Protein AF-A0A968MI06-F1 (afdb_monomer_lite)

Radius of gyration: 33.06 Å; chains: 1; bounding box: 86×58×85 Å

pLDDT: mean 77.92, std 19.38, range [24.59, 98.69]

Structure (mmCIF, N/CA/C/O backbone):
data_AF-A0A968MI06-F1
#
_entry.id   AF-A0A968MI06-F1
#
loop_
_atom_site.group_PDB
_atom_site.id
_atom_site.type_symbol
_atom_site.label_atom_id
_atom_site.label_alt_id
_atom_site.label_comp_id
_atom_site.label_asym_id
_atom_site.label_entity_id
_atom_site.label_seq_id
_atom_site.pdbx_PDB_ins_code
_atom_site.Cartn_x
_atom_site.Cartn_y
_atom_site.Cartn_z
_atom_site.occupancy
_atom_site.B_iso_or_equiv
_atom_site.auth_seq_id
_atom_site.auth_comp_id
_atom_site.auth_asym_id
_atom_site.auth_atom_id
_atom_site.pdbx_PDB_model_num
ATOM 1 N N . MET A 1 1 ? -3.345 31.733 -13.611 1.00 28.55 1 MET A N 1
ATOM 2 C CA . MET A 1 1 ? -3.818 30.396 -14.030 1.00 28.55 1 MET A CA 1
ATOM 3 C C . MET A 1 1 ? -2.682 29.422 -13.773 1.00 28.55 1 MET A C 1
ATOM 5 O O . MET A 1 1 ? -1.768 29.340 -14.577 1.00 28.55 1 MET A O 1
ATOM 9 N N . SER A 1 2 ? -2.672 28.810 -12.591 1.00 25.33 2 SER A N 1
ATOM 10 C CA . SER A 1 2 ? -1.611 27.923 -12.104 1.00 25.33 2 SER A CA 1
ATOM 11 C C . SER A 1 2 ? -2.217 26.551 -11.826 1.00 25.33 2 SER A C 1
ATOM 13 O O . SER A 1 2 ? -3.081 26.420 -10.961 1.00 25.33 2 SER A O 1
ATOM 15 N N . THR A 1 3 ? -1.797 25.543 -12.577 1.00 24.59 3 THR A N 1
ATOM 16 C CA . THR A 1 3 ? -2.087 24.129 -12.311 1.00 24.59 3 THR A CA 1
ATOM 17 C C . THR A 1 3 ? -1.297 23.661 -11.083 1.00 24.59 3 THR A C 1
ATOM 19 O O . THR A 1 3 ? -0.120 24.015 -10.979 1.00 24.59 3 THR A O 1
ATOM 22 N N . PRO A 1 4 ? -1.871 22.879 -10.149 1.00 30.48 4 PRO A N 1
ATOM 23 C CA . PRO A 1 4 ? -1.130 22.430 -8.980 1.00 30.48 4 PRO A CA 1
ATOM 24 C C . PRO A 1 4 ? -0.254 21.219 -9.329 1.00 30.48 4 PRO A C 1
ATOM 26 O O . PRO A 1 4 ? -0.748 20.143 -9.662 1.00 30.48 4 PRO A O 1
ATOM 29 N N . ASN A 1 5 ? 1.061 21.404 -9.210 1.00 30.33 5 ASN A N 1
ATOM 30 C CA . ASN A 1 5 ? 2.052 20.338 -9.064 1.00 30.33 5 ASN A CA 1
ATOM 31 C C . ASN A 1 5 ? 1.707 19.497 -7.824 1.00 30.33 5 ASN A C 1
ATOM 33 O O . ASN A 1 5 ? 1.888 19.975 -6.706 1.00 30.33 5 ASN A O 1
ATOM 37 N N . ARG A 1 6 ? 1.204 18.268 -7.993 1.00 32.31 6 ARG A N 1
ATOM 38 C CA . ARG A 1 6 ? 0.903 17.358 -6.869 1.00 32.31 6 ARG A CA 1
ATOM 39 C C . ARG A 1 6 ? 1.299 15.862 -6.984 1.00 32.31 6 ARG A C 1
ATOM 41 O O . ARG A 1 6 ? 0.878 15.129 -6.100 1.00 32.31 6 ARG A O 1
ATOM 48 N N . PRO A 1 7 ? 2.139 15.356 -7.920 1.00 30.61 7 PRO A N 1
ATOM 49 C CA . PRO A 1 7 ? 2.569 13.947 -7.855 1.00 30.61 7 PRO A CA 1
ATOM 50 C C . PRO A 1 7 ? 3.973 13.709 -7.254 1.00 30.61 7 PRO A C 1
ATOM 52 O O . PRO A 1 7 ? 4.317 12.568 -6.975 1.00 30.61 7 PRO A O 1
ATOM 55 N N . LEU A 1 8 ? 4.785 14.750 -7.027 1.00 33.59 8 LEU A N 1
ATOM 56 C CA . LEU A 1 8 ? 6.212 14.618 -6.658 1.00 33.59 8 LEU A CA 1
ATOM 57 C C . LEU A 1 8 ? 6.485 14.129 -5.219 1.00 33.59 8 LEU A C 1
ATOM 59 O O . LEU A 1 8 ? 7.581 13.661 -4.930 1.00 33.59 8 LEU A O 1
ATOM 63 N N . ILE A 1 9 ? 5.507 14.210 -4.313 1.00 34.31 9 ILE A N 1
ATOM 64 C CA . ILE A 1 9 ? 5.723 13.928 -2.880 1.00 34.31 9 ILE A CA 1
ATOM 65 C C . ILE A 1 9 ? 5.750 12.414 -2.586 1.00 34.31 9 ILE A C 1
ATOM 67 O O . ILE A 1 9 ? 6.469 11.983 -1.692 1.00 34.31 9 ILE A O 1
ATOM 71 N N . GLY A 1 10 ? 5.040 11.587 -3.365 1.00 32.28 10 GLY A N 1
ATOM 72 C CA . GLY A 1 10 ? 4.922 10.144 -3.105 1.00 32.28 10 GLY A CA 1
ATOM 73 C C . GLY A 1 10 ? 6.203 9.332 -3.347 1.00 32.28 10 GLY A C 1
ATOM 74 O O . GLY A 1 10 ? 6.514 8.446 -2.559 1.00 32.28 10 GLY A O 1
ATOM 75 N N . LEU A 1 11 ? 6.982 9.647 -4.392 1.00 37.38 11 LEU A N 1
ATOM 76 C CA . LEU A 1 11 ? 8.235 8.926 -4.687 1.00 37.38 11 LEU A CA 1
ATOM 77 C C . LEU A 1 11 ? 9.416 9.371 -3.817 1.00 37.38 11 LEU A C 1
ATOM 79 O O . LEU A 1 11 ? 10.270 8.549 -3.490 1.00 37.38 11 LEU A O 1
ATOM 83 N N . LEU A 1 12 ? 9.462 10.644 -3.411 1.00 33.47 12 LEU A N 1
ATOM 84 C CA . LEU A 1 12 ? 10.528 11.142 -2.536 1.00 33.47 12 LEU A CA 1
ATOM 85 C C . LEU A 1 12 ? 10.468 10.498 -1.142 1.00 33.47 12 LEU A C 1
ATOM 87 O O . LEU A 1 12 ? 11.509 10.228 -0.552 1.00 33.47 12 LEU A O 1
ATOM 91 N N . ILE A 1 13 ? 9.263 10.200 -0.644 1.00 37.00 13 ILE A N 1
ATOM 92 C CA . ILE A 1 13 ? 9.043 9.531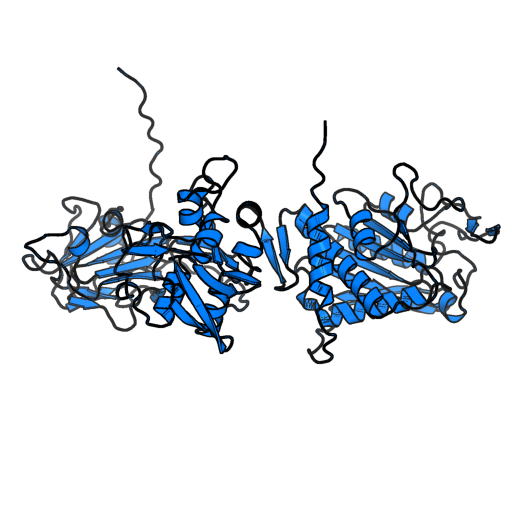 0.647 1.00 37.00 13 ILE A CA 1
ATOM 93 C C . ILE A 1 13 ? 9.590 8.091 0.619 1.00 37.00 13 ILE A C 1
ATOM 95 O O . ILE A 1 13 ? 10.293 7.693 1.544 1.00 37.00 13 ILE A O 1
ATOM 99 N N . VAL A 1 14 ? 9.385 7.356 -0.480 1.00 39.47 14 VAL A N 1
ATOM 100 C CA . VAL A 1 14 ? 9.927 5.997 -0.688 1.00 39.47 14 VAL A CA 1
ATOM 101 C C . VAL A 1 14 ? 11.465 5.985 -0.742 1.00 39.47 14 VAL A C 1
ATOM 103 O O . VAL A 1 14 ? 12.104 5.112 -0.155 1.00 39.47 14 VAL A O 1
ATOM 106 N N . ALA A 1 15 ? 12.079 6.978 -1.393 1.00 36.81 15 ALA A N 1
ATOM 107 C CA . ALA A 1 15 ? 13.537 7.111 -1.459 1.00 36.81 15 ALA A CA 1
ATOM 108 C C . ALA A 1 15 ? 14.174 7.509 -0.110 1.00 36.81 15 ALA A C 1
ATOM 110 O O . ALA A 1 15 ? 15.278 7.065 0.205 1.00 36.81 15 ALA A O 1
ATOM 111 N N . LEU A 1 16 ? 13.474 8.311 0.703 1.00 35.31 16 LEU A N 1
ATOM 112 C CA . LEU A 1 16 ? 13.902 8.714 2.050 1.00 35.31 16 LEU A CA 1
ATOM 113 C C . LEU A 1 16 ? 13.797 7.575 3.081 1.00 35.31 16 LEU A C 1
ATOM 115 O O . LEU A 1 16 ? 14.610 7.527 4.001 1.00 35.31 16 LEU A O 1
ATOM 119 N N . LEU A 1 17 ? 12.849 6.646 2.916 1.00 37.47 17 LEU A N 1
ATOM 120 C CA . LEU A 1 17 ? 12.630 5.515 3.832 1.00 37.47 17 LEU A CA 1
ATOM 121 C C . LEU A 1 17 ? 13.554 4.318 3.561 1.00 37.47 17 LEU A C 1
ATOM 123 O O . LEU A 1 17 ? 13.954 3.627 4.494 1.00 37.47 17 LEU A O 1
ATOM 127 N N . LEU A 1 18 ? 13.981 4.111 2.312 1.00 41.66 18 LEU A N 1
ATOM 128 C CA . LEU A 1 18 ? 14.928 3.045 1.964 1.00 41.66 18 LEU A CA 1
ATOM 129 C C . LEU A 1 18 ? 16.388 3.384 2.287 1.00 41.66 18 LEU A C 1
ATOM 131 O O . LEU A 1 18 ? 17.202 2.468 2.365 1.00 41.66 18 LEU A O 1
ATOM 135 N N . GLY A 1 19 ? 16.729 4.658 2.515 1.00 34.53 19 GLY A N 1
ATOM 136 C CA . GLY A 1 19 ? 18.087 5.106 2.857 1.00 34.53 19 GLY A CA 1
ATOM 137 C C . GLY A 1 19 ? 18.606 4.646 4.229 1.00 34.53 19 GLY A C 1
ATOM 138 O O . GLY A 1 19 ? 19.736 4.971 4.584 1.00 34.53 19 GLY A O 1
ATOM 139 N N . THR A 1 20 ? 17.806 3.907 5.007 1.00 39.59 20 THR A N 1
ATOM 140 C CA . THR A 1 20 ? 18.142 3.470 6.374 1.00 39.59 20 THR A CA 1
ATOM 141 C C . THR A 1 20 ? 18.058 1.959 6.598 1.00 39.59 20 THR A C 1
ATOM 143 O O . THR A 1 20 ? 18.387 1.510 7.695 1.00 39.59 20 THR A O 1
ATOM 146 N N . LEU A 1 21 ? 17.674 1.151 5.599 1.00 37.97 21 LEU A N 1
ATOM 147 C CA . LEU A 1 21 ? 17.642 -0.307 5.755 1.00 37.97 21 LEU A CA 1
ATOM 148 C C . LEU A 1 21 ? 19.058 -0.891 5.605 1.00 37.97 21 LEU A C 1
ATOM 150 O O . LEU A 1 21 ? 19.636 -0.818 4.516 1.00 37.97 21 LEU A O 1
ATOM 154 N N . PRO A 1 22 ? 19.651 -1.474 6.665 1.00 36.00 22 PRO A N 1
ATOM 155 C CA . PRO A 1 22 ? 20.947 -2.118 6.550 1.00 36.00 22 PRO A CA 1
ATOM 156 C C . PRO A 1 22 ? 20.842 -3.386 5.699 1.00 36.00 22 PRO A C 1
ATOM 158 O O . PRO A 1 22 ? 19.899 -4.170 5.828 1.00 36.00 22 PRO A O 1
ATOM 161 N N . TYR A 1 23 ? 21.872 -3.620 4.884 1.00 36.25 23 TYR A N 1
ATOM 162 C CA . TYR A 1 23 ? 22.129 -4.899 4.227 1.00 36.25 23 TYR A CA 1
ATOM 163 C C . TYR A 1 23 ? 22.320 -5.977 5.306 1.00 36.25 23 TYR A C 1
ATOM 165 O O . TYR A 1 23 ? 23.416 -6.172 5.829 1.00 36.25 23 TYR A O 1
ATOM 173 N N . THR A 1 24 ? 21.240 -6.643 5.715 1.00 36.09 24 THR A N 1
ATOM 174 C CA . THR A 1 24 ? 21.304 -7.736 6.688 1.00 36.09 24 THR A CA 1
ATOM 175 C C . THR A 1 24 ? 21.461 -9.049 5.939 1.00 36.09 24 THR A C 1
ATOM 177 O O . THR A 1 24 ? 20.506 -9.704 5.529 1.00 36.09 24 THR A O 1
ATOM 180 N N . SER A 1 25 ? 22.712 -9.460 5.758 1.00 36.03 25 SER A N 1
ATOM 181 C CA . SER A 1 25 ? 23.057 -10.825 5.375 1.00 36.03 25 SER A CA 1
ATOM 182 C C . SER A 1 25 ? 22.628 -11.780 6.498 1.00 36.03 25 SER A C 1
ATOM 184 O O . SER A 1 25 ? 23.387 -12.001 7.440 1.00 36.03 25 SER A O 1
ATOM 186 N N . GLY A 1 26 ? 21.393 -12.293 6.452 1.00 31.64 26 GLY A N 1
ATOM 187 C CA . GLY A 1 26 ? 20.902 -13.210 7.488 1.00 31.64 26 GLY A CA 1
ATOM 188 C C . GLY A 1 26 ? 19.456 -13.705 7.387 1.00 31.64 26 GLY A C 1
ATOM 189 O O . GLY A 1 26 ? 19.141 -14.711 8.018 1.00 31.64 26 GLY A O 1
ATOM 190 N N . VAL A 1 27 ? 18.576 -13.080 6.599 1.00 35.44 27 VAL A N 1
ATOM 191 C CA . VAL A 1 27 ? 17.233 -13.636 6.346 1.00 35.44 27 VAL A CA 1
ATOM 192 C C . VAL A 1 27 ? 17.348 -14.710 5.264 1.00 35.44 27 VAL A C 1
ATOM 194 O O . VAL A 1 27 ? 17.959 -14.471 4.225 1.00 35.44 27 VAL A O 1
ATOM 197 N N . ALA A 1 28 ? 16.801 -15.906 5.502 1.00 35.50 28 ALA A N 1
ATOM 198 C CA . ALA A 1 28 ? 16.793 -16.981 4.511 1.00 35.50 28 ALA A CA 1
ATOM 199 C C . ALA A 1 28 ? 16.149 -16.478 3.207 1.00 35.50 28 ALA A C 1
ATOM 201 O O . ALA A 1 28 ? 14.949 -16.200 3.176 1.00 35.50 28 ALA A O 1
ATOM 202 N N . ALA A 1 29 ? 16.960 -16.327 2.154 1.00 40.38 29 ALA A N 1
ATOM 203 C CA . ALA A 1 29 ? 16.505 -15.859 0.853 1.00 40.38 29 ALA A CA 1
ATOM 204 C C . ALA A 1 29 ? 15.372 -16.768 0.361 1.00 40.38 29 ALA A C 1
ATOM 206 O O . ALA A 1 29 ? 15.542 -17.986 0.243 1.00 40.38 29 ALA A O 1
ATOM 207 N N . ARG A 1 30 ? 14.199 -16.189 0.088 1.00 51.88 30 ARG A N 1
ATOM 208 C CA . ARG A 1 30 ? 13.181 -16.903 -0.686 1.00 51.88 30 ARG A CA 1
ATOM 209 C C . ARG A 1 30 ? 13.767 -17.151 -2.079 1.00 51.88 30 ARG A C 1
ATOM 211 O O . ARG A 1 30 ? 14.376 -16.261 -2.663 1.00 51.88 30 ARG A O 1
ATOM 218 N N . GLN A 1 31 ? 13.635 -18.382 -2.564 1.00 65.12 31 GLN A N 1
ATOM 219 C CA . GLN A 1 31 ? 14.219 -18.807 -3.836 1.00 65.12 31 GLN A CA 1
ATOM 220 C C . GLN A 1 31 ? 13.506 -18.146 -5.021 1.00 65.12 31 GLN A C 1
ATOM 222 O O . GLN A 1 31 ? 12.327 -17.798 -4.917 1.00 65.12 31 GLN A O 1
ATOM 227 N N . ALA A 1 32 ? 14.227 -17.994 -6.137 1.00 77.31 32 ALA A N 1
ATOM 228 C CA . ALA A 1 32 ? 13.656 -17.566 -7.408 1.00 77.31 32 ALA A CA 1
ATOM 229 C C . ALA A 1 32 ? 12.415 -18.402 -7.756 1.00 77.31 32 ALA A C 1
ATOM 231 O O . ALA A 1 32 ? 12.395 -19.618 -7.548 1.00 77.31 32 ALA A O 1
ATOM 232 N N . THR A 1 33 ? 11.386 -17.749 -8.296 1.00 83.62 33 THR A N 1
ATOM 233 C CA . THR A 1 33 ? 10.155 -18.419 -8.730 1.00 83.62 33 THR A CA 1
ATOM 234 C C . THR A 1 33 ? 10.444 -19.354 -9.906 1.00 83.62 33 THR A C 1
ATOM 236 O O . THR A 1 33 ? 9.950 -20.478 -9.939 1.00 83.62 33 THR A O 1
ATOM 239 N N . ALA A 1 34 ? 11.224 -18.878 -10.880 1.00 90.81 34 ALA A N 1
ATOM 240 C CA . ALA A 1 34 ? 11.585 -19.609 -12.089 1.00 90.81 34 ALA A CA 1
ATOM 241 C C . ALA A 1 34 ? 12.793 -18.962 -12.786 1.00 90.81 34 ALA A C 1
ATOM 243 O O . ALA A 1 34 ? 13.094 -17.790 -12.563 1.00 90.81 34 ALA A O 1
ATOM 244 N N . VAL A 1 35 ? 13.448 -19.721 -13.666 1.00 94.50 35 VAL A N 1
ATOM 245 C CA . VAL A 1 35 ? 14.454 -19.223 -14.614 1.00 94.50 35 VAL A CA 1
ATOM 246 C C . VAL A 1 35 ? 13.918 -19.457 -16.021 1.00 94.50 35 VAL A C 1
ATOM 248 O O . VAL A 1 35 ? 13.468 -20.558 -16.342 1.00 94.50 35 VAL A O 1
ATOM 251 N N . HIS A 1 36 ? 13.934 -18.413 -16.843 1.00 96.00 36 HIS A N 1
ATOM 252 C CA . HIS A 1 36 ? 13.390 -18.422 -18.198 1.00 96.00 36 HIS A CA 1
ATOM 253 C C . HIS A 1 36 ? 14.528 -18.398 -19.204 1.00 96.00 36 HIS A C 1
ATOM 255 O O . HIS A 1 36 ? 15.333 -17.471 -19.192 1.00 96.00 36 HIS A O 1
ATOM 261 N N . ALA A 1 37 ? 14.574 -19.387 -20.095 1.00 96.31 37 ALA A N 1
ATOM 262 C CA . ALA A 1 37 ? 15.475 -19.360 -21.240 1.00 96.31 37 ALA A CA 1
ATOM 263 C C . ALA A 1 37 ? 14.951 -18.343 -22.264 1.00 96.31 37 ALA A C 1
ATOM 265 O O . ALA A 1 37 ? 13.882 -18.539 -22.844 1.00 96.31 37 ALA A O 1
ATOM 266 N N . ILE A 1 38 ? 15.692 -17.254 -22.463 1.00 97.88 38 ILE A N 1
ATOM 267 C CA . ILE A 1 38 ? 15.304 -16.146 -23.345 1.00 97.88 38 ILE A CA 1
ATOM 268 C C . ILE A 1 38 ? 15.862 -16.360 -24.746 1.00 97.88 38 ILE A C 1
ATOM 270 O O . ILE A 1 38 ? 15.140 -16.257 -25.735 1.00 97.88 38 ILE A O 1
ATOM 274 N N . ALA A 1 39 ? 17.157 -16.655 -24.829 1.00 97.06 39 ALA A N 1
ATOM 275 C CA . ALA A 1 39 ? 17.858 -16.848 -26.086 1.00 97.06 39 ALA A CA 1
ATOM 276 C C . ALA A 1 39 ? 19.135 -17.673 -25.884 1.00 97.06 39 ALA A C 1
ATOM 278 O O . ALA A 1 39 ? 19.547 -17.999 -24.770 1.00 97.06 39 ALA A O 1
ATOM 279 N N . THR A 1 40 ? 19.783 -17.991 -26.995 1.00 98.12 40 THR A N 1
ATOM 280 C CA . THR A 1 40 ? 21.171 -18.445 -27.031 1.00 98.12 40 THR A CA 1
ATOM 281 C C . THR A 1 40 ? 21.927 -17.462 -27.913 1.00 98.12 40 THR A C 1
ATOM 283 O O . THR A 1 40 ? 21.470 -17.187 -29.021 1.00 98.12 40 THR A O 1
ATOM 286 N N . SER A 1 41 ? 23.034 -16.905 -27.422 1.00 98.31 41 SER A N 1
ATOM 287 C CA . SER A 1 41 ? 23.846 -15.953 -28.183 1.00 98.31 41 SER A CA 1
ATOM 288 C C . SER A 1 41 ? 24.440 -16.589 -29.439 1.00 98.31 41 SER A C 1
ATOM 290 O O . SER A 1 41 ? 24.449 -17.815 -29.599 1.00 98.31 41 SER A O 1
ATOM 292 N N . VAL A 1 42 ? 24.994 -15.763 -30.324 1.00 98.06 42 VAL A N 1
ATOM 293 C CA . VAL A 1 42 ? 25.677 -16.225 -31.543 1.00 98.06 42 VAL A CA 1
ATOM 294 C C . VAL A 1 42 ? 26.780 -17.256 -31.244 1.00 98.06 42 VAL A C 1
ATOM 296 O O . VAL A 1 42 ? 26.933 -18.221 -31.995 1.00 98.06 42 VAL A O 1
ATOM 299 N N . GLN A 1 43 ? 27.528 -17.108 -30.147 1.00 98.00 43 GLN A N 1
ATOM 300 C CA . GLN A 1 43 ? 28.569 -18.058 -29.724 1.00 98.00 43 GLN A CA 1
ATOM 301 C C . GLN A 1 43 ? 28.066 -19.171 -28.793 1.00 98.00 43 GLN A C 1
ATOM 303 O O . GLN A 1 43 ? 28.872 -19.917 -28.231 1.00 98.00 43 GLN A O 1
ATOM 308 N N . GLY A 1 44 ? 26.752 -19.331 -28.638 1.00 97.12 44 GLY A N 1
ATOM 309 C CA . GLY A 1 44 ? 26.173 -20.443 -27.889 1.00 97.12 44 GLY A CA 1
ATOM 310 C C . GLY A 1 44 ? 26.037 -20.209 -26.382 1.00 97.12 44 GLY A C 1
ATOM 311 O O . GLY A 1 44 ? 25.822 -21.177 -25.655 1.00 97.12 44 GLY A O 1
ATOM 312 N N . GLN A 1 45 ? 26.177 -18.973 -25.890 1.00 97.12 45 GLN A N 1
ATOM 313 C CA . GLN A 1 45 ? 25.988 -18.668 -24.469 1.00 97.12 45 GLN A CA 1
ATOM 314 C C . GLN A 1 45 ? 24.492 -18.567 -24.136 1.00 97.12 45 GLN A C 1
ATOM 316 O O . GLN A 1 45 ? 23.742 -17.943 -24.892 1.00 97.12 45 GLN A O 1
ATOM 321 N N . PRO A 1 46 ? 24.028 -19.156 -23.022 1.00 96.62 46 PRO A N 1
ATOM 322 C CA . PRO A 1 46 ? 22.640 -19.018 -22.603 1.00 96.62 46 PRO A CA 1
ATOM 323 C C . PRO A 1 46 ? 22.351 -17.580 -22.161 1.00 96.62 46 PRO A C 1
ATOM 325 O O . PRO A 1 46 ? 23.153 -16.957 -21.466 1.00 96.62 46 PRO A O 1
ATOM 328 N N . ILE A 1 47 ? 21.184 -17.070 -22.549 1.00 98.31 47 ILE A N 1
ATOM 329 C CA . ILE A 1 47 ? 20.638 -15.800 -22.070 1.00 98.31 47 ILE A CA 1
ATOM 330 C C . ILE A 1 47 ? 19.363 -16.135 -21.311 1.00 98.31 47 ILE A C 1
ATOM 332 O O . ILE A 1 47 ? 18.409 -16.668 -21.884 1.00 98.31 47 ILE A O 1
ATOM 336 N N . GLU A 1 48 ? 19.361 -15.839 -20.017 1.00 97.19 48 GLU A N 1
ATOM 337 C CA . GLU A 1 48 ? 18.310 -16.242 -19.088 1.00 97.19 48 GLU A CA 1
ATOM 338 C C . GLU A 1 48 ? 17.774 -15.040 -18.311 1.00 97.19 48 GLU A C 1
ATOM 340 O O . GLU A 1 48 ? 18.504 -14.085 -18.038 1.00 97.19 48 GLU A O 1
ATOM 345 N N . ALA A 1 49 ? 16.496 -15.108 -17.936 1.00 97.62 49 ALA A N 1
ATOM 346 C CA . ALA A 1 49 ? 15.886 -14.166 -17.011 1.00 97.62 49 ALA A CA 1
ATOM 347 C C . ALA A 1 49 ? 15.428 -14.882 -15.737 1.00 97.62 49 ALA A C 1
ATOM 349 O O . ALA A 1 49 ? 14.684 -15.866 -15.798 1.00 97.62 49 ALA A O 1
ATOM 350 N N . VAL A 1 50 ? 15.836 -14.371 -14.576 1.00 96.06 50 VAL A N 1
ATOM 351 C CA . VAL A 1 50 ? 15.428 -14.903 -13.270 1.00 96.06 50 VAL A CA 1
ATOM 352 C C . VAL A 1 50 ? 14.160 -14.193 -12.810 1.00 96.06 50 VAL A C 1
ATOM 354 O O . VAL A 1 50 ? 14.128 -12.966 -12.727 1.00 96.06 50 VAL A O 1
ATOM 357 N N . GLN A 1 51 ? 13.112 -14.963 -12.520 1.00 94.94 51 GLN A N 1
ATOM 358 C CA . GLN A 1 51 ? 11.811 -14.464 -12.082 1.00 94.94 51 GLN A CA 1
ATOM 359 C C . GLN A 1 51 ? 11.678 -14.487 -10.560 1.00 94.94 51 GLN A C 1
ATOM 361 O O . GLN A 1 51 ? 11.939 -15.504 -9.913 1.00 94.94 51 GLN A O 1
ATOM 366 N N . TYR A 1 52 ? 11.102 -13.416 -10.020 1.00 89.62 52 TYR A N 1
ATOM 367 C CA . TYR A 1 52 ? 10.568 -13.362 -8.665 1.00 89.62 52 TYR A CA 1
ATOM 368 C C . TYR A 1 52 ? 9.114 -12.868 -8.676 1.00 89.62 52 TYR A C 1
ATOM 370 O O . TYR A 1 52 ? 8.738 -12.020 -9.485 1.00 89.62 52 TYR A O 1
ATOM 378 N N . GLY A 1 53 ? 8.280 -13.397 -7.775 1.00 85.19 53 GLY A N 1
ATOM 379 C CA . GLY A 1 53 ? 6.834 -13.131 -7.767 1.00 85.19 53 GLY A CA 1
ATOM 380 C C . GLY A 1 53 ? 6.064 -13.944 -8.819 1.00 85.19 53 GLY A C 1
ATOM 381 O O . GLY A 1 53 ? 6.659 -14.705 -9.579 1.00 85.19 53 GLY A O 1
ATOM 382 N N . THR A 1 54 ? 4.732 -13.834 -8.810 1.00 84.12 54 THR A N 1
ATOM 383 C CA . THR A 1 54 ? 3.804 -14.556 -9.721 1.00 84.12 54 THR A CA 1
ATOM 384 C C . THR A 1 54 ? 2.623 -13.687 -10.174 1.00 84.12 54 THR A C 1
ATOM 386 O O . THR A 1 54 ? 1.626 -14.189 -10.691 1.00 84.12 54 THR A O 1
ATOM 389 N N . GLY A 1 55 ? 2.697 -12.381 -9.920 1.00 80.94 55 GLY A N 1
ATOM 390 C CA . GLY A 1 55 ? 1.613 -11.460 -10.206 1.00 80.94 55 GLY A CA 1
ATOM 391 C C . GLY A 1 55 ? 1.452 -11.127 -11.690 1.00 80.94 55 GLY A C 1
ATOM 392 O O . GLY A 1 55 ? 2.295 -11.451 -12.515 1.00 80.94 55 GLY A O 1
ATOM 393 N N . SER A 1 56 ? 0.356 -10.450 -12.034 1.00 82.81 56 SER A N 1
ATOM 394 C CA . SER A 1 56 ? 0.035 -10.109 -13.429 1.00 82.81 56 SER A CA 1
ATOM 395 C C . SER A 1 56 ? 0.725 -8.841 -13.949 1.00 82.81 56 SER A C 1
ATOM 397 O O . SER A 1 56 ? 0.656 -8.574 -15.142 1.00 82.81 56 SER A O 1
ATOM 399 N N . HIS A 1 57 ? 1.348 -8.028 -13.093 1.00 82.75 57 HIS A N 1
ATOM 400 C CA . HIS A 1 57 ? 2.130 -6.862 -13.507 1.00 82.75 57 HIS A CA 1
ATOM 401 C C . HIS A 1 57 ? 3.602 -7.251 -13.639 1.00 82.75 57 HIS A C 1
ATOM 403 O O . HIS A 1 57 ? 4.221 -7.663 -12.662 1.00 82.75 57 HIS A O 1
ATOM 409 N N . SER A 1 58 ? 4.162 -7.109 -14.836 1.00 89.50 58 SER A N 1
ATOM 410 C CA . SER A 1 58 ? 5.518 -7.549 -15.151 1.00 89.50 58 SER A CA 1
ATOM 411 C C . SER A 1 58 ? 6.488 -6.381 -15.246 1.00 89.50 58 SER A C 1
ATOM 413 O O . SER A 1 58 ? 6.271 -5.456 -16.029 1.00 89.50 58 SER A O 1
ATOM 415 N N . ILE A 1 59 ? 7.598 -6.455 -14.510 1.00 90.81 59 ILE A N 1
ATOM 416 C CA . ILE A 1 59 ? 8.756 -5.573 -14.699 1.00 90.81 59 ILE A CA 1
ATOM 417 C C . ILE A 1 59 ? 9.966 -6.399 -15.119 1.00 90.81 59 ILE A C 1
ATOM 419 O O . ILE A 1 59 ? 10.320 -7.369 -14.462 1.00 90.81 59 ILE A O 1
ATOM 423 N N . VAL A 1 60 ? 10.621 -6.009 -16.204 1.00 95.00 60 VAL A N 1
ATOM 424 C CA . VAL A 1 60 ? 11.816 -6.669 -16.732 1.00 95.00 60 VAL A CA 1
ATOM 425 C C . VAL A 1 60 ? 12.985 -5.698 -16.646 1.00 95.00 60 VAL A C 1
ATOM 427 O O . VAL A 1 60 ? 12.879 -4.562 -17.094 1.00 95.00 60 VAL A O 1
ATOM 430 N N . ILE A 1 61 ? 14.102 -6.125 -16.072 1.00 96.19 61 ILE A N 1
ATOM 431 C CA . ILE A 1 61 ? 15.308 -5.313 -15.901 1.00 96.19 61 ILE A CA 1
ATOM 432 C C . ILE A 1 61 ? 16.408 -5.960 -16.729 1.00 96.19 61 ILE A C 1
ATOM 434 O O . ILE A 1 61 ? 16.764 -7.115 -16.494 1.00 96.19 61 ILE A O 1
ATOM 438 N N . VAL A 1 62 ? 16.905 -5.224 -17.720 1.00 97.94 62 VAL A N 1
ATOM 439 C CA . VAL A 1 62 ? 17.842 -5.721 -18.729 1.00 97.94 62 VAL A CA 1
ATOM 440 C C . VAL A 1 62 ? 19.142 -4.932 -18.648 1.00 97.94 62 VAL A C 1
ATOM 442 O O . VAL A 1 62 ? 19.133 -3.704 -18.763 1.00 97.94 62 VAL A O 1
ATOM 445 N N . GLY A 1 63 ? 20.255 -5.643 -18.488 1.00 97.62 63 GLY A N 1
ATOM 446 C CA . GLY A 1 63 ? 21.607 -5.093 -18.552 1.00 97.62 63 GLY A CA 1
ATOM 447 C C . GLY A 1 63 ? 22.369 -5.538 -19.803 1.00 97.62 63 GLY A C 1
ATOM 448 O O . GLY A 1 63 ? 22.013 -6.514 -20.469 1.00 97.62 63 GLY A O 1
ATOM 449 N N . ALA A 1 64 ? 23.438 -4.802 -20.113 1.00 97.56 64 ALA A N 1
ATOM 450 C CA . ALA A 1 64 ? 24.439 -5.114 -21.133 1.00 97.56 64 ALA A CA 1
ATOM 451 C C . ALA A 1 64 ? 23.862 -5.567 -22.484 1.00 97.56 64 ALA A C 1
ATOM 453 O O . ALA A 1 64 ? 24.258 -6.584 -23.045 1.00 97.56 64 ALA A O 1
ATOM 454 N N . ILE A 1 65 ? 22.951 -4.776 -23.055 1.00 97.56 65 ILE A N 1
ATOM 455 C CA . ILE A 1 65 ? 22.630 -4.890 -24.487 1.00 97.56 65 ILE A CA 1
ATOM 456 C C . ILE A 1 65 ? 23.833 -4.492 -25.358 1.00 97.56 65 ILE A C 1
ATOM 458 O O . ILE A 1 65 ? 24.053 -5.077 -26.419 1.00 97.56 65 ILE A O 1
ATOM 462 N N . HIS A 1 66 ? 24.666 -3.557 -24.886 1.00 97.81 66 HIS A N 1
ATOM 463 C CA . HIS A 1 66 ? 26.005 -3.339 -25.424 1.00 97.81 66 HIS A CA 1
ATOM 464 C C . HIS A 1 66 ? 27.043 -4.019 -24.522 1.00 97.81 66 HIS A C 1
ATOM 466 O O . HIS A 1 66 ? 27.099 -3.764 -23.318 1.00 97.81 66 HIS A O 1
ATOM 472 N N . GLY A 1 67 ? 27.915 -4.845 -25.098 1.00 96.12 67 GLY A N 1
ATOM 473 C CA . GLY A 1 67 ? 28.868 -5.644 -24.319 1.00 96.12 67 GLY A CA 1
ATOM 474 C C . GLY A 1 67 ? 29.985 -4.838 -23.639 1.00 96.12 67 GLY A C 1
ATOM 475 O O . GLY A 1 67 ? 30.616 -5.307 -22.700 1.00 96.12 67 GLY A O 1
ATOM 476 N N . ASN A 1 68 ? 30.229 -3.590 -24.045 1.00 95.56 68 ASN A N 1
ATOM 477 C CA . ASN A 1 68 ? 31.190 -2.707 -23.372 1.00 95.56 68 ASN A CA 1
ATOM 478 C C . ASN A 1 68 ? 30.576 -1.884 -22.225 1.00 95.56 68 ASN A C 1
ATOM 480 O O . ASN A 1 68 ? 31.220 -0.974 -21.698 1.00 95.56 68 ASN A O 1
ATOM 484 N N . GLU A 1 69 ? 29.340 -2.196 -21.839 1.00 96.38 69 GLU A N 1
ATOM 485 C CA . GLU A 1 69 ? 28.583 -1.546 -20.766 1.00 96.38 69 GLU A CA 1
ATOM 486 C C . GLU A 1 69 ? 28.397 -2.517 -19.589 1.00 96.38 69 GLU A C 1
ATOM 488 O O . GLU A 1 69 ? 27.354 -2.546 -18.943 1.00 96.38 69 GLU A O 1
ATOM 493 N N . ASN A 1 70 ? 29.422 -3.331 -19.298 1.00 93.12 70 ASN A N 1
ATOM 494 C CA . ASN A 1 70 ? 29.389 -4.401 -18.288 1.00 93.12 70 ASN A CA 1
ATOM 495 C C . ASN A 1 70 ? 28.967 -3.936 -16.883 1.00 93.12 70 ASN A C 1
ATOM 497 O O . ASN A 1 70 ? 28.443 -4.734 -16.109 1.00 93.12 70 ASN A O 1
ATOM 501 N N . ASN A 1 71 ? 29.146 -2.658 -16.545 1.00 95.44 71 ASN A N 1
ATOM 502 C CA . ASN A 1 71 ? 28.663 -2.112 -15.278 1.00 95.44 71 ASN A CA 1
ATOM 503 C C . ASN A 1 71 ? 27.127 -2.146 -15.152 1.00 95.44 71 ASN A C 1
ATOM 505 O O . ASN A 1 71 ? 26.620 -2.265 -14.041 1.00 95.44 71 ASN A O 1
ATOM 509 N N . SER A 1 72 ? 26.384 -2.107 -16.263 1.00 97.12 72 SER A N 1
ATOM 510 C CA . SER A 1 72 ? 24.926 -2.303 -16.267 1.00 97.12 72 SER A CA 1
ATOM 511 C C . SER A 1 72 ? 24.525 -3.753 -15.963 1.00 97.12 72 SER A C 1
ATOM 513 O O . SER A 1 72 ? 23.520 -3.980 -15.289 1.00 97.12 72 SER A O 1
ATOM 515 N N . ALA A 1 73 ? 25.332 -4.732 -16.389 1.00 95.44 73 ALA A N 1
ATOM 516 C CA . ALA A 1 73 ? 25.135 -6.133 -16.023 1.00 95.44 73 ALA A CA 1
ATOM 517 C C . ALA A 1 73 ? 25.417 -6.369 -14.540 1.00 95.44 73 ALA A C 1
ATOM 519 O O . ALA A 1 73 ? 24.623 -7.013 -13.859 1.00 95.44 73 ALA A O 1
ATOM 520 N N . VAL A 1 74 ? 26.507 -5.787 -14.023 1.00 94.50 74 VAL A N 1
ATOM 521 C CA . VAL A 1 74 ? 26.820 -5.811 -12.586 1.00 94.50 74 VAL A CA 1
ATOM 522 C C . VAL A 1 74 ? 25.677 -5.193 -11.785 1.00 94.50 74 VAL A C 1
ATOM 524 O O . VAL A 1 74 ? 25.167 -5.845 -10.881 1.00 94.50 74 VAL A O 1
ATOM 527 N N . LEU A 1 75 ? 25.212 -4.000 -12.169 1.00 94.38 75 LEU A N 1
ATOM 528 C CA . LEU A 1 75 ? 24.087 -3.341 -11.509 1.00 94.38 75 LEU A CA 1
ATOM 529 C C . LEU A 1 75 ? 22.827 -4.211 -11.529 1.00 94.38 75 LEU A C 1
ATOM 531 O O . LEU A 1 75 ? 22.161 -4.332 -10.511 1.00 94.38 75 LEU A O 1
ATOM 535 N N . THR A 1 76 ? 22.494 -4.834 -12.659 1.00 95.75 76 THR A N 1
ATOM 536 C CA . THR A 1 76 ? 21.295 -5.681 -12.756 1.00 95.75 76 THR A CA 1
ATOM 537 C C . THR A 1 76 ? 21.376 -6.880 -11.807 1.00 95.75 76 THR A C 1
ATOM 539 O O . THR A 1 76 ? 20.400 -7.164 -11.117 1.00 95.75 76 THR A O 1
ATOM 542 N N . SER A 1 77 ? 22.543 -7.522 -11.688 1.00 91.44 77 SER A N 1
ATOM 543 C CA . SER A 1 77 ? 22.780 -8.591 -10.705 1.00 91.44 77 SER A CA 1
ATOM 544 C C . SER A 1 77 ? 22.745 -8.089 -9.255 1.00 91.44 77 SER A C 1
ATOM 546 O O . SER A 1 77 ? 22.257 -8.782 -8.365 1.00 91.44 77 SER A O 1
ATOM 548 N N . GLU A 1 78 ? 23.244 -6.881 -8.986 1.00 87.19 78 GLU A N 1
ATOM 549 C CA . GLU A 1 78 ? 23.176 -6.268 -7.653 1.00 87.19 78 GLU A CA 1
ATOM 550 C C . GLU A 1 78 ? 21.739 -5.884 -7.272 1.00 87.19 78 GLU A C 1
ATOM 552 O O . GLU A 1 78 ? 21.335 -6.082 -6.126 1.00 87.19 78 GLU A O 1
ATOM 557 N N . LEU A 1 79 ? 20.940 -5.398 -8.227 1.00 87.25 79 LEU A N 1
ATOM 558 C CA . LEU A 1 79 ? 19.510 -5.142 -8.049 1.00 87.25 79 LEU A CA 1
ATOM 559 C C . LEU A 1 79 ? 18.736 -6.441 -7.815 1.00 87.25 79 LEU A C 1
ATOM 561 O O . LEU A 1 79 ? 17.845 -6.462 -6.966 1.00 87.25 79 LEU A O 1
ATOM 565 N N . GLU A 1 80 ? 19.093 -7.521 -8.514 1.00 89.25 80 GLU A N 1
ATOM 566 C CA . GLU A 1 80 ? 18.536 -8.849 -8.263 1.00 89.25 80 GLU A CA 1
ATOM 567 C C . GLU A 1 80 ? 18.824 -9.289 -6.828 1.00 89.25 80 GLU A C 1
ATOM 569 O O . GLU A 1 80 ? 17.896 -9.616 -6.093 1.00 89.25 80 GLU A O 1
ATOM 574 N N . ALA A 1 81 ? 20.088 -9.242 -6.399 1.00 79.94 81 ALA A N 1
ATOM 575 C CA . ALA A 1 81 ? 20.480 -9.619 -5.044 1.00 79.94 81 ALA A CA 1
ATOM 576 C C . ALA A 1 81 ? 19.767 -8.761 -3.986 1.00 79.94 81 ALA A C 1
ATOM 578 O O . ALA A 1 81 ? 19.273 -9.284 -2.983 1.00 79.94 81 ALA A O 1
ATOM 579 N N . HIS A 1 82 ? 19.665 -7.452 -4.232 1.00 73.00 82 HIS A N 1
ATOM 580 C CA . HIS A 1 82 ? 18.955 -6.531 -3.355 1.00 73.00 82 HIS A CA 1
ATOM 581 C C . HIS A 1 82 ? 17.469 -6.888 -3.258 1.00 73.00 82 HIS A C 1
ATOM 583 O O . HIS A 1 82 ? 16.915 -6.913 -2.161 1.00 73.00 82 HIS A O 1
ATOM 589 N N . LEU A 1 83 ? 16.814 -7.213 -4.371 1.00 73.88 83 LEU A N 1
ATOM 590 C CA . LEU A 1 83 ? 15.398 -7.558 -4.363 1.00 73.88 83 LEU A CA 1
ATOM 591 C C . LEU A 1 83 ? 15.133 -8.962 -3.815 1.00 73.88 83 LEU A C 1
ATOM 593 O O . LEU A 1 83 ? 14.174 -9.138 -3.073 1.00 73.88 83 LEU A O 1
ATOM 597 N N . ALA A 1 84 ? 15.993 -9.939 -4.102 1.00 74.94 84 ALA A N 1
ATOM 598 C CA . ALA A 1 84 ? 15.923 -11.296 -3.563 1.00 74.94 84 ALA A CA 1
ATOM 599 C C . ALA A 1 84 ? 16.019 -11.307 -2.025 1.00 74.94 84 ALA A C 1
ATOM 601 O O . ALA A 1 84 ? 15.317 -12.067 -1.353 1.00 74.94 84 ALA A O 1
ATOM 602 N N . ALA A 1 85 ? 16.832 -10.412 -1.452 1.00 65.19 85 ALA A N 1
ATOM 603 C CA . ALA A 1 85 ? 16.897 -10.184 -0.007 1.00 65.19 85 ALA A CA 1
ATOM 604 C C . ALA A 1 85 ? 15.649 -9.470 0.549 1.00 65.19 85 ALA A C 1
ATOM 606 O O . ALA A 1 85 ? 15.342 -9.584 1.735 1.00 65.19 85 ALA A O 1
ATOM 607 N N . ASN A 1 86 ? 14.899 -8.774 -0.307 1.00 60.66 86 ASN A N 1
ATOM 608 C CA . ASN A 1 86 ? 13.779 -7.914 0.061 1.00 60.66 86 ASN A CA 1
ATOM 609 C C . ASN A 1 86 ? 12.471 -8.289 -0.660 1.00 60.66 86 ASN A C 1
ATOM 611 O O . ASN A 1 86 ? 11.641 -7.432 -0.942 1.00 60.66 86 ASN A O 1
ATOM 615 N N . LEU A 1 87 ? 12.239 -9.580 -0.930 1.00 64.38 87 LEU A N 1
ATOM 616 C CA . LEU A 1 87 ? 11.064 -10.043 -1.692 1.00 64.38 87 LEU A CA 1
ATOM 617 C C . LEU A 1 87 ? 9.718 -9.727 -1.030 1.00 64.38 87 LEU A C 1
ATOM 619 O O . LEU A 1 87 ? 8.685 -9.775 -1.687 1.00 64.38 87 LEU A O 1
ATOM 623 N N . HIS A 1 88 ? 9.720 -9.399 0.261 1.00 57.97 88 HIS A N 1
ATOM 624 C CA . HIS A 1 88 ? 8.543 -8.899 0.970 1.00 57.97 88 HIS A CA 1
ATOM 625 C C . HIS A 1 88 ? 8.096 -7.507 0.484 1.00 57.97 88 HIS A C 1
ATOM 627 O O . HIS A 1 88 ? 6.941 -7.149 0.692 1.00 57.97 88 HIS A O 1
ATOM 633 N N . LEU A 1 89 ? 8.980 -6.752 -0.181 1.00 57.19 89 LEU A N 1
ATOM 634 C CA . LEU A 1 89 ? 8.690 -5.451 -0.789 1.00 57.19 89 LEU A CA 1
ATOM 635 C C . LEU A 1 89 ? 8.014 -5.568 -2.162 1.00 57.19 89 LEU A C 1
ATOM 637 O O . LEU A 1 89 ? 7.523 -4.569 -2.684 1.00 57.19 89 LEU A O 1
ATOM 641 N N . LEU A 1 90 ? 7.995 -6.762 -2.770 1.00 65.12 90 LEU A N 1
ATOM 642 C CA . LEU A 1 90 ? 7.299 -6.974 -4.035 1.00 65.12 90 LEU A CA 1
ATOM 643 C C . LEU A 1 90 ? 5.780 -6.958 -3.818 1.00 65.12 90 LEU A C 1
ATOM 645 O O . LEU A 1 90 ? 5.275 -7.751 -3.015 1.00 65.12 90 LEU A O 1
ATOM 649 N N . PRO A 1 91 ? 5.026 -6.130 -4.565 1.00 64.69 91 PRO A N 1
ATOM 650 C CA . PRO A 1 91 ? 3.575 -6.195 -4.534 1.00 64.69 91 PRO A CA 1
ATOM 651 C C . PRO A 1 91 ? 3.051 -7.598 -4.893 1.00 64.69 91 PRO A C 1
ATOM 653 O O . PRO A 1 91 ? 3.582 -8.224 -5.815 1.00 64.69 91 PRO A O 1
ATOM 656 N N . PRO A 1 92 ? 1.986 -8.104 -4.236 1.00 63.31 92 PRO A N 1
ATOM 657 C CA . PRO A 1 92 ? 1.460 -9.448 -4.503 1.00 63.31 92 PRO A CA 1
ATOM 658 C C . PRO A 1 92 ? 1.001 -9.680 -5.950 1.00 63.31 92 PRO A C 1
ATOM 660 O O . PRO A 1 92 ? 1.010 -10.811 -6.428 1.00 63.31 92 PRO A O 1
ATOM 663 N N . ASP A 1 93 ? 0.584 -8.618 -6.641 1.00 69.19 93 ASP A N 1
ATOM 664 C CA . ASP A 1 93 ? 0.140 -8.618 -8.036 1.00 69.19 93 ASP A CA 1
ATOM 665 C C . ASP A 1 93 ? 1.274 -8.335 -9.029 1.00 69.19 93 ASP A C 1
ATOM 667 O O . ASP A 1 93 ? 1.013 -8.199 -10.225 1.00 69.19 93 ASP A O 1
ATOM 671 N N . THR A 1 94 ? 2.523 -8.307 -8.563 1.00 79.56 94 THR A N 1
ATOM 672 C CA . THR A 1 94 ? 3.701 -8.023 -9.378 1.00 79.56 94 THR A CA 1
ATOM 673 C C . THR A 1 94 ? 4.628 -9.230 -9.506 1.00 79.56 94 THR A C 1
ATOM 675 O O . THR A 1 94 ? 4.751 -10.078 -8.618 1.00 79.56 94 THR A O 1
ATOM 678 N N . GLN A 1 95 ? 5.286 -9.303 -10.653 1.00 89.44 95 GLN A N 1
ATOM 679 C CA . GLN A 1 95 ? 6.413 -10.173 -10.921 1.00 89.44 95 GLN A CA 1
ATOM 680 C C . GLN A 1 95 ? 7.530 -9.367 -11.581 1.00 89.44 95 GLN A C 1
ATOM 682 O O . GLN A 1 95 ? 7.293 -8.414 -12.327 1.00 89.44 95 GLN A O 1
ATOM 687 N N . VAL A 1 96 ? 8.760 -9.746 -11.279 1.00 92.56 96 VAL A N 1
ATOM 688 C CA . VAL A 1 96 ? 9.966 -9.050 -11.719 1.00 92.56 96 VAL A CA 1
ATOM 689 C C . VAL A 1 96 ? 10.936 -10.049 -12.324 1.00 92.56 96 VAL A C 1
ATOM 691 O O . VAL A 1 96 ? 11.081 -11.165 -11.821 1.00 92.56 96 VAL A O 1
ATOM 694 N N . PHE A 1 97 ? 11.589 -9.641 -13.401 1.00 96.56 97 PHE A N 1
ATOM 695 C CA . PHE A 1 97 ? 12.535 -10.452 -14.146 1.00 96.56 97 PHE A CA 1
ATOM 696 C C . PHE A 1 97 ? 13.862 -9.718 -14.262 1.00 96.56 97 PHE A C 1
ATOM 698 O O . PHE A 1 97 ? 13.894 -8.569 -14.703 1.00 96.56 97 PHE A O 1
ATOM 705 N N . PHE A 1 98 ? 14.950 -10.391 -13.910 1.00 97.50 98 PHE A N 1
ATOM 706 C CA . PHE A 1 98 ? 16.304 -9.877 -14.080 1.00 97.50 98 PHE A CA 1
ATOM 707 C C . PHE A 1 98 ? 16.992 -10.626 -15.209 1.00 97.50 98 PHE A C 1
ATOM 709 O O . PHE A 1 98 ? 17.139 -11.843 -15.136 1.00 97.50 98 PHE A O 1
ATOM 716 N N . LEU A 1 99 ? 17.415 -9.894 -16.237 1.00 98.38 99 LEU A N 1
ATOM 717 C CA . LEU A 1 99 ? 18.238 -10.374 -17.343 1.00 98.38 99 LEU A CA 1
ATOM 718 C C . LEU A 1 99 ? 19.539 -9.555 -17.321 1.00 98.38 99 LEU A C 1
ATOM 720 O O . LEU A 1 99 ? 19.612 -8.496 -17.950 1.00 98.38 99 LEU A O 1
ATOM 724 N N . PRO A 1 100 ? 20.565 -9.984 -16.560 1.00 96.94 100 PRO A N 1
ATOM 725 C CA . PRO A 1 100 ? 21.752 -9.162 -16.350 1.00 96.94 100 PRO A CA 1
ATOM 726 C C . PRO A 1 100 ? 22.549 -8.884 -17.619 1.00 96.94 100 PRO A C 1
ATOM 728 O O . PRO A 1 100 ? 23.144 -7.818 -17.737 1.00 96.94 100 PRO A O 1
ATOM 731 N N . ASN A 1 101 ? 22.583 -9.823 -18.563 1.00 97.88 101 ASN A N 1
ATOM 732 C CA . ASN A 1 101 ? 23.403 -9.681 -19.756 1.00 97.88 101 ASN A CA 1
ATOM 733 C C . ASN A 1 101 ? 22.702 -10.208 -21.009 1.00 97.88 101 ASN A C 1
ATOM 735 O O . ASN A 1 101 ? 22.597 -11.418 -21.205 1.00 97.88 101 ASN A O 1
ATOM 739 N N . LEU A 1 102 ? 22.246 -9.289 -21.860 1.00 98.50 102 LEU A N 1
ATOM 740 C CA . LEU A 1 102 ? 21.666 -9.620 -23.161 1.00 98.50 102 LEU A CA 1
ATOM 741 C C . LEU A 1 102 ? 22.730 -9.906 -24.233 1.00 98.50 102 LEU A C 1
ATOM 743 O O . LEU A 1 102 ? 22.435 -10.596 -25.203 1.00 98.50 102 LEU A O 1
ATOM 747 N N . ASN A 1 103 ? 23.957 -9.403 -24.072 1.00 98.50 103 ASN A N 1
ATOM 748 C CA . ASN A 1 103 ? 25.059 -9.556 -25.022 1.00 98.50 103 ASN A CA 1
ATOM 749 C C . ASN A 1 103 ? 26.291 -10.226 -24.375 1.00 98.50 103 ASN A C 1
ATOM 751 O O . ASN A 1 103 ? 27.357 -9.603 -24.271 1.00 98.50 103 ASN A O 1
ATOM 755 N N . PRO A 1 104 ? 26.187 -11.498 -23.945 1.00 97.94 104 PRO A N 1
ATOM 756 C CA . PRO A 1 104 ? 27.290 -12.183 -23.274 1.00 97.94 104 PRO A CA 1
ATOM 757 C C . PRO A 1 104 ? 28.546 -12.284 -24.152 1.00 97.94 104 PRO A C 1
ATOM 759 O O . PRO A 1 104 ? 29.661 -12.161 -23.640 1.00 97.94 104 PRO A O 1
ATOM 762 N N . ASP A 1 105 ? 28.383 -12.426 -25.470 1.00 98.19 105 ASP A N 1
ATOM 763 C CA . ASP A 1 105 ? 29.494 -12.522 -26.422 1.00 98.19 105 ASP A CA 1
ATOM 764 C C . ASP A 1 105 ? 30.282 -11.209 -26.509 1.00 98.19 105 ASP A C 1
ATOM 766 O O . ASP A 1 105 ? 31.513 -11.204 -26.429 1.00 98.19 105 ASP A O 1
ATOM 770 N N . GLY A 1 106 ? 29.580 -10.078 -26.631 1.00 97.81 106 GLY A N 1
ATOM 771 C CA . GLY A 1 106 ? 30.196 -8.754 -26.628 1.00 97.81 106 GLY A CA 1
ATOM 772 C C . GLY A 1 106 ? 30.840 -8.430 -25.280 1.00 97.81 106 GLY A C 1
ATOM 773 O O . GLY A 1 106 ? 31.954 -7.899 -25.235 1.00 97.81 106 GLY A O 1
ATOM 774 N N . SER A 1 107 ? 30.178 -8.794 -24.177 1.00 97.19 107 SER A N 1
ATOM 775 C CA . SER A 1 107 ? 30.675 -8.603 -22.809 1.00 97.19 107 SER A CA 1
ATOM 776 C C . SER A 1 107 ? 31.971 -9.340 -22.526 1.00 97.19 107 SER A C 1
ATOM 778 O O . SER A 1 107 ? 32.856 -8.774 -21.877 1.00 97.19 107 SER A O 1
ATOM 780 N N . ALA A 1 108 ? 32.111 -10.566 -23.036 1.00 95.75 108 ALA A N 1
ATOM 781 C CA . ALA A 1 108 ? 33.301 -11.393 -22.848 1.00 95.75 108 ALA A CA 1
ATOM 782 C C . ALA A 1 108 ? 34.579 -10.735 -23.393 1.00 95.75 108 ALA A C 1
ATOM 784 O O . ALA A 1 108 ? 35.669 -10.975 -22.874 1.00 95.75 108 ALA A O 1
ATOM 785 N N . ILE A 1 109 ? 34.449 -9.880 -24.412 1.00 95.31 109 ILE A N 1
ATOM 786 C CA . ILE A 1 109 ? 35.568 -9.160 -25.036 1.00 95.31 109 ILE A CA 1
ATOM 787 C C . ILE A 1 109 ? 35.461 -7.632 -24.898 1.00 95.31 109 ILE A C 1
ATOM 789 O O . ILE A 1 109 ? 36.257 -6.906 -25.492 1.00 95.31 109 ILE A O 1
ATOM 793 N N . ASN A 1 110 ? 34.520 -7.141 -24.083 1.00 95.38 110 ASN A N 1
ATOM 794 C CA . ASN A 1 110 ? 34.288 -5.724 -23.791 1.00 95.38 110 ASN A CA 1
ATOM 795 C C . ASN A 1 110 ? 34.096 -4.853 -25.051 1.00 95.38 110 ASN A C 1
ATOM 797 O O . ASN A 1 110 ? 34.698 -3.782 -25.188 1.00 95.38 110 ASN A O 1
ATOM 801 N N . VAL A 1 111 ? 33.251 -5.307 -25.981 1.00 95.19 111 VAL A N 1
ATOM 802 C CA . VAL A 1 111 ? 32.886 -4.569 -27.204 1.00 95.19 111 VAL A CA 1
ATOM 803 C C . VAL A 1 111 ? 31.395 -4.253 -27.240 1.00 95.19 111 VAL A C 1
ATOM 805 O O . VAL A 1 111 ? 30.579 -4.989 -26.703 1.00 95.19 111 VAL A O 1
ATOM 808 N N . ARG A 1 112 ? 31.030 -3.144 -27.893 1.00 95.69 112 ARG A N 1
ATOM 809 C CA . ARG A 1 112 ? 29.635 -2.682 -28.006 1.00 95.69 112 ARG A CA 1
ATOM 810 C C . ARG A 1 112 ? 28.716 -3.713 -28.673 1.00 95.69 112 ARG A C 1
ATOM 812 O O . ARG A 1 112 ? 27.585 -3.897 -28.240 1.00 95.69 112 ARG A O 1
ATOM 819 N N . TYR A 1 113 ? 29.207 -4.334 -29.734 1.00 97.50 113 TYR A N 1
ATOM 820 C CA . TYR A 1 113 ? 28.447 -5.172 -30.658 1.00 97.50 113 TYR A CA 1
ATOM 821 C C . TYR A 1 113 ? 28.360 -6.630 -30.177 1.00 97.50 113 TYR A C 1
ATOM 823 O O . TYR A 1 113 ? 29.115 -7.028 -29.291 1.00 97.50 113 TYR A O 1
ATOM 831 N N . ASN A 1 114 ? 27.448 -7.434 -30.728 1.00 98.19 114 ASN A N 1
ATOM 832 C CA . ASN A 1 114 ? 27.468 -8.890 -30.517 1.00 98.19 114 ASN A CA 1
ATOM 833 C C . ASN A 1 114 ? 28.566 -9.563 -31.373 1.00 98.19 114 ASN A C 1
ATOM 835 O O . ASN A 1 114 ? 29.341 -8.889 -32.059 1.00 98.19 114 ASN A O 1
ATOM 839 N N . ALA A 1 115 ? 28.637 -10.899 -31.371 1.00 97.81 115 ALA A N 1
ATOM 840 C CA . ALA A 1 115 ? 29.667 -11.629 -32.117 1.00 97.81 115 ALA A CA 1
ATOM 841 C C . ALA A 1 115 ? 29.595 -11.466 -33.650 1.00 97.81 115 ALA A C 1
ATOM 843 O O . ALA A 1 115 ? 30.602 -11.691 -34.322 1.00 97.81 115 ALA A O 1
ATOM 844 N N . ASN A 1 116 ? 28.451 -11.048 -34.203 1.00 97.75 116 ASN A N 1
ATOM 845 C CA . ASN A 1 116 ? 28.297 -10.741 -35.630 1.00 97.75 116 ASN A CA 1
ATOM 846 C C . ASN A 1 116 ? 28.659 -9.288 -35.979 1.00 97.75 116 ASN A C 1
ATOM 848 O O . ASN A 1 116 ? 28.581 -8.898 -37.143 1.00 97.75 116 ASN A O 1
ATOM 852 N N . GLY A 1 117 ? 29.049 -8.470 -34.997 1.00 96.50 117 GLY A N 1
ATOM 853 C CA . GLY A 1 117 ? 29.304 -7.045 -35.204 1.00 96.50 117 GLY A CA 1
ATOM 854 C C . GLY A 1 117 ? 28.031 -6.197 -35.305 1.00 96.50 117 GLY A C 1
ATOM 855 O O . GLY A 1 117 ? 28.108 -5.046 -35.732 1.00 96.50 117 GLY A O 1
ATOM 856 N N . VAL A 1 118 ? 26.876 -6.733 -34.901 1.00 98.38 118 VAL A N 1
ATOM 857 C CA . VAL A 1 118 ? 25.595 -6.018 -34.905 1.00 98.38 118 VAL A CA 1
ATOM 858 C C . VAL A 1 118 ? 25.390 -5.284 -33.584 1.00 98.38 118 VAL A C 1
ATOM 860 O O . VAL A 1 118 ? 25.718 -5.777 -32.502 1.00 98.38 118 VAL A O 1
ATOM 863 N N . ASP A 1 119 ? 24.869 -4.062 -33.669 1.00 97.88 119 ASP A N 1
ATOM 864 C CA . ASP A 1 119 ? 24.462 -3.277 -32.512 1.00 97.88 119 ASP A CA 1
ATOM 865 C C . ASP A 1 119 ? 23.076 -3.763 -32.089 1.00 97.88 119 ASP A C 1
ATOM 867 O O . ASP A 1 119 ? 22.076 -3.491 -32.760 1.00 97.88 119 ASP A O 1
ATOM 871 N N . LEU A 1 120 ? 23.006 -4.508 -30.984 1.00 98.12 120 LEU A N 1
ATOM 872 C CA . LEU A 1 120 ? 21.744 -5.092 -30.531 1.00 98.12 120 LEU A CA 1
ATOM 873 C C . LEU A 1 120 ? 20.686 -4.023 -30.225 1.00 98.12 120 LEU A C 1
ATOM 875 O O . LEU A 1 120 ? 19.499 -4.294 -30.380 1.00 98.12 120 LEU A O 1
ATOM 879 N N . ASN A 1 121 ? 21.070 -2.786 -29.881 1.00 96.44 121 ASN A N 1
ATOM 880 C CA . ASN A 1 121 ? 20.123 -1.677 -29.715 1.00 96.44 121 ASN A CA 1
ATOM 881 C C . ASN A 1 121 ? 19.851 -0.925 -31.037 1.00 96.44 121 ASN A C 1
ATOM 883 O O . ASN A 1 121 ? 19.441 0.238 -31.028 1.00 96.44 121 ASN A O 1
ATOM 887 N N . ARG A 1 122 ? 20.112 -1.556 -32.188 1.00 96.94 122 ARG A N 1
ATOM 888 C CA . ARG A 1 122 ? 19.724 -1.112 -33.541 1.00 96.94 122 ARG A CA 1
ATOM 889 C C . ARG A 1 122 ? 19.050 -2.215 -34.366 1.00 96.94 122 ARG A C 1
ATOM 891 O O . ARG A 1 122 ? 18.688 -1.981 -35.516 1.00 96.94 122 ARG A O 1
ATOM 898 N N . ASN A 1 123 ? 18.875 -3.406 -33.797 1.00 98.38 123 ASN A N 1
ATOM 899 C CA . ASN A 1 123 ? 18.386 -4.596 -34.491 1.00 98.38 123 ASN A CA 1
ATOM 900 C C . ASN A 1 123 ? 16.896 -4.902 -34.220 1.00 98.38 123 ASN A C 1
ATOM 902 O O . ASN A 1 123 ? 16.454 -6.031 -34.390 1.00 98.38 123 ASN A O 1
ATOM 906 N N . TRP A 1 124 ? 16.098 -3.915 -33.804 1.00 97.44 124 TRP A N 1
ATOM 907 C CA . TRP A 1 124 ? 14.674 -4.093 -33.488 1.00 97.44 124 TRP A CA 1
ATOM 908 C C . TRP A 1 124 ? 13.760 -3.663 -34.641 1.00 97.44 124 TRP A C 1
ATOM 910 O O . TRP A 1 124 ? 14.089 -2.735 -35.382 1.00 97.44 124 TRP A O 1
ATOM 920 N N . ASP A 1 125 ? 12.590 -4.300 -34.764 1.00 96.50 125 ASP A N 1
ATOM 921 C CA . ASP A 1 125 ? 11.592 -4.038 -35.820 1.00 96.50 125 ASP A CA 1
ATOM 922 C C . ASP A 1 125 ? 10.821 -2.731 -35.614 1.00 96.50 125 ASP A C 1
ATOM 924 O O . ASP A 1 125 ? 9.646 -2.692 -35.246 1.00 96.50 125 ASP A O 1
ATOM 928 N N . THR A 1 126 ? 11.515 -1.618 -35.813 1.00 93.81 126 THR A N 1
ATOM 929 C CA . THR A 1 126 ? 10.912 -0.291 -35.795 1.00 93.81 126 THR A CA 1
ATOM 930 C C . THR A 1 126 ? 10.668 0.212 -37.219 1.00 93.81 126 THR A C 1
ATOM 932 O O . THR A 1 126 ? 11.453 -0.078 -38.123 1.00 93.81 126 THR A O 1
ATOM 935 N N . PRO A 1 127 ? 9.659 1.078 -37.445 1.00 90.56 127 PRO A N 1
ATOM 936 C CA . PRO A 1 127 ? 9.416 1.663 -38.768 1.00 90.56 127 PRO A CA 1
ATOM 937 C C . PRO A 1 127 ? 10.606 2.441 -39.353 1.00 90.56 127 PRO A C 1
ATOM 939 O O . PRO A 1 127 ? 10.656 2.689 -40.554 1.00 90.56 127 PRO A O 1
ATOM 942 N N . ASN A 1 128 ? 11.547 2.865 -38.504 1.00 92.69 128 ASN A N 1
ATOM 943 C CA . ASN A 1 128 ? 12.764 3.568 -38.893 1.00 92.69 128 ASN A CA 1
ATOM 944 C C . ASN A 1 128 ? 14.024 2.683 -38.875 1.00 92.69 128 ASN A C 1
ATOM 946 O O . ASN A 1 128 ? 15.118 3.241 -38.924 1.00 92.69 128 ASN A O 1
ATOM 950 N N . TRP A 1 129 ? 13.908 1.355 -38.761 1.00 96.81 129 TRP A N 1
ATOM 951 C CA . TRP A 1 129 ? 15.054 0.444 -38.828 1.00 96.81 129 TRP A CA 1
ATOM 952 C C . TRP A 1 129 ? 15.839 0.631 -40.138 1.00 96.81 129 TRP A C 1
ATOM 954 O O . TRP A 1 129 ? 15.271 0.945 -41.187 1.00 96.81 129 TRP A O 1
ATOM 964 N N . GLN A 1 130 ? 17.161 0.479 -40.062 1.00 96.44 130 GLN A N 1
ATOM 965 C CA . GLN A 1 130 ? 18.087 0.593 -41.190 1.00 96.44 130 GLN A CA 1
ATOM 966 C C . GLN A 1 130 ? 19.220 -0.434 -41.027 1.00 96.44 130 GLN A C 1
ATOM 968 O O . GLN A 1 130 ? 19.651 -0.649 -39.893 1.00 96.44 130 GLN A O 1
ATOM 973 N N . PRO A 1 131 ? 19.744 -1.015 -42.124 1.00 95.62 131 PRO A N 1
ATOM 974 C CA . PRO A 1 131 ? 20.864 -1.959 -42.061 1.00 95.62 131 PRO A CA 1
ATOM 975 C C . PRO A 1 131 ? 22.177 -1.285 -41.636 1.00 95.62 131 PRO A C 1
ATOM 977 O O . PRO A 1 131 ? 22.976 -1.874 -40.911 1.00 95.62 131 PRO A O 1
ATOM 980 N N . ASP A 1 132 ? 22.388 -0.032 -42.045 1.00 96.19 132 ASP A N 1
ATOM 981 C CA . ASP A 1 132 ? 23.511 0.793 -41.604 1.00 96.19 132 ASP A CA 1
ATOM 982 C C . ASP A 1 132 ? 23.071 1.706 -40.455 1.00 96.19 132 ASP A C 1
ATOM 984 O O . ASP A 1 132 ? 21.980 2.285 -40.475 1.00 96.19 132 ASP A O 1
ATOM 988 N N . THR A 1 133 ? 23.930 1.859 -39.451 1.00 93.44 133 THR A N 1
ATOM 989 C CA . THR A 1 133 ? 23.614 2.602 -38.226 1.00 93.44 133 THR A CA 1
ATOM 990 C C . THR A 1 133 ? 24.654 3.679 -37.950 1.00 93.44 133 THR A C 1
ATOM 992 O O . THR A 1 133 ? 25.581 3.915 -38.731 1.00 93.44 133 THR A O 1
ATOM 995 N N . ARG A 1 134 ? 24.470 4.394 -36.839 1.00 90.62 134 ARG A N 1
ATOM 996 C CA . ARG A 1 134 ? 25.406 5.406 -36.368 1.00 90.62 134 ARG A CA 1
ATOM 997 C C . ARG A 1 134 ? 25.615 5.273 -34.866 1.00 90.62 134 ARG A C 1
ATOM 999 O O . ARG A 1 134 ? 24.657 5.068 -34.115 1.00 90.62 134 ARG A O 1
ATOM 1006 N N . ASP A 1 135 ? 26.864 5.425 -34.452 1.00 85.88 135 ASP A N 1
ATOM 1007 C CA . ASP A 1 135 ? 27.278 5.527 -33.059 1.00 85.88 135 ASP A CA 1
ATOM 1008 C C . ASP A 1 135 ? 28.078 6.825 -32.826 1.00 85.88 135 ASP A C 1
ATOM 1010 O O . ASP A 1 135 ? 28.138 7.718 -33.680 1.00 85.88 135 ASP A O 1
ATOM 1014 N N . ALA A 1 136 ? 28.684 6.957 -31.644 1.00 81.94 136 ALA A N 1
ATOM 1015 C CA . ALA A 1 136 ? 29.509 8.116 -31.304 1.00 81.94 136 ALA A CA 1
ATOM 1016 C C . ALA A 1 136 ? 30.807 8.218 -32.136 1.00 81.94 136 ALA A C 1
ATOM 1018 O O . ALA A 1 136 ? 31.411 9.289 -32.195 1.00 81.94 136 ALA A O 1
ATOM 1019 N N . SER A 1 137 ? 31.244 7.126 -32.764 1.00 84.81 137 SER A N 1
ATOM 1020 C CA . SER A 1 137 ? 32.452 7.036 -33.587 1.00 84.81 137 SER A CA 1
ATOM 1021 C C . SER A 1 137 ? 32.179 7.258 -35.078 1.00 84.81 137 SER A C 1
ATOM 1023 O O . SER A 1 137 ? 33.100 7.623 -35.808 1.00 84.81 137 SER A O 1
ATOM 1025 N N . GLY A 1 138 ? 30.935 7.115 -35.537 1.00 89.00 138 GLY A N 1
ATOM 1026 C CA . GLY A 1 138 ? 30.532 7.439 -36.902 1.00 89.00 138 GLY A CA 1
ATOM 1027 C C . GLY A 1 138 ? 29.493 6.477 -37.462 1.00 89.00 138 GLY A C 1
ATOM 1028 O O . GLY A 1 138 ? 28.689 5.910 -36.729 1.00 89.00 138 GLY A O 1
ATOM 1029 N N . ASN A 1 139 ? 29.478 6.342 -38.788 1.00 93.38 139 ASN A N 1
ATOM 1030 C CA . ASN A 1 139 ? 28.602 5.387 -39.463 1.00 93.38 139 ASN A CA 1
ATOM 1031 C C . ASN A 1 139 ? 29.155 3.969 -39.302 1.00 93.38 139 ASN A C 1
ATOM 1033 O O . ASN A 1 139 ? 30.355 3.747 -39.464 1.00 93.38 139 ASN A O 1
ATOM 1037 N N . VAL A 1 140 ? 28.262 3.019 -39.061 1.00 93.62 140 VAL A N 1
ATOM 1038 C CA . VAL A 1 140 ? 28.577 1.607 -38.858 1.00 93.62 140 VAL A CA 1
ATOM 1039 C C . VAL A 1 140 ? 27.827 0.820 -39.921 1.00 93.62 140 VAL A C 1
ATOM 1041 O O . VAL A 1 140 ? 26.602 0.689 -39.863 1.00 93.62 140 VAL A O 1
ATOM 1044 N N . SER A 1 141 ? 28.553 0.342 -40.933 1.00 95.88 141 SER A N 1
ATOM 1045 C CA . SER A 1 141 ? 27.918 -0.424 -42.005 1.00 95.88 141 SER A CA 1
ATOM 1046 C C . SER A 1 141 ? 27.507 -1.805 -41.507 1.00 95.88 141 SER A C 1
ATOM 1048 O O . SER A 1 141 ? 28.295 -2.470 -40.836 1.00 95.88 141 SER A O 1
ATOM 1050 N N . GLY A 1 142 ? 26.273 -2.212 -41.801 1.00 95.62 142 GLY A N 1
ATOM 1051 C CA . GLY A 1 142 ? 25.694 -3.466 -41.312 1.00 95.62 142 GLY A CA 1
ATOM 1052 C C . GLY A 1 142 ? 25.402 -3.491 -39.807 1.00 95.62 142 GLY A C 1
ATOM 1053 O O . GLY A 1 142 ? 24.973 -4.520 -39.290 1.00 95.62 142 GLY A O 1
ATOM 1054 N N . GLY A 1 143 ? 25.600 -2.376 -39.093 1.00 95.38 143 GLY A N 1
ATOM 1055 C CA . GLY A 1 143 ? 25.420 -2.313 -37.643 1.00 95.38 143 GLY A CA 1
ATOM 1056 C C . GLY A 1 143 ? 23.980 -2.556 -37.177 1.00 95.38 143 GLY A C 1
ATOM 1057 O O . GLY A 1 143 ? 23.775 -2.805 -35.995 1.00 95.38 143 GLY A O 1
ATOM 1058 N N . GLY A 1 144 ? 22.986 -2.489 -38.068 1.00 96.38 144 GLY A N 1
ATOM 1059 C CA . GLY A 1 144 ? 21.581 -2.794 -37.776 1.00 96.38 144 GLY A CA 1
ATOM 1060 C C . GLY A 1 144 ? 21.206 -4.260 -37.989 1.00 96.38 144 GLY A C 1
ATOM 1061 O O . GLY A 1 144 ? 20.080 -4.642 -37.668 1.00 96.38 144 GLY A O 1
ATOM 1062 N N . GLY A 1 145 ? 22.127 -5.077 -38.509 1.00 97.81 145 GLY A N 1
ATOM 1063 C CA . GLY A 1 145 ? 21.889 -6.466 -38.897 1.00 97.81 145 GLY A CA 1
ATOM 1064 C C . GLY A 1 145 ? 21.353 -6.620 -40.323 1.00 97.81 145 GLY A C 1
ATOM 1065 O O . GLY A 1 145 ? 21.175 -5.653 -41.064 1.00 97.81 145 GLY A O 1
ATOM 1066 N N . THR A 1 146 ? 21.113 -7.868 -40.732 1.00 97.81 146 THR A N 1
ATOM 1067 C CA . THR A 1 146 ? 20.642 -8.189 -42.098 1.00 97.81 146 THR A CA 1
ATOM 1068 C C . THR A 1 146 ? 19.143 -7.950 -42.290 1.00 97.81 146 THR A C 1
ATOM 1070 O O . THR A 1 146 ? 18.685 -7.748 -43.414 1.00 97.81 146 THR A O 1
ATOM 1073 N N . ALA A 1 147 ? 18.393 -7.951 -41.192 1.00 97.81 147 ALA A N 1
ATOM 1074 C CA . ALA A 1 147 ? 16.975 -7.645 -41.084 1.00 97.81 147 ALA A CA 1
ATOM 1075 C C . ALA A 1 147 ? 16.677 -7.262 -39.622 1.00 97.81 147 ALA A C 1
ATOM 1077 O O . ALA A 1 147 ? 17.495 -7.563 -38.744 1.00 97.81 147 ALA A O 1
ATOM 1078 N N . PRO A 1 148 ? 15.521 -6.650 -39.320 1.00 97.81 148 PRO A N 1
ATOM 1079 C CA . PRO A 1 148 ? 15.055 -6.570 -37.944 1.00 97.81 148 PRO A CA 1
ATOM 1080 C C . PRO A 1 148 ? 15.019 -7.955 -37.293 1.00 97.81 148 PRO A C 1
ATOM 1082 O O . PRO A 1 148 ? 14.581 -8.921 -37.920 1.00 97.81 148 PRO A O 1
ATOM 1085 N N . PHE A 1 149 ? 15.485 -8.045 -36.049 1.00 98.06 149 PHE A N 1
ATOM 1086 C CA . PHE A 1 149 ? 15.621 -9.291 -35.296 1.00 98.06 149 PHE A CA 1
ATOM 1087 C C . PHE A 1 149 ? 16.473 -10.360 -35.996 1.00 98.06 149 PHE A C 1
ATOM 1089 O O . PHE A 1 149 ? 16.242 -11.553 -35.813 1.00 98.06 149 PHE A O 1
ATOM 1096 N N . SER A 1 150 ? 17.456 -9.958 -36.813 1.00 98.44 150 SER A N 1
ATOM 1097 C CA . SER A 1 150 ? 18.413 -10.912 -37.390 1.00 98.44 150 SER A CA 1
ATOM 1098 C C . SER A 1 150 ? 19.284 -11.593 -36.338 1.00 98.44 150 SER A C 1
ATOM 1100 O O . SER A 1 150 ? 19.760 -12.702 -36.579 1.00 98.44 150 SER A O 1
ATOM 1102 N N . GLU A 1 151 ? 19.495 -10.944 -35.192 1.00 98.69 151 GLU A N 1
ATOM 1103 C CA . GLU A 1 151 ? 20.334 -11.476 -34.126 1.00 98.69 151 GLU A CA 1
ATOM 1104 C C . GLU A 1 151 ? 19.513 -12.332 -33.153 1.00 98.69 151 GLU A C 1
ATOM 1106 O O . GLU A 1 151 ? 18.399 -11.954 -32.773 1.00 98.69 151 GLU A O 1
ATOM 1111 N N . PRO A 1 152 ? 20.037 -13.492 -32.719 1.00 98.38 152 PRO A N 1
ATOM 1112 C CA . PRO A 1 152 ? 19.301 -14.380 -31.828 1.00 98.38 152 PRO A CA 1
ATOM 1113 C C . PRO A 1 152 ? 19.015 -13.735 -30.464 1.00 98.38 152 PRO A C 1
ATOM 1115 O O . PRO A 1 152 ? 17.977 -14.020 -29.865 1.00 98.38 152 PRO A O 1
ATOM 1118 N N . GLU A 1 153 ? 19.886 -12.838 -29.991 1.00 98.69 153 GLU A N 1
ATOM 1119 C CA . GLU A 1 153 ? 19.720 -12.135 -28.718 1.00 98.69 153 GLU A CA 1
ATOM 1120 C C . GLU A 1 153 ? 18.477 -11.228 -28.724 1.00 98.69 153 GLU A C 1
ATOM 1122 O O . GLU A 1 153 ? 17.645 -11.293 -27.815 1.00 98.69 153 GLU A O 1
ATOM 1127 N N . THR A 1 154 ? 18.306 -10.410 -29.767 1.00 98.44 154 THR A N 1
ATOM 1128 C CA . THR A 1 154 ? 17.158 -9.498 -29.904 1.00 98.44 154 THR A CA 1
ATOM 1129 C C . THR A 1 154 ? 15.885 -10.243 -30.277 1.00 98.44 154 THR A C 1
ATOM 1131 O O . THR A 1 154 ? 14.833 -9.948 -29.710 1.00 98.44 154 THR A O 1
ATOM 1134 N N . ALA A 1 155 ? 15.962 -11.233 -31.173 1.00 98.31 155 ALA A N 1
ATOM 1135 C CA . ALA A 1 155 ? 14.815 -12.047 -31.570 1.00 98.31 155 ALA A CA 1
ATOM 1136 C C . ALA A 1 155 ? 14.220 -12.821 -30.384 1.00 98.31 155 ALA A C 1
ATOM 1138 O O . ALA A 1 155 ? 13.002 -12.815 -30.189 1.00 98.31 155 ALA A O 1
ATOM 1139 N N . GLY A 1 156 ? 15.073 -13.458 -29.573 1.00 98.25 156 GLY A N 1
ATOM 1140 C CA . GLY A 1 156 ? 14.640 -14.217 -28.400 1.00 98.25 156 GLY A CA 1
ATOM 1141 C C . GLY A 1 156 ? 14.012 -13.326 -27.331 1.00 98.25 156 GLY A C 1
ATOM 1142 O O . GLY A 1 156 ? 12.906 -13.611 -26.864 1.00 98.25 156 GLY A O 1
ATOM 1143 N N . LEU A 1 157 ? 14.645 -12.188 -27.012 1.00 98.44 157 LEU A N 1
ATOM 1144 C CA . LEU A 1 157 ? 14.075 -11.234 -26.058 1.00 98.44 157 LEU A CA 1
ATOM 1145 C C . LEU A 1 157 ? 12.742 -10.655 -26.553 1.00 98.44 157 LEU A C 1
ATOM 1147 O O . LEU A 1 157 ? 11.790 -10.583 -25.779 1.00 98.44 157 LEU A O 1
ATOM 1151 N N . ALA A 1 158 ? 12.635 -10.280 -27.829 1.00 98.12 158 ALA A N 1
ATOM 1152 C CA . ALA A 1 158 ? 11.400 -9.741 -28.394 1.00 98.12 158 ALA A CA 1
ATOM 1153 C C . ALA A 1 158 ? 10.246 -10.754 -28.337 1.00 98.12 158 ALA A C 1
ATOM 1155 O O . ALA A 1 158 ? 9.149 -10.413 -27.889 1.00 98.12 158 ALA A O 1
ATOM 1156 N N . ALA A 1 159 ? 10.492 -12.007 -28.732 1.00 97.69 159 ALA A N 1
ATOM 1157 C CA . ALA A 1 159 ? 9.490 -13.069 -28.675 1.00 97.69 159 ALA A CA 1
ATOM 1158 C C . ALA A 1 159 ? 9.006 -13.321 -27.238 1.00 97.69 159 ALA A C 1
ATOM 1160 O O . ALA A 1 159 ? 7.800 -13.426 -26.996 1.00 97.69 159 ALA A O 1
ATOM 1161 N N . TRP A 1 160 ? 9.932 -13.359 -26.277 1.00 98.31 160 TRP A N 1
ATOM 1162 C CA . TRP A 1 160 ? 9.596 -13.546 -24.869 1.00 98.31 160 TRP A CA 1
ATOM 1163 C C . TRP A 1 160 ? 8.827 -12.353 -24.285 1.00 98.31 160 TRP A C 1
ATOM 1165 O O . TRP A 1 160 ? 7.820 -12.553 -23.609 1.00 98.31 160 TRP A O 1
ATOM 1175 N N . LEU A 1 161 ? 9.223 -11.113 -24.596 1.00 97.00 161 LEU A N 1
ATOM 1176 C CA . LEU A 1 161 ? 8.522 -9.908 -24.137 1.00 97.00 161 LEU A CA 1
ATOM 1177 C C . LEU A 1 161 ? 7.088 -9.813 -24.677 1.00 97.00 161 LEU A C 1
ATOM 1179 O O . LEU A 1 161 ? 6.197 -9.393 -23.939 1.00 97.00 161 LEU A O 1
ATOM 1183 N N . LEU A 1 162 ? 6.842 -10.221 -25.928 1.00 96.12 162 LEU A N 1
ATOM 1184 C CA . LEU A 1 162 ? 5.487 -10.287 -26.493 1.00 96.12 162 LEU A CA 1
ATOM 1185 C C . LEU A 1 162 ? 4.623 -11.319 -25.760 1.00 96.12 162 LEU A C 1
ATOM 1187 O O . LEU A 1 162 ? 3.503 -11.004 -25.362 1.00 96.12 162 LEU A O 1
ATOM 1191 N N . ALA A 1 163 ? 5.157 -12.520 -25.520 1.00 96.25 163 ALA A N 1
ATOM 1192 C CA . ALA A 1 163 ? 4.447 -13.549 -24.764 1.00 96.25 163 ALA A CA 1
ATOM 1193 C C . ALA A 1 163 ? 4.149 -13.094 -23.327 1.00 96.25 163 ALA A C 1
ATOM 1195 O O . ALA A 1 163 ? 3.042 -13.295 -22.829 1.00 96.25 163 ALA A O 1
ATOM 1196 N N . LEU A 1 164 ? 5.115 -12.438 -22.678 1.00 94.94 164 LEU A N 1
ATOM 1197 C CA . LEU A 1 164 ? 4.954 -11.891 -21.337 1.00 94.94 164 LEU A CA 1
ATOM 1198 C C . LEU A 1 164 ? 3.882 -10.800 -21.304 1.00 94.94 164 LEU A C 1
ATOM 1200 O O . LEU A 1 164 ? 3.030 -10.823 -20.420 1.00 94.94 164 LEU A O 1
ATOM 1204 N N . ARG A 1 165 ? 3.898 -9.865 -22.262 1.00 92.06 165 ARG A N 1
ATOM 1205 C CA . ARG A 1 165 ? 2.866 -8.829 -22.429 1.00 92.06 165 ARG A CA 1
ATOM 1206 C C . ARG A 1 165 ? 1.476 -9.441 -22.535 1.00 92.06 165 ARG A C 1
ATOM 1208 O O . ARG A 1 165 ? 0.590 -9.008 -21.815 1.00 92.06 165 ARG A O 1
ATOM 1215 N N . ASP A 1 166 ? 1.297 -10.457 -23.370 1.00 92.12 166 ASP A N 1
ATOM 1216 C CA . ASP A 1 166 ? -0.019 -11.069 -23.592 1.00 92.12 166 ASP A CA 1
ATOM 1217 C C . ASP A 1 166 ? -0.550 -11.811 -22.351 1.00 92.12 166 ASP A C 1
ATOM 1219 O O . ASP A 1 166 ? -1.755 -12.011 -22.207 1.00 92.12 166 ASP A O 1
ATOM 1223 N N . GLN A 1 167 ? 0.343 -12.203 -21.437 1.00 90.19 167 GLN A N 1
ATOM 1224 C CA . GLN A 1 167 ? 0.017 -12.865 -20.169 1.00 90.19 167 GLN A CA 1
ATOM 1225 C C . GLN A 1 167 ? -0.083 -11.897 -18.982 1.00 90.19 167 GLN A C 1
ATOM 1227 O O . GLN A 1 167 ? -0.497 -12.297 -17.893 1.00 90.19 167 GLN A O 1
ATOM 1232 N N . SER A 1 168 ? 0.304 -10.636 -19.173 1.00 86.94 168 SER A N 1
ATOM 1233 C CA . SER A 1 168 ? 0.397 -9.635 -18.113 1.00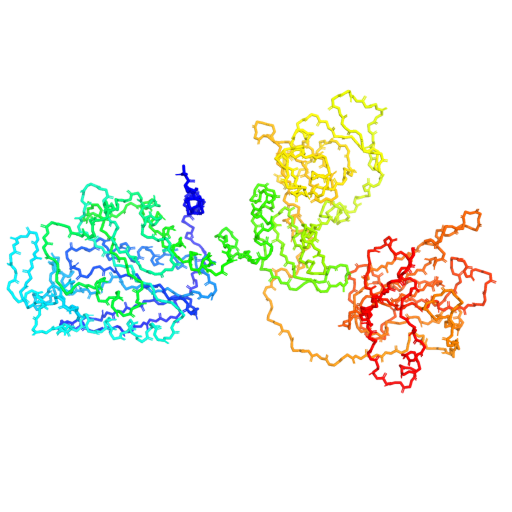 86.94 168 SER A CA 1
ATOM 1234 C C . SER A 1 168 ? -0.696 -8.582 -18.263 1.00 86.94 168 SER A C 1
ATOM 1236 O O . SER A 1 168 ? -1.069 -8.192 -19.363 1.00 86.94 168 SER A O 1
ATOM 1238 N N . SER A 1 169 ? -1.185 -8.055 -17.142 1.00 81.75 169 SER A N 1
ATOM 1239 C CA . SER A 1 169 ? -2.053 -6.871 -17.145 1.00 81.75 169 SER A CA 1
ATOM 1240 C C . SER A 1 169 ? -1.298 -5.602 -17.551 1.00 81.75 169 SER A C 1
ATOM 1242 O O . SER A 1 169 ? -1.907 -4.644 -18.020 1.00 81.75 169 SER A O 1
ATOM 1244 N N . GLN A 1 170 ? 0.022 -5.590 -17.358 1.00 81.38 170 GLN A N 1
ATOM 1245 C CA . GLN A 1 170 ? 0.934 -4.535 -17.784 1.00 81.38 170 GLN A CA 1
ATOM 1246 C C . GLN A 1 170 ? 2.360 -5.094 -17.838 1.00 81.38 170 GLN A C 1
ATOM 1248 O O . GLN A 1 170 ? 2.741 -5.873 -16.963 1.00 81.38 170 GLN A O 1
ATOM 1253 N N . THR A 1 171 ? 3.157 -4.653 -18.815 1.00 87.81 171 THR A N 1
ATOM 1254 C CA . THR A 1 171 ? 4.582 -4.998 -18.916 1.00 87.81 171 THR A CA 1
ATOM 1255 C C . THR A 1 171 ? 5.427 -3.740 -19.044 1.00 87.81 171 THR A C 1
ATOM 1257 O O . THR A 1 171 ? 5.180 -2.896 -19.909 1.00 87.81 171 THR A O 1
ATOM 1260 N N . THR A 1 172 ? 6.439 -3.639 -18.186 1.00 88.12 172 THR A N 1
ATOM 1261 C CA . THR A 1 172 ? 7.421 -2.559 -18.161 1.00 88.12 172 THR A CA 1
ATOM 1262 C C . THR A 1 172 ? 8.834 -3.126 -18.300 1.00 88.12 172 THR A C 1
ATOM 1264 O O . THR A 1 172 ? 9.161 -4.092 -17.621 1.00 88.12 172 THR A O 1
ATOM 1267 N N . VAL A 1 173 ? 9.693 -2.528 -19.126 1.00 91.75 173 VAL A N 1
ATOM 1268 C CA . VAL A 1 173 ? 11.095 -2.939 -19.300 1.00 91.75 173 VAL A CA 1
ATOM 1269 C C . VAL A 1 173 ? 12.039 -1.771 -19.013 1.00 91.75 173 VAL A C 1
ATOM 1271 O O . VAL A 1 173 ? 11.859 -0.667 -19.529 1.00 91.75 173 VAL A O 1
ATOM 1274 N N . LEU A 1 174 ? 13.055 -2.017 -18.192 1.00 92.44 174 LEU A N 1
ATOM 1275 C CA . LEU A 1 174 ? 14.125 -1.084 -17.859 1.00 92.44 174 LEU A CA 1
ATOM 1276 C C . LEU A 1 174 ? 15.408 -1.546 -18.555 1.00 92.44 174 LEU A C 1
ATOM 1278 O O . LEU A 1 174 ? 16.002 -2.539 -18.138 1.00 92.44 174 LEU A O 1
ATOM 1282 N N . PHE A 1 175 ? 15.830 -0.839 -19.602 1.00 94.31 175 PHE A N 1
ATOM 1283 C CA . PHE A 1 175 ? 17.108 -1.088 -20.268 1.00 94.31 175 PHE A CA 1
ATOM 1284 C C . PHE A 1 175 ? 18.192 -0.211 -19.647 1.00 94.31 175 PHE A C 1
ATOM 1286 O O . PHE A 1 175 ? 18.165 1.011 -19.797 1.00 94.31 175 PHE A O 1
ATOM 1293 N N . TYR A 1 176 ? 19.144 -0.823 -18.946 1.00 95.94 176 TYR A N 1
ATOM 1294 C CA . TYR A 1 176 ? 20.306 -0.130 -18.398 1.00 95.94 176 TYR A CA 1
ATOM 1295 C C . TYR A 1 176 ? 21.456 -0.083 -19.409 1.00 95.94 176 TYR A C 1
ATOM 1297 O O . TYR A 1 176 ? 21.848 -1.104 -19.973 1.00 95.94 176 TYR A O 1
ATOM 1305 N N . HIS A 1 177 ? 22.019 1.111 -19.576 1.00 94.94 177 HIS A N 1
ATOM 1306 C CA . HIS A 1 177 ? 23.074 1.462 -20.524 1.00 94.94 177 HIS A CA 1
ATOM 1307 C C . HIS A 1 177 ? 24.193 2.272 -19.859 1.00 94.94 177 HIS A C 1
ATOM 1309 O O . HIS A 1 177 ? 24.041 2.758 -18.734 1.00 94.94 177 HIS A O 1
ATOM 1315 N N . SER A 1 178 ? 25.334 2.434 -20.538 1.00 92.12 178 SER A N 1
ATOM 1316 C CA . SER A 1 178 ? 26.366 3.389 -20.117 1.00 92.12 178 SER A CA 1
ATOM 1317 C C . SER A 1 178 ? 27.247 3.947 -21.267 1.00 92.12 178 SER A C 1
ATOM 1319 O O . SER A 1 178 ? 27.763 3.237 -22.123 1.00 92.12 178 SER A O 1
ATOM 1321 N N . ALA A 1 179 ? 27.582 5.237 -21.322 1.00 90.81 179 ALA A N 1
ATOM 1322 C CA . ALA A 1 179 ? 27.410 6.250 -20.295 1.00 90.81 179 ALA A CA 1
ATOM 1323 C C . ALA A 1 179 ? 27.041 7.632 -20.837 1.00 90.81 179 ALA A C 1
ATOM 1325 O O . ALA A 1 179 ? 27.485 8.036 -21.915 1.00 90.81 179 ALA A O 1
ATOM 1326 N N . TYR A 1 180 ? 26.339 8.389 -19.994 1.00 88.12 180 TYR A N 1
ATOM 1327 C CA . TYR A 1 180 ? 25.952 9.780 -20.204 1.00 88.12 180 TYR A CA 1
ATOM 1328 C C . TYR A 1 180 ? 26.490 10.685 -19.073 1.00 88.12 180 TYR A C 1
ATOM 1330 O O . TYR A 1 180 ? 25.815 10.910 -18.068 1.00 88.12 180 TYR A O 1
ATOM 1338 N N . PRO A 1 181 ? 27.725 11.203 -19.176 1.00 83.94 181 PRO A N 1
ATOM 1339 C CA . PRO A 1 181 ? 28.309 12.051 -18.139 1.00 83.94 181 PRO A CA 1
ATOM 1340 C C . PRO A 1 181 ? 27.755 13.492 -18.156 1.00 83.94 181 PRO A C 1
ATOM 1342 O O . PRO A 1 181 ? 27.394 13.995 -19.221 1.00 83.94 181 PRO A O 1
ATOM 1345 N N . PRO A 1 182 ? 27.788 14.214 -17.016 1.00 83.06 182 PRO A N 1
ATOM 1346 C CA . PRO A 1 182 ? 28.255 13.752 -15.704 1.00 83.06 182 PRO A CA 1
ATOM 1347 C C . PRO A 1 182 ? 27.169 13.078 -14.848 1.00 83.06 182 PRO A C 1
ATOM 1349 O O . PRO A 1 182 ? 27.521 12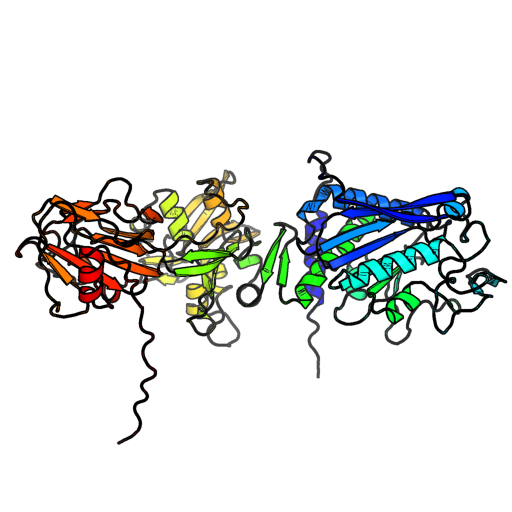.388 -13.896 1.00 83.06 182 PRO A O 1
ATOM 1352 N N . ASN A 1 183 ? 25.887 13.270 -15.170 1.00 79.19 183 ASN A N 1
ATOM 1353 C CA . ASN A 1 183 ? 24.777 12.975 -14.254 1.00 79.19 183 ASN A CA 1
ATOM 1354 C C . ASN A 1 183 ? 24.021 11.674 -14.560 1.00 79.19 183 ASN A C 1
ATOM 1356 O O . ASN A 1 183 ? 23.289 11.192 -13.705 1.00 79.19 183 ASN A O 1
ATOM 1360 N N . GLY A 1 184 ? 24.200 11.085 -15.744 1.00 89.50 184 GLY A N 1
ATOM 1361 C CA . GLY A 1 184 ? 23.318 10.034 -16.249 1.00 89.50 184 GLY A CA 1
ATOM 1362 C C . GLY A 1 184 ? 22.038 10.608 -16.860 1.00 89.50 184 GLY A C 1
ATOM 1363 O O . GLY A 1 184 ? 21.763 11.806 -16.758 1.00 89.50 184 GLY A O 1
ATOM 1364 N N . LEU A 1 185 ? 21.268 9.764 -17.542 1.00 87.44 185 LEU A N 1
ATOM 1365 C CA . LEU A 1 185 ? 20.071 10.175 -18.279 1.00 87.44 185 LEU A CA 1
ATOM 1366 C C . LEU A 1 185 ? 19.001 9.085 -18.231 1.00 87.44 185 LEU A C 1
ATOM 1368 O O . LEU A 1 185 ? 19.299 7.910 -18.422 1.00 87.44 185 LEU A O 1
ATOM 1372 N N . VAL A 1 186 ? 17.745 9.478 -18.030 1.00 86.69 186 VAL A N 1
ATOM 1373 C CA . VAL A 1 186 ? 16.589 8.584 -18.184 1.00 86.69 186 VAL A CA 1
ATOM 1374 C C . VAL A 1 186 ? 15.774 9.023 -19.397 1.00 86.69 186 VAL A C 1
ATOM 1376 O O . VAL A 1 186 ? 15.304 10.160 -19.479 1.00 86.69 186 VAL A O 1
ATOM 1379 N N . LEU A 1 187 ? 15.592 8.110 -20.349 1.00 80.25 187 LEU A N 1
ATOM 1380 C CA . LEU A 1 187 ? 14.782 8.285 -21.552 1.00 80.25 187 LEU A CA 1
ATOM 1381 C C . LEU A 1 187 ? 13.582 7.333 -21.529 1.00 80.25 187 LEU A C 1
ATOM 1383 O O . LEU A 1 187 ? 13.644 6.233 -20.987 1.00 80.25 187 LEU A O 1
ATOM 1387 N N . GLY A 1 188 ? 12.498 7.725 -22.198 1.00 69.50 188 GLY A N 1
ATOM 1388 C CA . GLY A 1 188 ? 11.333 6.857 -22.394 1.00 69.50 188 GLY A CA 1
ATOM 1389 C C . GLY A 1 188 ? 10.208 7.056 -21.375 1.00 69.50 188 GLY A C 1
ATOM 1390 O O . GLY A 1 188 ? 10.151 8.068 -20.680 1.00 69.50 188 GLY A O 1
ATOM 1391 N N . GLY A 1 189 ? 9.263 6.113 -21.370 1.00 60.88 189 GLY A N 1
ATOM 1392 C CA . GLY A 1 189 ? 7.966 6.189 -20.686 1.00 60.88 189 GLY A CA 1
ATOM 1393 C C . GLY A 1 189 ? 6.786 6.463 -21.638 1.00 60.88 189 GLY A C 1
ATOM 1394 O O . GLY A 1 189 ? 6.816 7.399 -22.440 1.00 60.88 189 GLY A O 1
ATOM 1395 N N . SER A 1 190 ? 5.720 5.655 -21.556 1.00 50.34 190 SER A N 1
ATOM 1396 C CA . SER A 1 190 ? 4.464 5.888 -22.290 1.00 50.34 190 SER A CA 1
ATOM 1397 C C . SER A 1 190 ? 3.215 5.309 -21.602 1.00 50.34 190 SER A C 1
ATOM 1399 O O . SER A 1 190 ? 3.294 4.285 -20.937 1.00 50.34 190 SER A O 1
ATOM 1401 N N . VAL A 1 191 ? 2.103 6.035 -21.824 1.00 41.69 191 VAL A N 1
ATOM 1402 C CA . VAL A 1 191 ? 0.661 5.866 -21.506 1.00 41.69 191 VAL A CA 1
ATOM 1403 C C . VAL A 1 191 ? 0.286 5.363 -20.100 1.00 41.69 191 VAL A C 1
ATOM 1405 O O . VAL A 1 191 ? 0.376 4.184 -19.799 1.00 41.69 191 VAL A O 1
ATOM 1408 N N . GLY A 1 192 ? -0.258 6.270 -19.273 1.00 43.84 192 GLY A N 1
ATOM 1409 C CA . GLY A 1 192 ? -1.013 5.919 -18.058 1.00 43.84 192 GLY A CA 1
ATOM 1410 C C . GLY A 1 192 ? -0.349 6.195 -16.699 1.00 43.84 192 GLY A C 1
ATOM 1411 O O . GLY A 1 192 ? -1.009 6.013 -15.683 1.00 43.84 192 GLY A O 1
ATOM 1412 N N . ALA A 1 193 ? 0.900 6.679 -16.636 1.00 42.22 193 ALA A N 1
ATOM 1413 C CA . ALA A 1 193 ? 1.589 7.015 -15.377 1.00 42.22 193 ALA A CA 1
ATOM 1414 C C . ALA A 1 193 ? 2.743 8.039 -15.576 1.00 42.22 193 ALA A C 1
ATOM 1416 O O . ALA A 1 193 ? 3.347 8.050 -16.650 1.00 42.22 193 ALA A O 1
ATOM 1417 N N . PRO A 1 194 ? 3.096 8.891 -14.587 1.00 50.75 194 PRO A N 1
ATOM 1418 C CA . PRO A 1 194 ? 4.353 9.633 -14.547 1.00 50.75 194 PRO A CA 1
ATOM 1419 C C . PRO A 1 194 ? 5.470 8.733 -13.999 1.00 50.75 194 PRO A C 1
ATOM 1421 O O . PRO A 1 194 ? 5.430 8.337 -12.839 1.00 50.75 194 PRO A O 1
ATOM 1424 N N . THR A 1 195 ? 6.469 8.392 -14.815 1.00 65.88 195 THR A N 1
ATOM 1425 C CA . THR A 1 195 ? 7.487 7.424 -14.372 1.00 65.88 195 THR A CA 1
ATOM 1426 C C . THR A 1 195 ? 8.926 7.797 -14.709 1.00 65.88 195 THR A C 1
ATOM 1428 O O . THR A 1 195 ? 9.761 7.693 -13.825 1.00 65.88 195 THR A O 1
ATOM 1431 N N . ALA A 1 196 ? 9.260 8.295 -15.905 1.00 66.75 196 ALA A N 1
ATOM 1432 C CA . ALA A 1 196 ? 10.660 8.637 -16.210 1.00 66.75 196 ALA A CA 1
ATOM 1433 C C . ALA A 1 196 ? 11.208 9.833 -15.402 1.00 66.75 196 ALA A C 1
ATOM 1435 O O . ALA A 1 196 ? 12.293 9.693 -14.844 1.00 66.75 196 ALA A O 1
ATOM 1436 N N . PRO A 1 197 ? 10.473 10.956 -15.234 1.00 71.19 197 PRO A N 1
ATOM 1437 C CA . PRO A 1 197 ? 10.919 12.052 -14.370 1.00 71.19 197 PRO A CA 1
ATOM 1438 C C . PRO A 1 197 ? 11.064 11.631 -12.911 1.00 71.19 197 PRO A C 1
ATOM 1440 O O . PRO A 1 197 ? 12.063 11.936 -12.284 1.00 71.19 197 PRO A O 1
ATOM 1443 N N . ALA A 1 198 ? 10.108 10.860 -12.394 1.00 65.69 198 ALA A N 1
ATOM 1444 C CA . ALA A 1 198 ? 10.144 10.429 -11.004 1.00 65.69 198 ALA A CA 1
ATOM 1445 C C . ALA A 1 198 ? 11.253 9.394 -10.741 1.00 65.69 198 ALA A C 1
ATOM 1447 O O . ALA A 1 198 ? 11.911 9.449 -9.708 1.00 65.69 198 ALA A O 1
ATOM 1448 N N . PHE A 1 199 ? 11.494 8.478 -11.685 1.00 75.62 199 PHE A N 1
ATOM 1449 C CA . PHE A 1 199 ? 12.630 7.558 -11.627 1.00 75.62 199 PHE A CA 1
ATOM 1450 C C . PHE A 1 199 ? 13.949 8.331 -11.630 1.00 75.62 199 PHE A C 1
ATOM 1452 O O . PHE A 1 199 ? 14.794 8.087 -10.773 1.00 75.62 199 PHE A O 1
ATOM 1459 N N . ALA A 1 200 ? 14.090 9.289 -12.555 1.00 76.62 200 ALA A N 1
ATOM 1460 C CA . ALA A 1 200 ? 15.261 10.149 -12.678 1.00 76.62 200 ALA A CA 1
ATOM 1461 C C . ALA A 1 200 ? 15.505 10.978 -11.411 1.00 76.62 200 ALA A C 1
ATOM 1463 O O . ALA A 1 200 ? 16.637 11.024 -10.941 1.00 76.62 200 ALA A O 1
ATOM 1464 N N . ASP A 1 201 ? 14.456 11.546 -10.810 1.00 72.38 201 ASP A N 1
ATOM 1465 C CA . ASP A 1 201 ? 14.543 12.315 -9.565 1.00 72.38 201 ASP A CA 1
ATOM 1466 C C . ASP A 1 201 ? 15.100 11.467 -8.408 1.00 72.38 201 ASP A C 1
ATOM 1468 O O . ASP A 1 201 ? 15.950 11.939 -7.654 1.00 72.38 201 ASP A O 1
ATOM 1472 N N . VAL A 1 202 ? 14.672 10.202 -8.279 1.00 68.38 202 VAL A N 1
ATOM 1473 C CA . VAL A 1 202 ? 15.141 9.299 -7.209 1.00 68.38 202 VAL A CA 1
ATOM 1474 C C . VAL A 1 202 ? 16.621 8.948 -7.362 1.00 68.38 202 VAL A C 1
ATOM 1476 O O . VAL A 1 202 ? 17.359 8.928 -6.375 1.00 68.38 202 VAL A O 1
ATOM 1479 N N . ILE A 1 203 ? 17.074 8.667 -8.585 1.00 79.44 203 ILE A N 1
ATOM 1480 C CA . ILE A 1 203 ? 18.479 8.307 -8.837 1.00 79.44 203 ILE A CA 1
ATOM 1481 C C . ILE A 1 203 ? 19.387 9.528 -9.054 1.00 79.44 203 ILE A C 1
ATOM 1483 O O . ILE A 1 203 ? 20.611 9.383 -9.023 1.00 79.44 203 ILE A O 1
ATOM 1487 N N . GLY A 1 204 ? 18.801 10.719 -9.213 1.00 79.69 204 GLY A N 1
ATOM 1488 C CA . GLY A 1 204 ? 19.486 11.990 -9.448 1.00 79.69 204 GLY A CA 1
ATOM 1489 C C . GLY A 1 204 ? 20.002 12.166 -10.878 1.00 79.69 204 GLY A C 1
ATOM 1490 O O . GLY A 1 204 ? 21.089 12.710 -11.055 1.00 79.69 204 GLY A O 1
ATOM 1491 N N . TYR A 1 205 ? 19.284 11.645 -11.877 1.00 87.00 205 TYR A N 1
ATOM 1492 C CA . TYR A 1 205 ? 19.697 11.653 -13.288 1.00 87.00 205 TYR A CA 1
ATOM 1493 C C . TYR A 1 205 ? 18.966 12.743 -14.072 1.00 87.00 205 TYR A C 1
ATOM 1495 O O . TYR A 1 205 ? 17.886 13.194 -13.688 1.00 87.00 205 TYR A O 1
ATOM 1503 N N . ASP A 1 206 ? 19.536 13.145 -15.208 1.00 85.19 206 ASP A N 1
ATOM 1504 C CA . ASP A 1 206 ? 18.899 14.123 -16.082 1.00 85.19 206 ASP A CA 1
ATOM 1505 C C . ASP A 1 206 ? 17.692 13.504 -16.822 1.00 85.19 206 ASP A C 1
ATOM 1507 O O . ASP A 1 206 ? 17.632 12.299 -17.089 1.00 85.19 206 ASP A O 1
ATOM 1511 N N . ILE A 1 207 ? 16.750 14.360 -17.229 1.00 79.06 207 ILE A N 1
ATOM 1512 C CA . ILE A 1 207 ? 15.708 14.043 -18.217 1.00 79.06 207 ILE A CA 1
ATOM 1513 C C . ILE A 1 207 ? 15.818 14.980 -19.426 1.00 79.06 207 ILE A C 1
ATOM 1515 O O . ILE A 1 207 ? 16.222 16.139 -19.273 1.00 79.06 207 ILE A O 1
ATOM 1519 N N . PRO A 1 208 ? 15.430 14.543 -20.640 1.00 70.62 208 PRO A N 1
ATOM 1520 C CA . PRO A 1 208 ? 15.404 15.423 -21.801 1.00 70.62 208 PRO A CA 1
ATOM 1521 C C . PRO A 1 208 ? 14.478 16.623 -21.589 1.00 70.62 208 PRO A C 1
ATOM 1523 O O . PRO A 1 208 ? 13.374 16.492 -21.057 1.00 70.62 208 PRO A O 1
ATOM 1526 N N . ALA A 1 209 ? 14.898 17.798 -22.066 1.00 58.00 209 ALA A N 1
ATOM 1527 C CA . ALA A 1 209 ? 14.069 18.998 -22.017 1.00 58.00 209 ALA A CA 1
ATOM 1528 C C . ALA A 1 209 ? 12.720 18.782 -22.745 1.00 58.00 209 ALA A C 1
ATOM 1530 O O . ALA A 1 209 ? 12.701 18.153 -23.812 1.00 58.00 209 ALA A O 1
ATOM 1531 N N . PRO A 1 210 ? 11.600 19.345 -22.243 1.00 49.53 210 PRO A N 1
ATOM 1532 C CA . PRO A 1 210 ? 10.287 19.201 -22.870 1.00 49.53 210 PRO A CA 1
ATOM 1533 C C . PRO A 1 210 ? 10.323 19.556 -24.364 1.00 49.53 210 PRO A C 1
ATOM 1535 O O . PRO A 1 210 ? 10.794 20.627 -24.746 1.00 49.53 210 PRO A O 1
ATOM 1538 N N . GLY A 1 211 ? 9.843 18.648 -25.219 1.00 44.06 211 GLY A N 1
ATOM 1539 C CA . GLY A 1 211 ? 9.821 18.833 -26.678 1.00 44.06 211 GLY A CA 1
ATOM 1540 C C . GLY A 1 211 ? 11.102 18.429 -27.425 1.00 44.06 211 GLY A C 1
ATOM 1541 O O . GLY A 1 211 ? 11.084 18.396 -28.654 1.00 44.06 211 GLY A O 1
ATOM 1542 N N . ARG A 1 212 ? 12.187 18.056 -26.730 1.00 51.22 212 ARG A N 1
ATOM 1543 C CA . ARG A 1 212 ? 13.352 17.368 -27.316 1.00 51.22 212 ARG A CA 1
ATOM 1544 C C . ARG A 1 212 ? 13.285 15.889 -26.944 1.00 51.22 212 ARG A C 1
ATOM 1546 O O . ARG A 1 212 ? 13.869 15.458 -25.959 1.00 51.22 212 ARG A O 1
ATOM 1553 N N . GLY A 1 213 ? 12.492 15.121 -27.683 1.00 49.09 213 GLY A N 1
ATOM 1554 C CA . GLY A 1 213 ? 12.343 13.691 -27.423 1.00 49.09 213 GLY A CA 1
ATOM 1555 C C . GLY A 1 213 ? 13.634 12.926 -27.726 1.00 49.09 213 GLY A C 1
ATOM 1556 O O . GLY A 1 213 ? 13.943 12.710 -28.892 1.00 49.09 213 GLY A O 1
ATOM 1557 N N . GLY A 1 214 ? 14.342 12.486 -26.685 1.00 60.62 214 GLY A N 1
ATOM 1558 C CA . GLY A 1 214 ? 15.347 11.424 -26.779 1.00 60.62 214 GLY A CA 1
ATOM 1559 C C . GLY A 1 214 ? 16.797 11.851 -27.024 1.00 60.62 214 GLY A C 1
ATOM 1560 O O . GLY A 1 214 ? 17.140 13.035 -27.055 1.00 60.62 214 GLY A O 1
ATOM 1561 N N . TRP A 1 215 ? 17.647 10.831 -27.175 1.00 66.44 215 TRP A N 1
ATOM 1562 C CA . TRP A 1 215 ? 19.072 10.945 -27.479 1.00 66.44 215 TRP A CA 1
ATOM 1563 C C . TRP A 1 215 ? 19.311 11.799 -28.730 1.00 66.44 215 TRP A C 1
ATOM 1565 O O . TRP A 1 215 ? 18.862 11.459 -29.823 1.00 66.44 215 TRP A O 1
ATOM 1575 N N . SER A 1 216 ? 20.034 12.913 -28.583 1.00 65.38 216 SER A N 1
ATOM 1576 C CA . SER A 1 216 ? 20.222 13.888 -29.666 1.00 65.38 216 SER A CA 1
ATOM 1577 C C . SER A 1 216 ? 21.640 13.942 -30.237 1.00 65.38 216 SER A C 1
ATOM 1579 O O . SER A 1 216 ? 21.898 14.762 -31.117 1.00 65.38 216 SER A O 1
ATOM 1581 N N . ALA A 1 217 ? 22.581 13.124 -29.747 1.00 72.19 217 ALA A N 1
ATOM 1582 C CA . ALA A 1 217 ? 23.969 13.186 -30.216 1.00 72.19 217 ALA A CA 1
ATOM 1583 C C . ALA A 1 217 ? 24.126 12.657 -31.656 1.00 72.19 217 ALA A C 1
ATOM 1585 O O . ALA A 1 217 ? 25.003 13.104 -32.398 1.00 72.19 217 ALA A O 1
ATOM 1586 N N . TYR A 1 218 ? 23.261 11.730 -32.074 1.00 78.88 218 TYR A N 1
ATOM 1587 C CA . TYR A 1 218 ? 23.217 11.181 -33.428 1.00 78.88 218 TYR A CA 1
ATOM 1588 C C . TYR A 1 218 ? 21.860 10.504 -33.706 1.00 78.88 218 TYR A C 1
ATOM 1590 O O . TYR A 1 218 ? 21.161 10.150 -32.757 1.00 78.88 218 TYR A O 1
ATOM 1598 N N . PRO A 1 219 ? 21.470 10.317 -34.986 1.00 82.44 219 PRO A N 1
ATOM 1599 C CA . PRO A 1 219 ? 20.262 9.576 -35.347 1.00 82.44 219 PRO A CA 1
ATOM 1600 C C . PRO A 1 219 ? 20.289 8.131 -34.839 1.00 82.44 219 PRO A C 1
ATOM 1602 O O . PRO A 1 219 ? 21.285 7.433 -35.020 1.00 82.44 219 PRO A O 1
ATOM 1605 N N . VAL A 1 220 ? 19.178 7.691 -34.248 1.00 86.62 220 VAL A N 1
ATOM 1606 C CA . VAL A 1 220 ? 18.979 6.329 -33.735 1.00 86.62 220 VAL A CA 1
ATOM 1607 C C . VAL A 1 220 ? 17.890 5.632 -34.555 1.00 86.62 220 VAL A C 1
ATOM 1609 O O . VAL A 1 220 ? 16.815 6.192 -34.779 1.00 86.62 220 VAL A O 1
ATOM 1612 N N . THR A 1 221 ? 18.171 4.410 -35.001 1.00 91.25 221 THR A N 1
ATOM 1613 C CA . THR A 1 221 ? 17.289 3.542 -35.800 1.00 91.25 221 THR A CA 1
ATOM 1614 C C . THR A 1 221 ? 17.198 2.171 -35.137 1.00 91.25 221 THR A C 1
ATOM 1616 O O . THR A 1 221 ? 18.155 1.753 -34.498 1.00 91.25 221 THR A O 1
ATOM 1619 N N . GLY A 1 222 ? 16.064 1.472 -35.238 1.00 93.25 222 GLY A N 1
ATOM 1620 C CA . GLY A 1 222 ? 15.969 0.081 -34.771 1.00 93.25 222 GLY A CA 1
ATOM 1621 C C . GLY A 1 222 ? 16.212 -0.146 -33.273 1.00 93.25 222 GLY A C 1
ATOM 1622 O O . GLY A 1 222 ? 16.704 -1.208 -32.909 1.00 93.25 222 GLY A O 1
ATOM 1623 N N . ALA A 1 223 ? 15.941 0.832 -32.403 1.00 91.75 223 ALA A N 1
ATOM 1624 C CA . ALA A 1 223 ? 16.231 0.721 -30.968 1.00 91.75 223 ALA A CA 1
ATOM 1625 C C . ALA A 1 223 ? 15.115 0.041 -30.163 1.00 91.75 223 ALA A C 1
ATOM 1627 O O . ALA A 1 223 ? 13.928 0.208 -30.469 1.00 91.75 223 ALA A O 1
ATOM 1628 N N . ALA A 1 224 ? 15.498 -0.650 -29.083 1.00 91.94 224 ALA A N 1
ATOM 1629 C CA . ALA A 1 224 ? 14.588 -1.433 -28.246 1.00 91.94 224 ALA A CA 1
ATOM 1630 C C . ALA A 1 224 ? 13.431 -0.602 -27.662 1.00 91.94 224 ALA A C 1
ATOM 1632 O O . ALA A 1 224 ? 12.275 -1.000 -27.838 1.00 91.94 224 ALA A O 1
ATOM 1633 N N . PRO A 1 225 ? 13.663 0.593 -27.068 1.00 84.62 225 PRO A N 1
ATOM 1634 C CA . PRO A 1 225 ? 12.567 1.399 -26.525 1.00 84.62 225 PRO A CA 1
ATOM 1635 C C . PRO A 1 225 ? 11.576 1.869 -27.600 1.00 84.62 225 PRO A C 1
ATOM 1637 O O . PRO A 1 225 ? 10.377 1.992 -27.340 1.00 84.62 225 PRO A O 1
ATOM 1640 N N . GLY A 1 226 ? 12.063 2.106 -28.825 1.00 83.69 226 GLY A N 1
ATOM 1641 C CA . GLY A 1 226 ? 11.227 2.466 -29.970 1.00 83.69 226 GLY A CA 1
ATOM 1642 C C . GLY A 1 226 ? 10.286 1.333 -30.376 1.00 83.69 226 GLY A C 1
ATOM 1643 O O . GLY A 1 226 ? 9.108 1.579 -30.634 1.00 83.69 226 GLY A O 1
ATOM 1644 N N . TRP A 1 227 ? 10.786 0.095 -30.370 1.00 91.56 227 TRP A N 1
ATOM 1645 C CA . TRP A 1 227 ? 9.977 -1.092 -30.637 1.00 91.56 227 TRP A CA 1
ATOM 1646 C C . TRP A 1 227 ? 8.970 -1.357 -29.518 1.00 91.56 227 TRP A C 1
ATOM 1648 O O . TRP A 1 227 ? 7.787 -1.506 -29.811 1.00 91.56 227 TRP A O 1
ATOM 1658 N N . CYS A 1 228 ? 9.388 -1.312 -28.246 1.00 88.50 228 CYS A N 1
ATOM 1659 C CA . CYS A 1 228 ? 8.485 -1.504 -27.107 1.00 88.50 228 CYS A CA 1
ATOM 1660 C C . CYS A 1 228 ? 7.230 -0.635 -27.198 1.00 88.50 228 CYS A C 1
ATOM 1662 O O . CYS A 1 228 ? 6.110 -1.111 -27.020 1.00 88.50 228 CYS A O 1
ATOM 1664 N N . ARG A 1 229 ? 7.424 0.652 -27.514 1.00 78.94 229 ARG A N 1
ATOM 1665 C CA . ARG A 1 229 ? 6.337 1.623 -27.612 1.00 78.94 229 ARG A CA 1
ATOM 1666 C C . ARG A 1 229 ? 5.330 1.254 -28.700 1.00 78.94 229 ARG A C 1
ATOM 1668 O O . ARG A 1 229 ? 4.140 1.484 -28.512 1.00 78.94 229 ARG A O 1
ATOM 1675 N N . ALA A 1 230 ? 5.791 0.697 -29.819 1.00 84.56 230 ALA A N 1
ATOM 1676 C CA . ALA A 1 230 ? 4.915 0.213 -30.884 1.00 84.56 230 ALA A CA 1
ATOM 1677 C C . ALA A 1 230 ? 4.121 -1.041 -30.474 1.00 84.56 230 ALA A C 1
ATOM 1679 O O . ALA A 1 230 ? 3.081 -1.312 -31.064 1.00 84.56 230 ALA A O 1
ATOM 1680 N N . GLN A 1 231 ? 4.594 -1.775 -29.462 1.00 87.38 231 GLN A N 1
ATOM 1681 C CA . GLN A 1 231 ? 3.977 -2.999 -28.943 1.00 87.38 231 GLN A CA 1
ATOM 1682 C C . GLN A 1 231 ? 3.148 -2.791 -27.670 1.00 87.38 231 GLN A C 1
ATOM 1684 O O . GLN A 1 231 ? 2.750 -3.781 -27.056 1.00 87.38 231 GLN A O 1
ATOM 1689 N N . GLU A 1 232 ? 2.914 -1.536 -27.267 1.00 83.44 232 GLU A N 1
ATOM 1690 C CA . GLU A 1 232 ? 2.232 -1.167 -26.014 1.00 83.44 232 GLU A CA 1
ATOM 1691 C C . GLU A 1 232 ? 2.945 -1.680 -24.746 1.00 83.44 232 GLU A C 1
ATOM 1693 O O . GLU A 1 232 ? 2.337 -1.866 -23.695 1.00 83.44 232 GLU A O 1
ATOM 1698 N N . ILE A 1 233 ? 4.264 -1.870 -24.826 1.00 86.75 233 ILE A N 1
ATOM 1699 C CA . ILE A 1 233 ? 5.120 -2.201 -23.685 1.00 86.75 233 ILE A CA 1
ATOM 1700 C C . ILE A 1 233 ? 5.731 -0.901 -23.150 1.00 86.75 233 ILE A C 1
ATOM 1702 O O . ILE A 1 233 ? 6.311 -0.112 -23.904 1.00 86.75 233 ILE A O 1
ATOM 1706 N N . GLY A 1 234 ? 5.622 -0.660 -21.841 1.00 82.75 234 GLY A N 1
ATOM 1707 C CA . GLY A 1 234 ? 6.286 0.477 -21.206 1.00 82.75 234 GLY A CA 1
ATOM 1708 C C . GLY A 1 234 ? 7.796 0.254 -21.191 1.00 82.75 234 GLY A C 1
ATOM 1709 O O . GLY A 1 234 ? 8.242 -0.744 -20.647 1.00 82.75 234 GLY A O 1
ATOM 1710 N N . CYS A 1 235 ? 8.601 1.151 -21.763 1.00 83.38 235 CYS A N 1
ATOM 1711 C CA . CYS A 1 235 ? 10.060 0.985 -21.766 1.00 83.38 235 CYS A CA 1
ATOM 1712 C C . CYS A 1 235 ? 10.808 2.257 -21.373 1.00 83.38 235 CYS A C 1
ATOM 1714 O O . CYS A 1 235 ? 10.416 3.372 -21.739 1.00 83.38 235 CYS A O 1
ATOM 1716 N N . PHE A 1 236 ? 11.902 2.042 -20.646 1.00 81.81 236 PHE A N 1
ATOM 1717 C CA . PHE A 1 236 ? 12.861 3.042 -20.203 1.00 81.81 236 PHE A CA 1
ATOM 1718 C C . PHE A 1 236 ? 14.236 2.684 -20.742 1.00 81.81 236 PHE A C 1
ATOM 1720 O O . PHE A 1 236 ? 14.600 1.511 -20.797 1.00 81.81 236 PHE A O 1
ATOM 1727 N N . GLU A 1 237 ? 15.003 3.711 -21.065 1.00 87.50 237 GLU A N 1
ATOM 1728 C CA . GLU A 1 237 ? 16.442 3.621 -21.262 1.00 87.50 237 GLU A CA 1
ATOM 1729 C C . GLU A 1 237 ? 17.089 4.419 -20.128 1.00 87.50 237 GLU A C 1
ATOM 1731 O O . GLU A 1 237 ? 16.758 5.590 -19.925 1.00 87.50 237 GLU A O 1
ATOM 1736 N N . ILE A 1 238 ? 17.953 3.778 -19.347 1.00 91.88 238 ILE A N 1
ATOM 1737 C CA . ILE A 1 238 ? 18.652 4.388 -18.216 1.00 91.88 238 ILE A CA 1
ATOM 1738 C C . ILE A 1 238 ? 20.146 4.366 -18.508 1.00 91.88 238 ILE A C 1
ATOM 1740 O O . ILE A 1 238 ? 20.796 3.331 -18.401 1.00 91.88 238 ILE A O 1
ATOM 1744 N N . GLU A 1 239 ? 20.692 5.523 -18.850 1.00 92.00 239 GLU A N 1
ATOM 1745 C CA . GLU A 1 239 ? 22.111 5.734 -19.115 1.00 92.00 239 GLU A CA 1
ATOM 1746 C C . GLU A 1 239 ? 22.838 6.118 -17.825 1.00 92.00 239 GLU A C 1
ATOM 1748 O O . GLU A 1 239 ? 22.613 7.193 -17.264 1.00 92.00 239 GLU A O 1
ATOM 1753 N N . LEU A 1 240 ? 23.738 5.256 -17.356 1.00 94.81 240 LEU A N 1
ATOM 1754 C CA . LEU A 1 240 ? 24.579 5.515 -16.187 1.00 94.81 240 LEU A CA 1
ATOM 1755 C C . LEU A 1 240 ? 25.577 6.660 -16.471 1.00 94.81 240 LEU A C 1
ATOM 1757 O O . LEU A 1 240 ? 26.018 6.833 -17.606 1.00 94.81 240 LEU A O 1
ATOM 1761 N N . PRO A 1 241 ? 26.020 7.436 -15.466 1.00 90.94 241 PRO A N 1
ATOM 1762 C CA . PRO A 1 241 ? 26.912 8.583 -15.677 1.00 90.94 241 PRO A CA 1
ATOM 1763 C C . PRO A 1 241 ? 28.311 8.202 -16.180 1.00 90.94 241 PRO A C 1
ATOM 1765 O O . PRO A 1 241 ? 29.025 9.023 -16.756 1.00 90.94 241 PRO A O 1
ATOM 1768 N N . SER A 1 242 ? 28.738 6.960 -15.942 1.00 93.25 242 SER A N 1
ATOM 1769 C CA . SER A 1 242 ? 30.043 6.444 -16.353 1.00 93.25 242 SER A CA 1
ATOM 1770 C C . SER A 1 242 ? 29.991 4.930 -16.576 1.00 93.25 242 SER A C 1
ATOM 1772 O O . SER A 1 242 ? 28.994 4.286 -16.259 1.00 93.25 242 SER A O 1
ATOM 1774 N N . ARG A 1 243 ? 31.082 4.359 -17.102 1.00 92.56 243 ARG A N 1
ATOM 1775 C CA . ARG A 1 243 ? 31.265 2.900 -17.221 1.00 92.56 243 ARG A CA 1
ATOM 1776 C C . ARG A 1 243 ? 31.803 2.241 -15.945 1.00 92.56 243 ARG A C 1
ATOM 1778 O O . ARG A 1 243 ? 32.088 1.048 -15.955 1.00 92.56 243 ARG A O 1
ATOM 1785 N N . ALA A 1 244 ? 32.000 3.002 -14.868 1.00 92.62 244 ALA A N 1
ATOM 1786 C CA . ALA A 1 244 ? 32.387 2.436 -13.582 1.00 92.62 244 ALA A CA 1
ATOM 1787 C C . ALA A 1 244 ? 31.190 1.741 -12.916 1.00 92.62 244 ALA A C 1
ATOM 1789 O O . ALA A 1 244 ? 30.037 2.120 -13.143 1.00 92.62 244 ALA A O 1
ATOM 1790 N N . ASN A 1 245 ? 31.473 0.741 -12.080 1.00 91.31 245 ASN A N 1
ATOM 1791 C CA . ASN A 1 245 ? 30.460 0.154 -11.206 1.00 91.31 245 ASN A CA 1
ATOM 1792 C C . ASN A 1 245 ? 29.948 1.207 -10.219 1.00 91.31 245 ASN A C 1
ATOM 1794 O O . ASN A 1 245 ? 30.686 2.112 -9.816 1.00 91.31 245 ASN A O 1
ATOM 1798 N N . LEU A 1 246 ? 28.679 1.075 -9.850 1.00 84.81 246 LEU A N 1
ATOM 1799 C CA . LEU A 1 246 ? 28.030 1.977 -8.912 1.00 84.81 246 LEU A CA 1
ATOM 1800 C C . LEU A 1 246 ? 28.525 1.699 -7.489 1.00 84.81 246 LEU A C 1
ATOM 1802 O O . LEU A 1 246 ? 28.917 0.585 -7.148 1.00 84.81 246 LEU A O 1
ATOM 1806 N N . THR A 1 247 ? 28.517 2.727 -6.644 1.00 81.69 247 THR A N 1
ATOM 1807 C CA . THR A 1 247 ? 28.703 2.536 -5.203 1.00 81.69 247 THR A CA 1
ATOM 1808 C C . THR A 1 247 ? 27.466 1.859 -4.598 1.00 81.69 247 THR A C 1
ATOM 1810 O O . THR A 1 247 ? 26.375 1.987 -5.160 1.00 81.69 247 THR A O 1
ATOM 1813 N N . PRO A 1 248 ? 27.576 1.206 -3.427 1.00 73.88 248 PRO A N 1
ATOM 1814 C CA . PRO A 1 248 ? 26.420 0.613 -2.749 1.00 73.88 248 PRO A CA 1
ATOM 1815 C C . PRO A 1 248 ? 25.240 1.582 -2.572 1.00 73.88 248 PRO A C 1
ATOM 1817 O O . PRO A 1 248 ? 24.103 1.222 -2.860 1.00 73.88 248 PRO A O 1
ATOM 1820 N N . ASP A 1 249 ? 25.507 2.841 -2.212 1.00 65.31 249 ASP A N 1
ATOM 1821 C CA . ASP A 1 249 ? 24.469 3.873 -2.078 1.00 65.31 249 ASP A CA 1
ATOM 1822 C C . ASP A 1 249 ? 23.773 4.182 -3.411 1.00 65.31 249 ASP A C 1
ATOM 1824 O O . ASP A 1 249 ? 22.571 4.441 -3.461 1.00 65.31 249 ASP A O 1
ATOM 1828 N N . GLN A 1 250 ? 24.526 4.180 -4.515 1.00 79.25 250 GLN A N 1
ATOM 1829 C CA . GLN A 1 250 ? 23.957 4.360 -5.847 1.00 79.25 250 GLN A CA 1
ATOM 1830 C C . GLN A 1 250 ? 23.091 3.152 -6.217 1.00 79.25 250 GLN A C 1
ATOM 1832 O O . GLN A 1 250 ? 21.949 3.345 -6.623 1.00 79.25 250 GLN A O 1
ATOM 1837 N N . VAL A 1 251 ? 23.576 1.924 -6.009 1.00 76.94 251 VAL A N 1
ATOM 1838 C CA . VAL A 1 251 ? 22.794 0.689 -6.215 1.00 76.94 251 VAL A CA 1
ATOM 1839 C C . VAL A 1 251 ? 21.492 0.731 -5.413 1.00 76.94 251 VAL A C 1
ATOM 1841 O O . VAL A 1 251 ? 20.427 0.446 -5.953 1.00 76.94 251 VAL A O 1
ATOM 1844 N N . GLN A 1 252 ? 21.548 1.169 -4.155 1.00 69.75 252 GLN A N 1
ATOM 1845 C CA . GLN A 1 252 ? 20.380 1.312 -3.288 1.00 69.75 252 GLN A CA 1
ATOM 1846 C C . GLN A 1 252 ? 19.379 2.348 -3.816 1.00 69.75 252 GLN A C 1
ATOM 1848 O O . GLN A 1 252 ? 18.178 2.087 -3.808 1.00 69.75 252 GLN A O 1
ATOM 1853 N N . ARG A 1 253 ? 19.840 3.490 -4.348 1.00 71.50 253 ARG A N 1
ATOM 1854 C CA . ARG A 1 253 ? 18.955 4.461 -5.021 1.00 71.50 253 ARG A CA 1
ATOM 1855 C C . ARG A 1 253 ? 18.290 3.874 -6.263 1.00 71.50 253 ARG A C 1
ATOM 1857 O O . ARG A 1 253 ? 17.105 4.107 -6.480 1.00 71.50 253 ARG A O 1
ATOM 1864 N N . HIS A 1 254 ? 19.017 3.088 -7.054 1.00 85.25 254 HIS A N 1
ATOM 1865 C CA . HIS A 1 254 ? 18.439 2.386 -8.200 1.00 85.25 254 HIS A CA 1
ATOM 1866 C C . HIS A 1 254 ? 17.418 1.326 -7.766 1.00 85.25 254 HIS A C 1
ATOM 1868 O O . HIS A 1 254 ? 16.344 1.250 -8.359 1.00 85.25 254 HIS A O 1
ATOM 1874 N N . ALA A 1 255 ? 17.686 0.568 -6.700 1.00 75.38 255 ALA A N 1
ATOM 1875 C CA . ALA A 1 255 ? 16.728 -0.378 -6.132 1.00 75.38 255 ALA A CA 1
ATOM 1876 C C . ALA A 1 255 ? 15.460 0.330 -5.635 1.00 75.38 255 ALA A C 1
ATOM 1878 O O . ALA A 1 255 ? 14.350 -0.110 -5.934 1.00 75.38 255 ALA A O 1
ATOM 1879 N N . ALA A 1 256 ? 15.613 1.472 -4.961 1.00 67.69 256 ALA A N 1
ATOM 1880 C CA . ALA A 1 256 ? 14.504 2.317 -4.534 1.00 67.69 256 ALA A CA 1
ATOM 1881 C C . ALA A 1 256 ? 13.689 2.856 -5.716 1.00 67.69 256 ALA A C 1
ATOM 1883 O O . ALA A 1 256 ? 12.462 2.841 -5.671 1.00 67.69 256 ALA A O 1
ATOM 1884 N N . ALA A 1 257 ? 14.348 3.288 -6.792 1.00 76.12 257 ALA A N 1
ATOM 1885 C CA . ALA A 1 257 ? 13.675 3.756 -7.998 1.00 76.12 257 ALA A CA 1
ATOM 1886 C C . ALA A 1 257 ? 12.898 2.625 -8.688 1.00 76.12 257 ALA A C 1
ATOM 1888 O O . ALA A 1 257 ? 11.740 2.819 -9.054 1.00 76.12 257 ALA A O 1
ATOM 1889 N N . VAL A 1 258 ? 13.487 1.428 -8.801 1.00 78.56 258 VAL A N 1
ATOM 1890 C CA . VAL A 1 258 ? 12.821 0.223 -9.326 1.00 78.56 258 VAL A CA 1
ATOM 1891 C C . VAL A 1 258 ? 11.600 -0.133 -8.476 1.00 78.56 258 VAL A C 1
ATOM 1893 O O . VAL A 1 258 ? 10.521 -0.327 -9.031 1.00 78.56 258 VAL A O 1
ATOM 1896 N N . LEU A 1 259 ? 11.719 -0.130 -7.145 1.00 68.69 259 LEU A N 1
ATOM 1897 C CA . LEU A 1 259 ? 10.584 -0.310 -6.231 1.00 68.69 259 LEU A CA 1
ATOM 1898 C C . LEU A 1 259 ? 9.531 0.788 -6.391 1.00 68.69 259 LEU A C 1
ATOM 1900 O O . LEU A 1 259 ? 8.344 0.488 -6.424 1.00 68.69 259 LEU A O 1
ATOM 1904 N N . GLY A 1 260 ? 9.934 2.040 -6.594 1.00 65.12 260 GLY A N 1
ATOM 1905 C CA . GLY A 1 260 ? 9.023 3.135 -6.922 1.00 65.12 260 GLY A CA 1
ATOM 1906 C C . GLY A 1 260 ? 8.203 2.866 -8.189 1.00 65.12 260 GLY A C 1
ATOM 1907 O O . GLY A 1 260 ? 7.001 3.120 -8.197 1.00 65.12 260 GLY A O 1
ATOM 1908 N N . VAL A 1 261 ? 8.806 2.287 -9.237 1.00 65.31 261 VAL A N 1
ATOM 1909 C CA . VAL A 1 261 ? 8.075 1.843 -10.444 1.00 65.31 261 VAL A CA 1
ATOM 1910 C C . VAL A 1 261 ? 7.138 0.677 -10.125 1.00 65.31 261 VAL A C 1
ATOM 1912 O O . VAL A 1 261 ? 5.990 0.691 -10.573 1.00 65.31 261 VAL A O 1
ATOM 1915 N N . LEU A 1 262 ? 7.592 -0.297 -9.325 1.00 61.81 262 LEU A N 1
ATOM 1916 C CA . LEU A 1 262 ? 6.788 -1.444 -8.877 1.00 61.81 262 LEU A CA 1
ATOM 1917 C C . LEU A 1 262 ? 5.524 -0.976 -8.122 1.00 61.81 262 LEU A C 1
ATOM 1919 O O . LEU A 1 262 ? 4.429 -1.465 -8.394 1.00 61.81 262 LEU A O 1
ATOM 1923 N N . LEU A 1 263 ? 5.653 0.024 -7.243 1.00 53.81 263 LEU A N 1
ATOM 1924 C CA . LEU A 1 263 ? 4.558 0.599 -6.448 1.00 53.81 263 LEU A CA 1
ATOM 1925 C C . LEU A 1 263 ? 3.683 1.586 -7.234 1.00 53.81 263 LEU A C 1
ATOM 1927 O O . LEU A 1 263 ? 2.498 1.733 -6.937 1.00 53.81 263 LEU A O 1
ATOM 1931 N N . TRP A 1 264 ? 4.215 2.263 -8.256 1.00 52.22 264 TRP A N 1
ATOM 1932 C CA . TRP A 1 264 ? 3.418 3.193 -9.062 1.00 52.22 264 TRP A CA 1
ATOM 1933 C C . TRP A 1 264 ? 2.325 2.483 -9.880 1.00 52.22 264 TRP A C 1
ATOM 1935 O O . TRP A 1 264 ? 1.245 3.035 -10.110 1.00 52.22 264 TRP A O 1
ATOM 1945 N N . GLY A 1 265 ? 2.535 1.212 -10.241 1.00 47.62 265 GLY A N 1
ATOM 1946 C CA . GLY A 1 265 ? 1.470 0.359 -10.788 1.00 47.62 265 GLY A CA 1
ATOM 1947 C C . GLY A 1 265 ? 0.216 0.291 -9.896 1.00 47.62 265 GLY A C 1
ATOM 1948 O O . GLY A 1 265 ? -0.868 -0.041 -10.375 1.00 47.62 265 GLY A O 1
ATOM 1949 N N . GLN A 1 266 ? 0.330 0.666 -8.618 1.00 47.38 266 GLN A N 1
ATOM 1950 C CA . GLN A 1 266 ? -0.746 0.642 -7.631 1.00 47.38 266 GLN A CA 1
ATOM 1951 C C . GLN A 1 266 ? -1.446 2.004 -7.466 1.00 47.38 266 GLN A C 1
ATOM 1953 O O . GLN A 1 266 ? -2.662 2.035 -7.258 1.00 47.38 266 GLN A O 1
ATOM 1958 N N . THR A 1 267 ? -0.753 3.134 -7.669 1.00 41.97 267 THR A N 1
ATOM 1959 C CA . THR A 1 267 ? -1.367 4.481 -7.648 1.00 41.97 267 THR A CA 1
ATOM 1960 C C . THR A 1 267 ? -2.237 4.753 -8.875 1.00 41.97 267 THR A C 1
ATOM 1962 O O . THR A 1 267 ? -3.276 5.402 -8.744 1.00 41.97 267 THR A O 1
ATOM 1965 N N . ALA A 1 268 ? -1.915 4.167 -10.035 1.00 41.31 268 ALA A N 1
ATOM 1966 C CA . ALA A 1 268 ? -2.807 4.148 -11.203 1.00 41.31 268 ALA A CA 1
ATOM 1967 C C . ALA A 1 268 ? -4.105 3.336 -10.966 1.00 41.31 268 ALA A C 1
ATOM 1969 O O . ALA A 1 268 ? -5.094 3.532 -11.670 1.00 41.31 268 ALA A O 1
ATOM 1970 N N . ARG A 1 269 ? -4.125 2.465 -9.943 1.00 45.69 269 ARG A N 1
ATOM 1971 C CA . ARG A 1 269 ? -5.260 1.612 -9.536 1.00 45.69 269 ARG A CA 1
ATOM 1972 C C . ARG A 1 269 ? -5.979 2.112 -8.272 1.00 45.69 269 ARG A C 1
ATOM 1974 O O . ARG A 1 269 ? -6.782 1.386 -7.694 1.00 45.69 269 ARG A O 1
ATOM 1981 N N . GLY A 1 270 ? -5.705 3.342 -7.823 1.00 53.31 270 GLY A N 1
ATOM 1982 C CA . GLY A 1 270 ? -6.350 3.923 -6.638 1.00 53.31 270 GLY A CA 1
ATOM 1983 C C . GLY A 1 270 ? -5.885 3.329 -5.300 1.00 53.31 270 GLY A C 1
ATOM 1984 O O . GLY A 1 270 ? -6.610 3.434 -4.308 1.00 53.31 270 GLY A O 1
ATOM 1985 N N . GLN A 1 271 ? -4.694 2.721 -5.258 1.00 57.28 271 GLN A N 1
ATOM 1986 C CA . GLN A 1 271 ? -4.053 2.206 -4.045 1.00 57.28 271 GLN A CA 1
ATOM 1987 C C . GLN A 1 271 ? -2.759 2.983 -3.723 1.00 57.28 271 GLN A C 1
ATOM 1989 O O . GLN A 1 271 ? -2.187 3.648 -4.582 1.00 57.28 271 GLN A O 1
ATOM 1994 N N . HIS A 1 272 ? -2.307 2.938 -2.475 1.00 57.97 272 HIS A N 1
ATOM 1995 C CA . HIS A 1 272 ? -1.020 3.447 -1.999 1.00 57.97 272 HIS A CA 1
ATOM 1996 C C . HIS A 1 272 ? -0.439 2.379 -1.081 1.00 57.97 272 HIS A C 1
ATOM 1998 O O . HIS A 1 272 ? -1.071 2.000 -0.102 1.00 57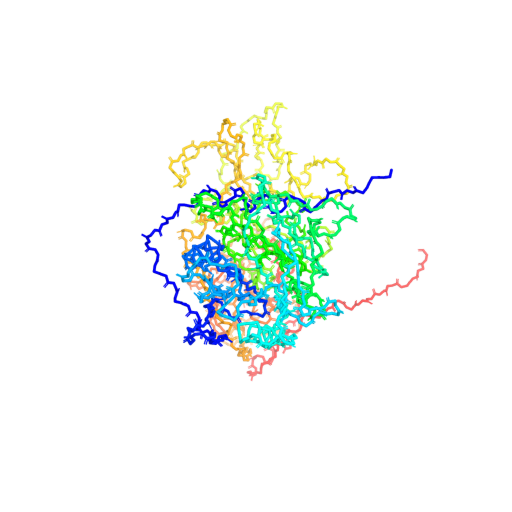.97 272 HIS A O 1
ATOM 2004 N N . CYS A 1 273 ? 0.726 1.844 -1.419 1.00 53.16 273 CYS A N 1
ATOM 2005 C CA . CYS A 1 273 ? 1.333 0.760 -0.661 1.00 53.16 273 CYS A CA 1
ATOM 2006 C C . CYS A 1 273 ? 2.633 1.201 -0.017 1.00 53.16 273 CYS A C 1
ATOM 2008 O O . CYS A 1 273 ? 3.395 1.967 -0.603 1.00 53.16 273 CYS A O 1
ATOM 2010 N N . PHE A 1 274 ? 2.835 0.727 1.206 1.00 45.81 274 PHE A N 1
ATOM 2011 C CA . PHE A 1 274 ? 3.911 1.145 2.087 1.00 45.81 274 PHE A CA 1
ATOM 2012 C C . PHE A 1 274 ? 4.957 0.044 2.131 1.00 45.81 274 PHE A C 1
ATOM 2014 O O . PHE A 1 274 ? 4.644 -1.112 2.427 1.00 45.81 274 PHE A O 1
ATOM 2021 N N . LEU A 1 275 ? 6.196 0.397 1.808 1.00 40.69 275 LEU A N 1
ATOM 2022 C CA . LEU A 1 275 ? 7.303 -0.556 1.757 1.00 40.69 275 LEU A CA 1
ATOM 2023 C C . LEU A 1 275 ? 7.670 -1.073 3.145 1.00 40.69 275 LEU A C 1
ATOM 2025 O O . LEU A 1 275 ? 8.053 -2.226 3.297 1.00 40.69 275 LEU A O 1
ATOM 2029 N N . GLU A 1 276 ? 7.490 -0.239 4.160 1.00 43.47 276 GLU A N 1
ATOM 2030 C CA . GLU A 1 276 ? 7.820 -0.498 5.558 1.00 43.47 276 GLU A CA 1
ATOM 2031 C C . GLU A 1 276 ? 7.016 -1.665 6.126 1.00 43.47 276 GLU A C 1
ATOM 2033 O O . GLU A 1 276 ? 7.462 -2.332 7.057 1.00 43.47 276 GLU A O 1
ATOM 2038 N N . THR A 1 277 ? 5.830 -1.916 5.566 1.00 45.47 277 THR A N 1
ATOM 2039 C CA . THR A 1 277 ? 4.909 -2.936 6.072 1.00 45.47 277 THR A CA 1
ATOM 2040 C C . THR A 1 277 ? 4.430 -3.924 5.014 1.00 45.47 277 THR A C 1
ATOM 2042 O O . THR A 1 277 ? 3.841 -4.947 5.359 1.00 45.47 277 THR A O 1
ATOM 2045 N N . GLY A 1 278 ? 4.670 -3.658 3.726 1.00 42.03 278 GLY A N 1
ATOM 2046 C CA . GLY A 1 278 ? 4.181 -4.476 2.612 1.00 42.03 278 GLY A CA 1
ATOM 2047 C C . GLY A 1 278 ? 2.660 -4.414 2.420 1.00 42.03 278 GLY A C 1
ATOM 2048 O O . GLY A 1 278 ? 2.100 -5.190 1.639 1.00 42.03 278 GLY A O 1
ATOM 2049 N N . PHE A 1 279 ? 1.969 -3.514 3.128 1.00 53.28 279 PHE A N 1
ATOM 2050 C CA . PHE A 1 279 ? 0.520 -3.362 3.061 1.00 53.28 279 PHE A CA 1
ATOM 2051 C C . PHE A 1 279 ? 0.101 -2.157 2.220 1.00 53.28 279 PHE A C 1
ATOM 2053 O O . PHE A 1 279 ? 0.746 -1.112 2.182 1.00 53.28 279 PHE A O 1
ATOM 2060 N N . CYS A 1 280 ? -1.034 -2.330 1.550 1.00 56.00 280 CYS A N 1
ATOM 2061 C CA . CYS A 1 280 ? -1.641 -1.363 0.651 1.00 56.00 280 CYS A CA 1
ATOM 2062 C C . CYS A 1 280 ? -2.895 -0.763 1.265 1.00 56.00 280 CYS A C 1
ATOM 2064 O O . CYS A 1 280 ? -3.750 -1.515 1.728 1.00 56.00 280 CYS A O 1
ATOM 2066 N N . ILE A 1 281 ? -3.050 0.555 1.197 1.00 68.25 281 ILE A N 1
ATOM 2067 C CA . ILE A 1 281 ? -4.324 1.243 1.427 1.00 68.25 281 ILE A CA 1
ATOM 2068 C C . ILE A 1 281 ? -4.975 1.545 0.085 1.00 68.25 281 ILE A C 1
ATOM 2070 O O . ILE A 1 281 ? -4.293 1.860 -0.889 1.00 68.25 281 ILE A O 1
ATOM 2074 N N . SER A 1 282 ? -6.298 1.465 0.001 1.00 69.44 282 SER A N 1
ATOM 2075 C CA . SER A 1 282 ? -7.006 1.739 -1.251 1.00 69.44 282 SER A CA 1
ATOM 2076 C C . SER A 1 282 ? -8.394 2.321 -1.032 1.00 69.44 282 SER A C 1
ATOM 2078 O O . SER A 1 282 ? -8.870 2.413 0.101 1.00 69.44 282 SER A O 1
ATOM 2080 N N . GLY A 1 283 ? -9.028 2.757 -2.123 1.00 78.12 283 GLY A N 1
ATOM 2081 C CA . GLY A 1 283 ? -10.423 3.188 -2.114 1.00 78.12 283 GLY A CA 1
ATOM 2082 C C . GLY A 1 283 ? -10.695 4.307 -1.108 1.00 78.12 283 GLY A C 1
ATOM 2083 O O . GLY A 1 283 ? -9.924 5.264 -0.993 1.00 78.12 283 GLY A O 1
ATOM 2084 N N . ARG A 1 284 ? -11.805 4.192 -0.376 1.00 85.12 284 ARG A N 1
ATOM 2085 C CA . ARG A 1 284 ? -12.246 5.228 0.560 1.00 85.12 284 ARG A CA 1
ATOM 2086 C C . ARG A 1 284 ? -11.342 5.358 1.793 1.00 85.12 284 ARG A C 1
ATOM 2088 O O . ARG A 1 284 ? -11.080 6.486 2.204 1.00 85.12 284 ARG A O 1
ATOM 2095 N N . ILE A 1 285 ? -10.787 4.250 2.304 1.00 82.81 285 ILE A N 1
ATOM 2096 C CA . ILE A 1 285 ? -9.809 4.258 3.410 1.00 82.81 285 ILE A CA 1
ATOM 2097 C C . ILE A 1 285 ? -8.558 5.051 3.016 1.00 82.81 285 ILE A C 1
ATOM 2099 O O . ILE A 1 285 ? -8.100 5.891 3.786 1.00 82.81 285 ILE A O 1
ATOM 2103 N N . LYS A 1 286 ? -8.045 4.867 1.790 1.00 83.25 286 LYS A N 1
ATOM 2104 C CA . LYS A 1 286 ? -6.927 5.674 1.273 1.00 83.25 286 LYS A CA 1
ATOM 2105 C C . LYS A 1 286 ? -7.262 7.162 1.232 1.00 83.25 286 LYS A C 1
ATOM 2107 O O . LYS A 1 286 ? -6.480 7.973 1.714 1.00 83.25 286 LYS A O 1
ATOM 2112 N N . GLN A 1 287 ? -8.412 7.519 0.657 1.00 76.38 287 GLN A N 1
ATOM 2113 C CA . GLN A 1 287 ? -8.833 8.920 0.554 1.00 76.38 287 GLN A CA 1
ATOM 2114 C C . GLN A 1 287 ? -8.958 9.567 1.936 1.00 76.38 287 GLN A C 1
ATOM 2116 O O . GLN A 1 287 ? -8.502 10.689 2.130 1.00 76.38 287 GLN A O 1
ATOM 2121 N N . PHE A 1 288 ? -9.538 8.846 2.899 1.00 78.81 288 PHE A N 1
ATOM 2122 C CA . PHE A 1 288 ? -9.673 9.313 4.274 1.00 78.81 288 PHE A CA 1
ATOM 2123 C C . PHE A 1 288 ? -8.311 9.506 4.944 1.00 78.81 288 PHE A C 1
ATOM 2125 O O . PHE A 1 288 ? -8.060 10.558 5.525 1.00 78.81 288 PHE A O 1
ATOM 2132 N N . TRP A 1 289 ? -7.414 8.529 4.814 1.00 81.25 289 TRP A N 1
ATOM 2133 C CA . TRP A 1 289 ? -6.057 8.604 5.351 1.00 81.25 289 TRP A CA 1
ATOM 2134 C C . TRP A 1 289 ? -5.298 9.819 4.795 1.00 81.25 289 TRP A C 1
ATOM 2136 O O . TRP A 1 289 ? -4.699 10.573 5.556 1.00 81.25 289 TRP A O 1
ATOM 2146 N N . GLU A 1 290 ? -5.372 10.065 3.481 1.00 70.69 290 GLU A N 1
ATOM 2147 C CA . GLU A 1 290 ? -4.678 11.182 2.816 1.00 70.69 290 GLU A CA 1
ATOM 2148 C C . GLU A 1 290 ? -5.231 12.560 3.205 1.00 70.69 290 GLU A C 1
ATOM 2150 O O . GLU A 1 290 ? -4.473 13.526 3.263 1.00 70.69 290 GLU A O 1
ATOM 2155 N N . GLN A 1 291 ? -6.537 12.660 3.462 1.00 71.81 291 GLN A N 1
ATOM 2156 C CA . GLN A 1 291 ? -7.205 13.920 3.803 1.00 71.81 291 GLN A CA 1
ATOM 2157 C C . GLN A 1 291 ? -7.023 14.313 5.273 1.00 71.81 291 GLN A C 1
ATOM 2159 O O . GLN A 1 291 ? -6.978 15.499 5.572 1.00 71.81 291 GLN A O 1
ATOM 2164 N N . ASN A 1 292 ? -6.873 13.338 6.175 1.00 66.69 292 ASN A N 1
ATOM 2165 C CA . ASN A 1 292 ? -6.956 13.559 7.623 1.00 66.69 292 ASN A CA 1
ATOM 2166 C C . ASN A 1 292 ? -5.607 13.389 8.350 1.00 66.69 292 ASN A C 1
ATOM 2168 O O . ASN A 1 292 ? -5.552 12.938 9.491 1.00 66.69 292 ASN A O 1
ATOM 2172 N N . GLY A 1 293 ? -4.501 13.734 7.681 1.00 60.88 293 GLY A N 1
ATOM 2173 C CA . GLY A 1 293 ? -3.169 13.834 8.299 1.00 60.88 293 GLY A CA 1
ATOM 2174 C C . GLY A 1 293 ? -2.199 12.679 8.022 1.00 60.88 293 GLY A C 1
ATOM 2175 O O . GLY A 1 293 ? -1.038 12.748 8.430 1.00 60.88 293 GLY A O 1
ATOM 2176 N N . GLY A 1 294 ? -2.624 11.654 7.280 1.00 61.56 294 GLY A N 1
ATOM 2177 C CA . GLY A 1 294 ? -1.751 10.625 6.717 1.00 61.56 294 GLY A CA 1
ATOM 2178 C C . GLY A 1 294 ? -0.825 9.954 7.732 1.00 61.56 294 GLY A C 1
ATOM 2179 O O . GLY A 1 294 ? -1.239 9.551 8.818 1.00 61.56 294 GLY A O 1
ATOM 2180 N N . LEU A 1 295 ? 0.455 9.831 7.372 1.00 53.34 295 LEU A N 1
ATOM 2181 C CA . LEU A 1 295 ? 1.440 9.064 8.138 1.00 53.34 295 LEU A CA 1
ATOM 2182 C C . LEU A 1 295 ? 1.629 9.595 9.565 1.00 53.34 295 LEU A C 1
ATOM 2184 O O . LEU A 1 295 ? 1.777 8.801 10.489 1.00 53.34 295 LEU A O 1
ATOM 2188 N N . ALA A 1 296 ? 1.586 10.916 9.750 1.00 51.75 296 ALA A N 1
ATOM 2189 C CA . ALA A 1 296 ? 1.788 11.545 11.054 1.00 51.75 296 ALA A CA 1
ATOM 2190 C C . ALA A 1 296 ? 0.668 11.206 12.054 1.00 51.75 296 ALA A C 1
ATOM 2192 O O . ALA A 1 296 ? 0.927 11.098 13.251 1.00 51.75 296 ALA A O 1
ATOM 2193 N N . VAL A 1 297 ? -0.560 11.007 11.562 1.00 60.91 297 VAL A N 1
ATOM 2194 C CA . VAL A 1 297 ? -1.746 10.739 12.391 1.00 60.91 297 VAL A CA 1
ATOM 2195 C C . VAL A 1 297 ? -2.011 9.240 12.536 1.00 60.91 297 VAL A C 1
ATOM 2197 O O . VAL A 1 297 ? -2.245 8.742 13.636 1.00 60.91 297 VAL A O 1
ATOM 2200 N N . PHE A 1 298 ? -1.955 8.491 11.435 1.00 69.81 298 PHE A N 1
ATOM 2201 C CA . PHE A 1 298 ? -2.370 7.087 11.412 1.00 69.81 298 PHE A CA 1
ATOM 2202 C C . PHE A 1 298 ? -1.190 6.108 11.485 1.00 69.81 298 PHE A C 1
ATOM 2204 O O . PHE A 1 298 ? -1.341 4.995 11.989 1.00 69.81 298 PHE A O 1
ATOM 2211 N N . GLY A 1 299 ? 0.003 6.515 11.045 1.00 55.34 299 GLY A N 1
ATOM 2212 C CA . GLY A 1 299 ? 1.147 5.618 10.876 1.00 55.34 299 GLY A CA 1
ATOM 2213 C C . GLY A 1 299 ? 1.040 4.706 9.655 1.00 55.34 299 GLY A C 1
ATOM 2214 O O . GLY A 1 299 ? 0.160 4.877 8.807 1.00 55.34 299 GLY A O 1
ATOM 2215 N N . PHE A 1 300 ? 1.961 3.746 9.557 1.00 55.09 300 PHE A N 1
ATOM 2216 C CA . PHE A 1 300 ? 1.958 2.752 8.481 1.00 55.09 300 PHE A CA 1
ATOM 2217 C C . PHE A 1 300 ? 0.818 1.732 8.652 1.00 55.09 300 PHE A C 1
ATOM 2219 O O . PHE A 1 300 ? 0.467 1.404 9.786 1.00 55.09 300 PHE A O 1
ATOM 2226 N N . PRO A 1 301 ? 0.226 1.190 7.570 1.00 63.88 301 PRO A N 1
ATOM 2227 C CA . PRO A 1 301 ? -0.738 0.099 7.683 1.00 63.88 301 PRO A CA 1
ATOM 2228 C C . PRO A 1 301 ? -0.055 -1.156 8.226 1.00 63.88 301 PRO A C 1
ATOM 2230 O O . PRO A 1 301 ? 1.001 -1.539 7.746 1.00 63.88 301 PRO A O 1
ATOM 2233 N N . MET A 1 302 ? -0.674 -1.829 9.185 1.00 76.12 302 MET A N 1
ATOM 2234 C CA . MET A 1 302 ? -0.215 -3.087 9.784 1.00 76.12 302 MET A CA 1
ATOM 2235 C C . MET A 1 302 ? -0.926 -4.321 9.213 1.00 76.12 302 MET A C 1
ATOM 2237 O O . MET A 1 302 ? -0.592 -5.446 9.572 1.00 76.12 302 MET A O 1
ATOM 2241 N N . THR A 1 303 ? -1.935 -4.124 8.361 1.00 61.94 303 THR A N 1
ATOM 2242 C CA . THR A 1 303 ? -2.733 -5.196 7.744 1.00 61.94 303 THR A CA 1
ATOM 2243 C C . THR A 1 303 ? -3.161 -4.812 6.329 1.00 61.94 303 THR A C 1
ATOM 2245 O O . THR A 1 303 ? -3.121 -3.637 5.952 1.00 61.94 303 THR A O 1
ATOM 2248 N N . ARG A 1 304 ? -3.617 -5.792 5.537 1.00 60.88 304 ARG A N 1
ATOM 2249 C CA . ARG A 1 304 ? -4.442 -5.508 4.352 1.00 60.88 304 ARG A CA 1
ATOM 2250 C C . ARG A 1 304 ? -5.818 -5.036 4.818 1.00 60.88 304 ARG A C 1
ATOM 2252 O O . ARG A 1 304 ? -6.278 -5.473 5.869 1.00 60.88 304 ARG A O 1
ATOM 2259 N N . GLN A 1 305 ? -6.487 -4.213 4.013 1.00 79.81 305 GLN A N 1
ATOM 2260 C CA . GLN A 1 305 ? -7.918 -3.989 4.197 1.00 79.81 305 GLN A CA 1
ATOM 2261 C C . GLN A 1 305 ? -8.643 -5.336 4.092 1.00 79.81 305 GLN A C 1
ATOM 2263 O O . GLN A 1 305 ? -8.482 -6.054 3.101 1.00 79.81 305 GLN A O 1
ATOM 2268 N N . GLN A 1 306 ? -9.385 -5.695 5.131 1.00 67.56 306 GLN A N 1
ATOM 2269 C CA . GLN A 1 306 ? -10.031 -6.994 5.251 1.00 67.56 306 GLN A CA 1
ATOM 2270 C C . GLN A 1 306 ? -11.372 -6.865 5.977 1.00 67.56 306 GLN A C 1
ATOM 2272 O O . GLN A 1 306 ? -11.535 -5.957 6.794 1.00 67.56 306 GLN A O 1
ATOM 2277 N N . PRO A 1 307 ? -12.340 -7.756 5.706 1.00 64.62 307 PRO A N 1
ATOM 2278 C CA . PRO A 1 307 ? -13.547 -7.827 6.512 1.00 64.62 307 PRO A CA 1
ATOM 2279 C C . PRO A 1 307 ? -13.188 -8.170 7.963 1.00 64.62 307 PRO A C 1
ATOM 2281 O O . PRO A 1 307 ? -12.447 -9.118 8.225 1.00 64.62 307 PRO A O 1
ATOM 2284 N N . GLN A 1 308 ? -13.709 -7.395 8.904 1.00 73.75 308 GLN A N 1
ATOM 2285 C CA . GLN A 1 308 ? -13.621 -7.655 10.332 1.00 73.75 308 GLN A CA 1
ATOM 2286 C C . GLN A 1 308 ? -14.943 -7.267 10.986 1.00 73.75 308 GLN A C 1
ATOM 2288 O O . GLN A 1 308 ? -15.568 -6.276 10.611 1.00 73.75 308 GLN A O 1
ATOM 2293 N N . LEU A 1 309 ? -15.363 -8.048 11.979 1.00 64.31 309 LEU A N 1
ATOM 2294 C CA . LEU A 1 309 ? -16.494 -7.682 12.818 1.00 64.31 309 LEU A CA 1
ATOM 2295 C C . LEU A 1 309 ? -16.111 -6.472 13.675 1.00 64.31 309 LEU A C 1
ATOM 2297 O O . LEU A 1 309 ? -15.234 -6.560 14.533 1.00 64.31 309 LEU A O 1
ATOM 2301 N N . VAL A 1 310 ? -16.784 -5.357 13.430 1.00 56.50 310 VAL A N 1
ATOM 2302 C CA . VAL A 1 310 ? -16.731 -4.137 14.236 1.00 56.50 310 VAL A CA 1
ATOM 2303 C C . VAL A 1 310 ? -18.146 -3.907 14.730 1.00 56.50 310 VAL A C 1
ATOM 2305 O O . VAL A 1 310 ? -19.061 -3.822 13.915 1.00 56.50 310 VAL A O 1
ATOM 2308 N N . ASP A 1 311 ? -18.348 -3.863 16.046 1.00 56.66 311 ASP A N 1
ATOM 2309 C CA . ASP A 1 311 ? -19.688 -3.780 16.653 1.00 56.66 311 ASP A CA 1
ATOM 2310 C C . ASP A 1 311 ? -20.664 -4.811 16.054 1.00 56.66 311 ASP A C 1
ATOM 2312 O O . ASP A 1 311 ? -21.795 -4.497 15.694 1.00 56.66 311 ASP A O 1
ATOM 2316 N N . GLY A 1 312 ? -20.164 -6.029 15.814 1.00 51.06 312 GLY A N 1
ATOM 2317 C CA . GLY A 1 312 ? -20.931 -7.131 15.235 1.00 51.06 312 GLY A CA 1
ATOM 2318 C C . GLY A 1 312 ? -21.317 -6.992 13.757 1.00 51.06 312 GLY A C 1
ATOM 2319 O O . GLY A 1 312 ? -21.873 -7.927 13.193 1.00 51.06 312 GLY A O 1
ATOM 2320 N N . VAL A 1 313 ? -20.989 -5.889 13.085 1.00 51.94 313 VAL A N 1
ATOM 2321 C CA . VAL A 1 313 ? -21.163 -5.748 11.634 1.00 51.94 313 VAL A CA 1
ATOM 2322 C C . VAL A 1 313 ? -19.846 -6.080 10.948 1.00 51.94 313 VAL A C 1
ATOM 2324 O O . VAL A 1 313 ? -18.795 -5.563 11.327 1.00 51.94 313 VAL A O 1
ATOM 2327 N N . GLU A 1 314 ? -19.883 -6.934 9.925 1.00 71.94 314 GLU A N 1
ATOM 2328 C CA . GLU A 1 314 ? -18.709 -7.152 9.083 1.00 71.94 314 GLU A CA 1
ATOM 2329 C C . GLU A 1 314 ? -18.433 -5.878 8.279 1.00 71.94 314 GLU A C 1
ATOM 2331 O O . GLU A 1 314 ? -19.200 -5.494 7.394 1.00 71.94 314 GLU A O 1
ATOM 2336 N N . ARG A 1 315 ? -17.333 -5.205 8.609 1.00 79.31 315 ARG A N 1
ATOM 2337 C CA . ARG A 1 315 ? -16.888 -3.984 7.943 1.00 79.31 315 ARG A CA 1
ATOM 2338 C C . ARG A 1 315 ? -15.536 -4.206 7.315 1.00 79.31 315 ARG A C 1
ATOM 2340 O O . ARG A 1 315 ? -14.738 -5.013 7.783 1.00 79.31 315 ARG A O 1
ATOM 2347 N N . GLN A 1 316 ? -15.261 -3.466 6.251 1.00 86.44 316 GLN A N 1
ATOM 2348 C CA . GLN A 1 316 ? -13.904 -3.423 5.734 1.00 86.44 316 GLN A CA 1
ATOM 2349 C C . GLN A 1 316 ? -13.054 -2.588 6.684 1.00 86.44 316 GLN A C 1
ATOM 2351 O O . GLN A 1 316 ? -13.292 -1.395 6.853 1.00 86.44 316 GLN A O 1
ATOM 2356 N N . VAL A 1 317 ? -12.071 -3.227 7.298 1.00 85.81 317 VAL A N 1
ATOM 2357 C CA . VAL A 1 317 ? -11.198 -2.635 8.303 1.00 85.81 317 VAL A CA 1
ATOM 2358 C C . VAL A 1 317 ? -9.767 -2.703 7.824 1.00 85.81 317 VAL A C 1
ATOM 2360 O O . VAL A 1 317 ? -9.343 -3.682 7.208 1.00 85.81 317 VAL A O 1
ATOM 2363 N N . GLN A 1 318 ? -9.001 -1.670 8.142 1.00 87.19 318 GLN A N 1
ATOM 2364 C CA . GLN A 1 318 ? -7.560 -1.706 8.009 1.00 87.19 318 GLN A CA 1
ATOM 2365 C C . GLN A 1 318 ? -6.894 -1.129 9.252 1.00 87.19 318 GLN A C 1
ATOM 2367 O O . GLN A 1 318 ? -7.181 -0.012 9.684 1.00 87.19 318 GLN A O 1
ATOM 2372 N N . TRP A 1 319 ? -5.987 -1.911 9.823 1.00 85.25 319 TRP A N 1
ATOM 2373 C CA . TRP A 1 319 ? -5.167 -1.505 10.955 1.00 85.25 319 TRP A CA 1
ATOM 2374 C C . TRP A 1 319 ? -3.934 -0.752 10.482 1.00 85.25 319 TRP A C 1
ATOM 2376 O O . TRP A 1 319 ? -3.299 -1.155 9.507 1.00 85.25 319 TRP A O 1
ATOM 2386 N N . PHE A 1 320 ? -3.580 0.288 11.222 1.00 83.38 320 PHE A N 1
ATOM 2387 C CA . PHE A 1 320 ? -2.379 1.099 11.100 1.00 83.38 320 PHE A CA 1
ATOM 2388 C C . PHE A 1 320 ? -1.684 1.170 12.456 1.00 83.38 320 PHE A C 1
ATOM 2390 O O . PHE A 1 320 ? -2.292 0.860 13.469 1.00 83.38 320 PHE A O 1
ATOM 2397 N N . GLU A 1 321 ? -0.427 1.602 12.507 1.00 75.19 321 GLU A N 1
ATOM 2398 C CA . GLU A 1 321 ? 0.360 1.630 13.751 1.00 75.19 321 GLU A CA 1
ATOM 2399 C C . GLU A 1 321 ? -0.324 2.364 14.907 1.00 75.19 321 GLU A C 1
ATOM 2401 O O . GLU A 1 321 ? -0.157 1.977 16.063 1.00 75.19 321 GLU A O 1
ATOM 2406 N N . ARG A 1 322 ? -1.057 3.439 14.602 1.00 78.75 322 ARG A N 1
ATOM 2407 C CA . ARG A 1 322 ? -1.648 4.340 15.601 1.00 78.75 322 ARG A CA 1
ATOM 2408 C C . ARG A 1 322 ? -3.168 4.281 15.629 1.00 78.75 322 ARG A C 1
ATOM 2410 O O . ARG A 1 322 ? -3.757 4.817 16.557 1.00 78.75 322 ARG A O 1
ATOM 2417 N N . ASN A 1 323 ? -3.792 3.686 14.611 1.00 85.25 323 ASN A N 1
ATOM 2418 C CA . ASN A 1 323 ? -5.236 3.736 14.419 1.00 85.25 323 ASN A CA 1
ATOM 2419 C C . ASN A 1 323 ? -5.798 2.533 13.657 1.00 85.25 323 ASN A C 1
ATOM 2421 O O . ASN A 1 323 ? -5.116 1.908 12.851 1.00 85.25 323 ASN A O 1
ATOM 2425 N N . ARG A 1 324 ? -7.084 2.251 13.864 1.00 90.44 324 ARG A N 1
ATOM 2426 C CA . ARG A 1 324 ? -7.867 1.300 13.068 1.00 90.44 324 ARG A CA 1
ATOM 2427 C C . ARG A 1 324 ? -8.899 2.087 12.278 1.00 90.44 324 ARG A C 1
ATOM 2429 O O . ARG A 1 324 ? -9.710 2.776 12.891 1.00 90.44 324 ARG A O 1
ATOM 2436 N N . LEU A 1 325 ? -8.846 2.004 10.950 1.00 89.50 325 LEU A N 1
ATOM 2437 C CA . LEU A 1 325 ? -9.827 2.636 10.068 1.00 89.50 325 LEU A CA 1
ATOM 2438 C C . LEU A 1 325 ? -10.884 1.618 9.656 1.00 89.50 325 LEU A C 1
ATOM 2440 O O . LEU A 1 325 ? -10.560 0.520 9.203 1.00 89.50 325 LEU A O 1
ATOM 2444 N N . GLU A 1 326 ? -12.140 2.009 9.802 1.00 88.75 326 GLU A N 1
ATOM 2445 C CA . GLU A 1 326 ? -13.318 1.171 9.617 1.00 88.75 326 GLU A CA 1
ATOM 2446 C C . GLU A 1 326 ? -14.183 1.813 8.535 1.00 88.75 326 GLU A C 1
ATOM 2448 O O . GLU A 1 326 ? -14.518 2.990 8.632 1.00 88.75 326 GLU A O 1
ATOM 2453 N N . LEU A 1 327 ? -14.516 1.080 7.475 1.00 81.56 327 LEU A N 1
ATOM 2454 C CA . LEU A 1 327 ? -15.369 1.581 6.400 1.00 81.56 327 LEU A CA 1
ATOM 2455 C C . LEU A 1 327 ? -16.842 1.308 6.727 1.00 81.56 327 LEU A C 1
ATOM 2457 O O . LEU A 1 327 ? -17.251 0.150 6.832 1.00 81.56 327 LEU A O 1
ATOM 2461 N N . HIS A 1 328 ? -17.620 2.383 6.817 1.00 81.12 328 HIS A N 1
ATOM 2462 C CA . HIS A 1 328 ? -19.058 2.421 7.078 1.00 81.12 328 HIS A CA 1
ATOM 2463 C C . HIS A 1 328 ? -19.799 2.965 5.849 1.00 81.12 328 HIS A C 1
ATOM 2465 O O . HIS A 1 328 ? -20.224 4.122 5.846 1.00 81.12 328 HIS A O 1
ATOM 2471 N N . PRO A 1 329 ? -19.944 2.173 4.770 1.00 73.88 329 PRO A N 1
ATOM 2472 C CA . PRO A 1 329 ? -20.570 2.640 3.531 1.00 73.88 329 PRO A CA 1
ATOM 2473 C C . PRO A 1 329 ? -22.049 3.030 3.700 1.00 73.88 329 PRO A C 1
ATOM 2475 O O . PRO A 1 329 ? -22.633 3.617 2.794 1.00 73.88 329 PRO A O 1
ATOM 2478 N N . GLU A 1 330 ? -22.668 2.674 4.826 1.00 74.75 330 GLU A N 1
ATOM 2479 C CA . GLU A 1 330 ? -24.008 3.100 5.221 1.00 74.75 330 GLU A CA 1
ATOM 2480 C C . GLU A 1 330 ? -24.107 4.583 5.615 1.00 74.75 330 GLU A C 1
ATOM 2482 O O . GLU A 1 330 ? -25.211 5.130 5.614 1.00 74.75 330 GLU A O 1
ATOM 2487 N N . ASN A 1 331 ? -22.987 5.228 5.948 1.00 62.72 331 ASN A N 1
ATOM 2488 C CA . ASN A 1 331 ? -22.935 6.633 6.336 1.00 62.72 331 ASN A CA 1
ATOM 2489 C C . ASN A 1 331 ? -22.526 7.516 5.151 1.00 62.72 331 ASN A C 1
ATOM 2491 O O . ASN A 1 331 ? -21.854 7.076 4.221 1.00 62.72 331 ASN A O 1
ATOM 2495 N N . GLU A 1 332 ? -22.890 8.795 5.212 1.00 67.94 332 GLU A N 1
ATOM 2496 C CA . GLU A 1 332 ? -22.378 9.799 4.278 1.00 67.94 332 GLU A CA 1
ATOM 2497 C C . GLU A 1 332 ? -20.992 10.302 4.726 1.00 67.94 332 GLU A C 1
ATOM 2499 O O . GLU A 1 332 ? -20.735 10.412 5.935 1.00 67.94 332 GLU A O 1
ATOM 2504 N N . PRO A 1 333 ? -20.096 10.665 3.788 1.00 71.75 333 PRO A N 1
ATOM 2505 C CA . PRO A 1 333 ? -18.846 11.331 4.122 1.00 71.75 333 PRO A CA 1
ATOM 2506 C C . PRO A 1 333 ? -19.065 12.601 4.960 1.00 71.75 333 PRO A C 1
ATOM 2508 O O . PRO A 1 333 ? -20.003 13.355 4.691 1.00 71.75 333 PRO A O 1
ATOM 2511 N N . PRO A 1 334 ? -18.194 12.878 5.948 1.00 58.94 334 PRO A N 1
ATOM 2512 C CA . PRO A 1 334 ? -16.938 12.179 6.259 1.00 58.94 334 PRO A CA 1
ATOM 2513 C C . PRO A 1 334 ? -17.072 10.990 7.234 1.00 58.94 334 PRO A C 1
ATOM 2515 O O . PRO A 1 334 ? -16.059 10.392 7.588 1.00 58.94 334 PRO A O 1
ATOM 2518 N N . TYR A 1 335 ? -18.287 10.632 7.665 1.00 66.44 335 TYR A N 1
ATOM 2519 C CA . TYR A 1 335 ? -18.552 9.596 8.682 1.00 66.44 335 TYR A CA 1
ATOM 2520 C C . TYR A 1 335 ? -18.615 8.168 8.125 1.00 66.44 335 TYR A C 1
ATOM 2522 O O . TYR A 1 335 ? -18.902 7.212 8.849 1.00 66.44 335 TYR A O 1
ATOM 2530 N N . ASP A 1 336 ? -18.365 8.024 6.831 1.00 71.06 336 ASP A N 1
ATOM 2531 C CA . ASP A 1 336 ? -18.256 6.752 6.133 1.00 71.06 336 ASP A CA 1
ATOM 2532 C C . ASP A 1 336 ? -16.914 6.050 6.378 1.00 71.06 336 ASP A C 1
ATOM 2534 O O . ASP A 1 336 ? -16.757 4.887 6.017 1.00 71.06 336 ASP A O 1
ATOM 2538 N N . VAL A 1 337 ? -15.957 6.715 7.034 1.00 81.19 337 VAL A N 1
ATOM 2539 C CA . VAL A 1 337 ? -14.787 6.073 7.645 1.00 81.19 337 VAL A CA 1
ATOM 2540 C C . VAL A 1 337 ? -14.689 6.499 9.103 1.00 81.19 337 VAL A C 1
ATOM 2542 O O . VAL A 1 337 ? -14.563 7.685 9.403 1.00 81.19 337 VAL A O 1
ATOM 2545 N N . LEU A 1 338 ? -14.728 5.526 10.009 1.00 78.75 338 LEU A N 1
ATOM 2546 C CA . LEU A 1 338 ? -14.624 5.752 11.446 1.00 78.75 338 LEU A CA 1
ATOM 2547 C C . LEU A 1 338 ? -13.301 5.209 11.991 1.00 78.75 338 LEU A C 1
ATOM 2549 O O . LEU A 1 338 ? -12.662 4.336 11.402 1.00 78.75 338 LEU A O 1
ATOM 2553 N N . LEU A 1 339 ? -12.880 5.781 13.118 1.00 80.38 339 LEU A N 1
ATOM 2554 C CA . LEU A 1 339 ? -11.684 5.380 13.845 1.00 80.38 339 LEU A CA 1
ATOM 2555 C C . LEU A 1 339 ? -12.069 4.565 15.082 1.00 80.38 339 LEU A C 1
ATOM 2557 O O . LEU A 1 339 ? -12.886 5.022 15.894 1.00 80.38 339 LEU A O 1
ATOM 2561 N N . GLY A 1 340 ? -11.410 3.418 15.256 1.00 78.94 340 GLY A N 1
ATOM 2562 C CA . GLY A 1 340 ? -11.536 2.583 16.450 1.00 78.94 340 GLY A CA 1
ATOM 2563 C C . GLY A 1 340 ? -11.118 3.313 17.735 1.00 78.94 340 GLY A C 1
ATOM 2564 O O . GLY A 1 340 ? -10.273 4.210 17.723 1.00 78.94 340 GLY A O 1
ATOM 2565 N N . ARG A 1 341 ? -11.693 2.917 18.878 1.00 80.44 341 ARG A N 1
ATOM 2566 C CA . ARG A 1 341 ? -11.429 3.528 20.197 1.00 80.44 341 ARG A CA 1
ATOM 2567 C C . ARG A 1 341 ? -10.199 2.913 20.862 1.00 80.44 341 ARG A C 1
ATOM 2569 O O . ARG A 1 341 ? -10.262 2.396 21.972 1.00 80.44 341 ARG A O 1
ATOM 2576 N N . LEU A 1 342 ? -9.065 2.958 20.170 1.00 86.38 342 LEU A N 1
ATOM 2577 C CA . LEU A 1 342 ? -7.869 2.223 20.585 1.00 86.38 342 LEU A CA 1
ATOM 2578 C C . LEU A 1 342 ? -7.281 2.676 21.919 1.00 86.38 342 LEU A C 1
ATOM 2580 O O . LEU A 1 342 ? -6.651 1.873 22.596 1.00 86.38 342 LEU A O 1
ATOM 2584 N N . GLY A 1 343 ? -7.488 3.933 22.319 1.00 82.81 343 GLY A N 1
ATOM 2585 C CA . GLY A 1 343 ? -7.075 4.375 23.649 1.00 82.81 343 GLY A CA 1
ATOM 2586 C C . GLY A 1 343 ? -7.862 3.668 24.751 1.00 82.81 343 GLY A C 1
ATOM 2587 O O . GLY A 1 343 ? -7.276 3.260 25.747 1.00 82.81 343 GLY A O 1
ATOM 2588 N N . VAL A 1 344 ? -9.164 3.445 24.539 1.00 78.19 344 VAL A N 1
ATOM 2589 C CA . VAL A 1 344 ? -9.992 2.621 25.433 1.00 78.19 344 VAL A CA 1
ATOM 2590 C C . VAL A 1 344 ? -9.542 1.163 25.385 1.00 78.19 344 VAL A C 1
ATOM 2592 O O . VAL A 1 344 ? -9.268 0.588 26.432 1.00 78.19 344 VAL A O 1
ATOM 2595 N N . GLU A 1 345 ? -9.414 0.592 24.183 1.00 82.31 345 GLU A N 1
ATOM 2596 C CA . GLU A 1 345 ? -9.088 -0.831 23.994 1.00 82.31 345 GLU A CA 1
ATOM 2597 C C . GLU A 1 345 ? -7.746 -1.212 24.653 1.00 82.31 345 GLU A C 1
ATOM 2599 O O . GLU A 1 345 ? -7.665 -2.244 25.315 1.00 82.31 345 GLU A O 1
ATOM 2604 N N . VAL A 1 346 ? -6.709 -0.370 24.539 1.00 84.94 346 VAL A N 1
ATOM 2605 C CA . VAL A 1 346 ? -5.403 -0.604 25.191 1.00 84.94 346 VAL A CA 1
ATOM 2606 C C . VAL A 1 346 ? -5.489 -0.474 26.712 1.00 84.94 346 VAL A C 1
ATOM 2608 O O . VAL A 1 346 ? -4.915 -1.277 27.441 1.00 84.94 346 VAL A O 1
ATOM 2611 N N . LEU A 1 347 ? -6.191 0.536 27.231 1.00 83.44 347 LEU A N 1
ATOM 2612 C CA . LEU A 1 347 ? -6.338 0.685 28.682 1.00 83.44 347 LEU A CA 1
ATOM 2613 C C . LEU A 1 347 ? -7.086 -0.512 29.282 1.00 83.44 347 LEU A C 1
ATOM 2615 O O . LEU A 1 347 ? -6.687 -1.031 30.324 1.00 83.44 347 LEU A O 1
ATOM 2619 N N . GLU A 1 348 ? -8.122 -0.992 28.598 1.00 81.44 348 GLU A N 1
ATOM 2620 C CA . GLU A 1 348 ? -8.876 -2.177 28.999 1.00 81.44 348 GLU A CA 1
ATOM 2621 C C . GLU A 1 348 ? -8.039 -3.461 28.903 1.00 81.44 348 GLU A C 1
ATOM 2623 O O . GLU A 1 348 ? -8.083 -4.258 29.844 1.00 81.44 348 GLU A O 1
ATOM 2628 N N . SER A 1 349 ? -7.219 -3.648 27.854 1.00 78.38 349 SER A N 1
ATOM 2629 C CA . SER A 1 349 ? -6.309 -4.808 27.750 1.00 78.38 349 SER A CA 1
ATOM 2630 C C . SER A 1 349 ? -5.298 -4.853 28.896 1.00 78.38 349 SER A C 1
ATOM 2632 O O . SER A 1 349 ? -4.974 -5.925 29.406 1.00 78.38 349 SER A O 1
ATOM 2634 N N . GLN A 1 350 ? -4.871 -3.681 29.366 1.00 83.31 350 GLN A N 1
ATOM 2635 C CA . GLN A 1 350 ? -3.987 -3.513 30.520 1.00 83.31 350 GLN A CA 1
ATOM 2636 C C . GLN A 1 350 ? -4.716 -3.626 31.871 1.00 83.31 350 GLN A C 1
ATOM 2638 O O . GLN A 1 350 ? -4.086 -3.491 32.923 1.00 83.31 350 GLN A O 1
ATOM 2643 N N . GLY A 1 351 ? -6.037 -3.842 31.879 1.00 83.44 351 GLY A N 1
ATOM 2644 C CA . GLY A 1 351 ? -6.856 -3.891 33.093 1.00 83.44 351 GLY A CA 1
ATOM 2645 C C . GLY A 1 351 ? -6.961 -2.546 33.821 1.00 83.44 351 GLY A C 1
ATOM 2646 O O . GLY A 1 351 ? -7.199 -2.513 35.031 1.00 83.44 351 GLY A O 1
ATOM 2647 N N . ARG A 1 352 ? -6.748 -1.429 33.116 1.00 83.50 352 ARG A N 1
ATOM 2648 C CA . ARG A 1 352 ? -6.780 -0.070 33.667 1.00 83.50 352 ARG A CA 1
ATOM 2649 C C . ARG A 1 352 ? -8.184 0.514 33.535 1.00 83.50 352 ARG A C 1
ATOM 2651 O O . ARG A 1 352 ? -8.621 0.875 32.445 1.00 83.50 352 ARG A O 1
ATOM 2658 N N . ASP A 1 353 ? -8.863 0.672 34.668 1.00 81.12 353 ASP A N 1
ATOM 2659 C CA . ASP A 1 353 ? -10.160 1.352 34.722 1.00 81.12 353 ASP A CA 1
ATOM 2660 C C . ASP A 1 353 ? -9.985 2.875 34.630 1.00 81.12 353 ASP A C 1
ATOM 2662 O O . ASP A 1 353 ? -9.789 3.579 35.626 1.00 81.12 353 ASP A O 1
ATOM 2666 N N . TRP A 1 354 ? -10.057 3.386 33.407 1.00 77.94 354 TRP A N 1
ATOM 2667 C CA . TRP A 1 354 ? -9.856 4.797 33.098 1.00 77.94 354 TRP A CA 1
ATOM 2668 C C . TRP A 1 354 ? -10.937 5.720 33.675 1.00 77.94 354 TRP A C 1
ATOM 2670 O O . TRP A 1 354 ? -10.679 6.905 33.877 1.00 77.94 354 TRP A O 1
ATOM 2680 N N . TRP A 1 355 ? -12.112 5.210 34.062 1.00 75.31 355 TRP A N 1
ATOM 2681 C CA . TRP A 1 355 ? -13.134 6.019 34.742 1.00 75.31 355 TRP A CA 1
ATOM 2682 C C . TRP A 1 355 ? -12.652 6.545 36.098 1.00 75.31 355 TRP A C 1
ATOM 2684 O O . TRP A 1 355 ? -13.090 7.610 36.559 1.00 75.31 355 TRP A O 1
ATOM 2694 N N . THR A 1 356 ? -11.733 5.803 36.720 1.00 80.38 356 THR A N 1
ATOM 2695 C CA . THR A 1 356 ? -11.153 6.104 38.032 1.00 80.38 356 THR A CA 1
ATOM 2696 C C . THR A 1 356 ? -9.944 7.032 37.967 1.00 80.38 356 THR A C 1
ATOM 2698 O O . THR A 1 356 ? -9.428 7.420 39.017 1.00 80.38 356 THR A O 1
ATOM 2701 N N . PHE A 1 357 ? -9.491 7.418 36.769 1.00 87.31 357 PHE A N 1
ATOM 2702 C CA . PHE A 1 357 ? -8.342 8.305 36.631 1.00 87.31 357 PHE A CA 1
ATOM 2703 C C . PHE A 1 357 ? -8.586 9.655 37.310 1.00 87.31 357 PHE A C 1
ATOM 2705 O O . PHE A 1 357 ? -9.696 10.205 37.328 1.00 87.31 357 PHE A O 1
ATOM 2712 N N . ALA A 1 358 ? -7.517 10.169 37.920 1.00 85.62 358 ALA A N 1
ATOM 2713 C CA . ALA A 1 358 ? -7.553 11.434 38.630 1.00 85.62 358 ALA A CA 1
ATOM 2714 C C . ALA A 1 358 ? -7.852 12.582 37.656 1.00 85.62 358 ALA A C 1
ATOM 2716 O O . ALA A 1 358 ? -7.397 12.582 36.514 1.00 85.62 358 ALA A O 1
ATOM 2717 N N . ARG A 1 359 ? -8.629 13.553 38.138 1.00 85.31 359 ARG A N 1
ATOM 2718 C CA . ARG A 1 359 ? -9.001 14.772 37.413 1.00 85.31 359 ARG A CA 1
ATOM 2719 C C . ARG A 1 359 ? -8.389 15.968 38.126 1.00 85.31 359 ARG A C 1
ATOM 2721 O O . ARG A 1 359 ? -8.365 15.999 39.360 1.00 85.31 359 ARG A O 1
ATOM 2728 N N . ALA A 1 360 ? -7.916 16.944 37.368 1.00 77.00 360 ALA A N 1
ATOM 2729 C CA . ALA A 1 360 ? -7.297 18.148 37.881 1.00 77.00 360 ALA A CA 1
ATOM 2730 C C . ALA A 1 360 ? -8.295 18.913 38.751 1.00 77.00 360 ALA A C 1
ATOM 2732 O O . ALA A 1 360 ? -9.450 19.128 38.389 1.00 77.00 360 ALA A O 1
ATOM 2733 N N . SER A 1 361 ? -7.830 19.344 39.921 1.00 63.31 361 SER A N 1
ATOM 2734 C CA . SER A 1 361 ? -8.660 20.032 40.911 1.00 63.31 361 SER A CA 1
ATOM 2735 C C . SER A 1 361 ? -8.974 21.490 40.556 1.00 63.31 361 SER A C 1
ATOM 2737 O O . SER A 1 361 ? -9.843 22.086 41.188 1.00 63.31 361 SER A O 1
ATOM 2739 N N . THR A 1 362 ? -8.277 22.075 39.577 1.00 59.38 362 THR A N 1
ATOM 2740 C CA . THR A 1 362 ? -8.438 23.478 39.165 1.00 59.38 362 THR A CA 1
ATOM 2741 C C . THR A 1 362 ? -8.144 23.653 37.673 1.00 59.38 362 THR A C 1
ATOM 2743 O O . THR A 1 362 ? -7.041 23.299 37.254 1.00 59.38 362 THR A O 1
ATOM 2746 N N . PRO A 1 363 ? -9.075 24.217 36.880 1.00 57.94 363 PRO A N 1
ATOM 2747 C CA . PRO A 1 363 ? -8.793 24.642 35.513 1.00 57.94 363 PRO A CA 1
ATOM 2748 C C . PRO A 1 363 ? -7.801 25.812 35.533 1.00 57.94 363 PRO A C 1
ATOM 2750 O O . PRO A 1 363 ? -8.044 26.803 36.219 1.00 57.94 363 PRO A O 1
ATOM 2753 N N . ASP A 1 364 ? -6.691 25.681 34.811 1.00 64.88 364 ASP A N 1
ATOM 2754 C CA . ASP A 1 364 ? -5.833 26.814 34.446 1.00 64.88 364 ASP A CA 1
ATOM 2755 C C . ASP A 1 364 ? -6.450 27.533 33.229 1.00 64.88 364 ASP A C 1
ATOM 2757 O O . ASP A 1 364 ? -7.138 26.897 32.424 1.00 64.88 364 ASP A O 1
ATOM 2761 N N . ASP A 1 365 ? -6.209 28.836 33.071 1.00 63.34 365 ASP A N 1
ATOM 2762 C CA . ASP A 1 365 ? -6.791 29.653 31.991 1.00 63.34 365 ASP A CA 1
ATOM 2763 C C . ASP A 1 365 ? -6.298 29.212 30.592 1.00 63.34 365 ASP A C 1
ATOM 2765 O O . ASP A 1 365 ? -6.963 29.467 29.587 1.00 63.34 365 ASP A O 1
ATOM 2769 N N . ASP A 1 366 ? -5.166 28.498 30.522 1.00 77.69 366 ASP A N 1
ATOM 2770 C CA . ASP A 1 366 ? -4.568 27.941 29.294 1.00 77.69 366 ASP A CA 1
ATOM 2771 C C . ASP A 1 366 ? -4.972 26.477 29.003 1.00 77.69 366 ASP A C 1
ATOM 2773 O O . ASP A 1 366 ? -4.425 25.825 28.102 1.00 77.69 366 ASP A O 1
ATOM 2777 N N . CYS A 1 367 ? -5.945 25.948 29.748 1.00 87.12 367 CYS A N 1
ATOM 2778 C CA . CYS A 1 367 ? -6.451 24.586 29.609 1.00 87.12 367 CYS A CA 1
ATOM 2779 C C . CYS A 1 367 ? -7.879 24.549 29.058 1.00 87.12 367 CYS A C 1
ATOM 2781 O O . CYS A 1 367 ? -8.731 25.377 29.380 1.00 87.12 367 CYS A O 1
ATOM 2783 N N . ARG A 1 368 ? -8.195 23.499 28.299 1.00 87.56 368 ARG A N 1
ATOM 2784 C CA . ARG A 1 368 ? -9.573 23.156 27.938 1.00 87.56 368 ARG A CA 1
ATOM 2785 C C . ARG A 1 368 ? -10.072 22.022 28.824 1.00 87.56 368 ARG A C 1
ATOM 2787 O O . ARG A 1 368 ? -9.468 20.956 28.852 1.00 87.56 368 ARG A O 1
ATOM 2794 N N . THR A 1 369 ? -11.203 22.236 29.494 1.00 88.19 369 THR A N 1
ATOM 2795 C CA . THR A 1 369 ? -11.906 21.201 30.274 1.00 88.19 369 THR A CA 1
ATOM 2796 C C . THR A 1 369 ? -13.043 20.598 29.453 1.00 88.19 369 THR A C 1
ATOM 2798 O O . THR A 1 369 ? -13.808 21.341 28.839 1.00 88.19 369 THR A O 1
ATOM 2801 N N . PHE A 1 370 ? -13.181 19.272 29.473 1.00 81.94 370 PHE A N 1
ATOM 2802 C CA . PHE A 1 370 ? -14.282 18.552 28.827 1.00 81.94 370 PHE A CA 1
ATOM 2803 C C . PHE A 1 370 ? -15.289 18.113 29.881 1.00 81.94 370 PHE A C 1
ATOM 2805 O O . PHE A 1 370 ? -14.960 17.343 30.782 1.00 81.94 370 PHE A O 1
ATOM 2812 N N . ALA A 1 371 ? -16.519 18.615 29.793 1.00 77.44 371 ALA A N 1
ATOM 2813 C CA . ALA A 1 371 ? -17.557 18.337 30.785 1.00 77.44 371 ALA A CA 1
ATOM 2814 C C . ALA A 1 371 ? -17.996 16.863 30.773 1.00 77.44 371 ALA A C 1
ATOM 2816 O O . ALA A 1 371 ? -18.439 16.341 31.793 1.00 77.44 371 ALA A O 1
ATOM 2817 N N . GLU A 1 372 ? -17.851 16.197 29.629 1.00 76.81 372 GLU A N 1
ATOM 2818 C CA . GLU A 1 372 ? -18.241 14.813 29.380 1.00 76.81 372 GLU A CA 1
ATOM 2819 C C . GLU A 1 372 ? -17.420 13.824 30.211 1.00 76.81 372 GLU A C 1
ATOM 2821 O O . GLU A 1 372 ? -17.958 12.828 30.691 1.00 76.81 372 GLU A O 1
ATOM 2826 N N . THR A 1 373 ? -16.128 14.102 30.398 1.00 78.69 373 THR A N 1
ATOM 2827 C CA . THR A 1 373 ? -15.207 13.212 31.121 1.00 78.69 373 THR A CA 1
ATOM 2828 C C . THR A 1 373 ? -14.654 13.831 32.402 1.00 78.69 373 THR A C 1
ATOM 2830 O O . THR A 1 373 ? -14.222 13.111 33.307 1.00 78.69 373 THR A O 1
ATOM 2833 N N . GLY A 1 374 ? -14.710 15.159 32.519 1.00 81.38 374 GLY A N 1
ATOM 2834 C CA . GLY A 1 374 ? -14.129 15.937 33.610 1.00 81.38 374 GLY A CA 1
ATOM 2835 C C . GLY A 1 374 ? -12.614 16.131 33.500 1.00 81.38 374 GLY A C 1
ATOM 2836 O O . GLY A 1 374 ? -12.024 16.645 34.447 1.00 81.38 374 GLY A O 1
ATOM 2837 N N . HIS A 1 375 ? -11.994 15.716 32.390 1.00 88.44 375 HIS A N 1
ATOM 2838 C CA . HIS A 1 375 ? -10.554 15.838 32.153 1.00 88.44 375 HIS A CA 1
ATOM 2839 C C . HIS A 1 375 ? -10.182 17.149 31.463 1.00 88.44 375 HIS A C 1
ATOM 2841 O O . HIS A 1 375 ? -10.997 17.764 30.759 1.00 88.44 375 HIS A O 1
ATOM 2847 N N . THR A 1 376 ? -8.934 17.573 31.658 1.00 91.00 376 THR A N 1
ATOM 2848 C CA . THR A 1 376 ? -8.394 18.811 31.087 1.00 91.00 376 THR A CA 1
ATOM 2849 C C . THR A 1 376 ? -7.229 18.539 30.140 1.00 91.00 376 THR A C 1
ATOM 2851 O O . THR A 1 376 ? -6.399 17.667 30.380 1.00 91.00 376 THR A O 1
ATOM 2854 N N . ILE A 1 377 ? -7.153 19.295 29.044 1.00 92.00 377 ILE A N 1
ATOM 2855 C CA . ILE A 1 377 ? -6.015 19.281 28.115 1.00 92.00 377 ILE A CA 1
ATOM 2856 C C . ILE A 1 377 ? -5.332 20.646 28.142 1.00 92.00 377 ILE A C 1
ATOM 2858 O O . ILE A 1 377 ? -5.995 21.682 28.069 1.00 92.00 377 ILE A O 1
ATOM 2862 N N . CYS A 1 378 ? -4.007 20.646 28.259 1.00 90.19 378 CYS A N 1
ATOM 2863 C CA . CYS A 1 378 ? -3.213 21.850 28.498 1.00 90.19 378 CYS A CA 1
ATOM 2864 C C . CYS A 1 378 ? -1.898 21.817 27.705 1.00 90.19 378 CYS A C 1
ATOM 2866 O O . CYS A 1 378 ? -1.484 20.770 27.196 1.00 90.19 378 CYS A O 1
ATOM 2868 N N . GLY A 1 379 ? -1.207 22.958 27.640 1.00 89.62 379 GLY A N 1
ATOM 2869 C CA . GLY A 1 379 ? 0.192 23.035 27.206 1.00 89.62 379 GLY A CA 1
ATOM 2870 C C . GLY A 1 379 ? 0.462 22.445 25.816 1.00 89.62 379 GLY A C 1
ATOM 2871 O O . GLY A 1 379 ? -0.309 22.652 24.881 1.00 89.62 379 GLY A O 1
ATOM 2872 N N . ALA A 1 380 ? 1.573 21.716 25.672 1.00 86.38 380 ALA A N 1
ATOM 2873 C CA . ALA A 1 380 ? 2.013 21.160 24.389 1.00 86.38 380 ALA A CA 1
ATOM 2874 C C . ALA A 1 380 ? 1.000 20.171 23.783 1.00 86.38 380 ALA A C 1
ATOM 2876 O O . ALA A 1 380 ? 0.758 20.208 22.577 1.00 86.38 380 ALA A O 1
ATOM 2877 N N . ILE A 1 381 ? 0.352 19.347 24.615 1.00 90.50 381 ILE A N 1
ATOM 2878 C CA . ILE A 1 381 ? -0.676 18.394 24.170 1.00 90.50 381 ILE A CA 1
ATOM 2879 C C . ILE A 1 381 ? -1.915 19.134 23.652 1.00 90.50 381 ILE A C 1
ATOM 2881 O O . ILE A 1 381 ? -2.445 18.766 22.610 1.00 90.50 381 ILE A O 1
ATOM 2885 N N . TRP A 1 382 ? -2.335 20.228 24.296 1.00 91.44 382 TRP A N 1
ATOM 2886 C CA . TRP A 1 382 ? -3.422 21.076 23.788 1.00 91.44 382 TRP A CA 1
ATOM 2887 C C . TRP A 1 382 ? -3.095 21.705 22.427 1.00 91.44 382 TRP A C 1
ATOM 2889 O O . TRP A 1 382 ? -3.948 21.749 21.539 1.00 91.44 382 TRP A O 1
ATOM 2899 N N . GLN A 1 383 ? -1.855 22.164 22.231 1.00 85.69 383 GLN A N 1
ATOM 2900 C CA . GLN A 1 383 ? -1.421 22.693 20.933 1.00 85.69 383 GLN A CA 1
ATOM 2901 C C . GLN A 1 383 ? -1.422 21.611 19.851 1.00 85.69 383 GLN A C 1
ATOM 2903 O O . GLN A 1 383 ? -1.910 21.856 18.751 1.00 85.69 383 GLN A O 1
ATOM 2908 N N . ALA A 1 384 ? -0.926 20.415 20.170 1.00 81.31 384 ALA A N 1
ATOM 2909 C CA . ALA A 1 384 ? -0.913 19.286 19.247 1.00 81.31 384 ALA A CA 1
ATOM 2910 C C . ALA A 1 384 ? -2.329 18.804 18.900 1.00 81.31 384 ALA A C 1
ATOM 2912 O O . ALA A 1 384 ? -2.621 18.552 17.735 1.00 81.31 384 ALA A O 1
ATOM 2913 N N . TRP A 1 385 ? -3.228 18.744 19.887 1.00 88.31 385 TRP A N 1
ATOM 2914 C CA . TRP A 1 385 ? -4.620 18.344 19.690 1.00 88.31 385 TRP A CA 1
ATOM 2915 C C . TRP A 1 385 ? -5.351 19.292 18.732 1.00 88.31 385 TRP A C 1
ATOM 2917 O O . TRP A 1 385 ? -6.009 18.828 17.811 1.00 88.31 385 TRP A O 1
ATOM 2927 N N . ARG A 1 386 ? -5.165 20.615 18.863 1.00 87.62 386 ARG A N 1
ATOM 2928 C CA . ARG A 1 386 ? -5.760 21.611 17.945 1.00 87.62 386 ARG A CA 1
ATOM 2929 C C . ARG A 1 386 ? -5.111 21.679 16.565 1.00 87.62 386 ARG A C 1
ATOM 2931 O O . ARG A 1 386 ? -5.646 22.333 15.676 1.00 87.62 386 ARG A O 1
ATOM 2938 N N . ALA A 1 387 ? -3.936 21.083 16.392 1.00 77.44 387 ALA A N 1
ATOM 2939 C CA . ALA A 1 387 ? -3.221 21.113 15.121 1.00 77.44 387 ALA A CA 1
ATOM 2940 C C . ALA A 1 387 ? -3.721 20.048 14.129 1.00 77.44 387 ALA A C 1
ATOM 2942 O O . ALA A 1 387 ? -3.345 20.096 12.958 1.00 77.44 387 ALA A O 1
ATOM 2943 N N . ALA A 1 388 ? -4.552 19.100 14.577 1.00 73.06 388 ALA A N 1
ATOM 2944 C CA . ALA A 1 388 ? -5.062 18.004 13.761 1.00 73.06 388 ALA A CA 1
ATOM 2945 C C . ALA A 1 388 ? -6.530 17.689 14.088 1.00 73.06 388 ALA A C 1
ATOM 2947 O O . ALA A 1 388 ? -6.957 17.760 15.238 1.00 73.06 388 ALA A O 1
ATOM 2948 N N . GLY A 1 389 ? -7.305 17.330 13.068 1.00 71.88 389 GLY A N 1
ATOM 2949 C CA . GLY A 1 389 ? -8.724 16.999 13.180 1.00 71.88 389 GLY A CA 1
ATOM 2950 C C . GLY A 1 389 ? -9.249 16.367 11.892 1.00 71.88 389 GLY A C 1
ATOM 2951 O O . GLY A 1 389 ? -8.549 16.375 10.878 1.00 71.88 389 GLY A O 1
ATOM 2952 N N . LEU A 1 390 ? -10.451 15.788 11.945 1.00 70.31 390 LEU A N 1
ATOM 2953 C CA . LEU A 1 390 ? -11.156 15.329 10.745 1.00 70.31 390 LEU A CA 1
ATOM 2954 C C . LEU A 1 390 ? -11.799 16.514 10.036 1.00 70.31 390 LEU A C 1
ATOM 2956 O O . LEU A 1 390 ? -12.478 17.288 10.691 1.00 70.31 390 LEU A O 1
ATOM 2960 N N . GLU A 1 391 ? -11.652 16.626 8.720 1.00 71.62 391 GLU A N 1
ATOM 2961 C CA . GLU A 1 391 ? -12.324 17.678 7.947 1.00 71.62 391 GLU A CA 1
ATOM 2962 C C . GLU A 1 391 ? -13.844 17.440 7.935 1.00 71.62 391 GLU A C 1
ATOM 2964 O O . GLU A 1 391 ? -14.317 16.478 7.317 1.00 71.62 391 GLU A O 1
ATOM 2969 N N . LEU A 1 392 ? -14.614 18.293 8.623 1.00 66.06 392 LEU A N 1
ATOM 2970 C CA . LEU A 1 392 ? -16.066 18.114 8.777 1.00 66.06 392 LEU A CA 1
ATOM 2971 C C . LEU A 1 392 ? -16.909 19.144 8.020 1.00 66.06 392 LEU A C 1
ATOM 2973 O O . LEU A 1 392 ? -18.047 18.835 7.661 1.00 66.06 392 LEU A O 1
ATOM 2977 N N . ASP A 1 393 ? -16.408 20.364 7.808 1.00 69.75 393 ASP A N 1
ATOM 2978 C CA . ASP A 1 393 ? -17.237 21.496 7.366 1.00 69.75 393 ASP A CA 1
ATOM 2979 C C . ASP A 1 393 ? -16.762 22.201 6.079 1.00 69.75 393 ASP A C 1
ATOM 2981 O O . ASP A 1 393 ? -17.419 23.133 5.597 1.00 69.75 393 ASP A O 1
ATOM 2985 N N . GLY A 1 394 ? -15.672 21.723 5.477 1.00 71.19 394 GLY A N 1
ATOM 2986 C CA . GLY A 1 394 ? -15.085 22.226 4.239 1.00 71.19 394 GLY A CA 1
ATOM 2987 C C . GLY A 1 394 ? -14.309 23.534 4.407 1.00 71.19 394 GLY A C 1
ATOM 2988 O O . GLY A 1 394 ? -14.033 24.200 3.398 1.00 71.19 394 GLY A O 1
ATOM 2989 N N . ARG A 1 395 ? -14.023 23.975 5.638 1.00 71.62 395 ARG A N 1
ATOM 2990 C CA . ARG A 1 395 ? -13.393 25.271 5.924 1.00 71.62 395 ARG A CA 1
ATOM 2991 C C . ARG A 1 395 ? -11.914 25.109 6.243 1.00 71.62 395 ARG A C 1
ATOM 2993 O O . ARG A 1 395 ? -11.449 24.111 6.756 1.00 71.62 395 ARG A O 1
ATOM 3000 N N . ALA A 1 396 ? -11.144 26.154 5.947 1.00 70.50 396 ALA A N 1
ATOM 3001 C CA . ALA A 1 396 ? -9.726 26.159 6.275 1.00 70.50 396 ALA A CA 1
ATOM 3002 C C . ALA A 1 396 ? -9.505 26.351 7.786 1.00 70.50 396 ALA A C 1
ATOM 3004 O O . ALA A 1 396 ? -9.964 27.344 8.355 1.00 70.50 396 ALA A O 1
ATOM 3005 N N . GLY A 1 397 ? -8.717 25.462 8.388 1.00 73.00 397 GLY A N 1
ATOM 3006 C CA . GLY A 1 397 ? -8.382 25.468 9.814 1.00 73.00 397 GLY A CA 1
ATOM 3007 C C . GLY A 1 397 ? -8.906 24.211 10.501 1.00 73.00 397 GLY A C 1
ATOM 3008 O O . GLY A 1 397 ? -9.636 23.455 9.886 1.00 73.00 397 GLY A O 1
ATOM 3009 N N . ILE A 1 398 ? -8.506 23.991 11.753 1.00 78.25 398 ILE A N 1
ATOM 3010 C CA . ILE A 1 398 ? -9.018 22.889 12.573 1.00 78.25 398 ILE A CA 1
ATOM 3011 C C . ILE A 1 398 ? -9.776 23.491 13.748 1.00 78.25 398 ILE A C 1
ATOM 3013 O O . ILE A 1 398 ? -9.244 24.341 14.472 1.00 78.25 398 ILE A O 1
ATOM 3017 N N . ASN A 1 399 ? -11.023 23.071 13.924 1.00 80.50 399 ASN A N 1
ATOM 3018 C CA . ASN A 1 399 ? -11.836 23.423 15.078 1.00 80.50 399 ASN A CA 1
ATOM 3019 C C . ASN A 1 399 ? -11.955 22.254 16.071 1.00 80.50 399 ASN A C 1
ATOM 3021 O O . ASN A 1 399 ? -11.584 21.116 15.792 1.00 80.50 399 ASN A O 1
ATOM 3025 N N . ASP A 1 400 ? -12.495 22.529 17.257 1.00 79.81 400 ASP A N 1
ATOM 3026 C CA . ASP A 1 400 ? -12.546 21.528 18.324 1.00 79.81 400 ASP A CA 1
ATOM 3027 C C . ASP A 1 400 ? -13.372 20.286 17.978 1.00 79.81 400 ASP A C 1
ATOM 3029 O O . ASP A 1 400 ? -13.067 19.200 18.462 1.00 79.81 400 ASP A O 1
ATOM 3033 N N . ALA A 1 401 ? -14.438 20.428 17.185 1.00 72.00 401 ALA A N 1
ATOM 3034 C CA . ALA A 1 401 ? -15.265 19.289 16.799 1.00 72.00 401 ALA A CA 1
ATOM 3035 C C . ALA A 1 401 ? -14.492 18.344 15.870 1.00 72.00 401 ALA A C 1
ATOM 3037 O O . ALA A 1 401 ? -14.651 17.130 15.955 1.00 72.00 401 ALA A O 1
ATOM 3038 N N . GLU A 1 402 ? -13.617 18.896 15.036 1.00 76.25 402 GLU A N 1
ATOM 3039 C CA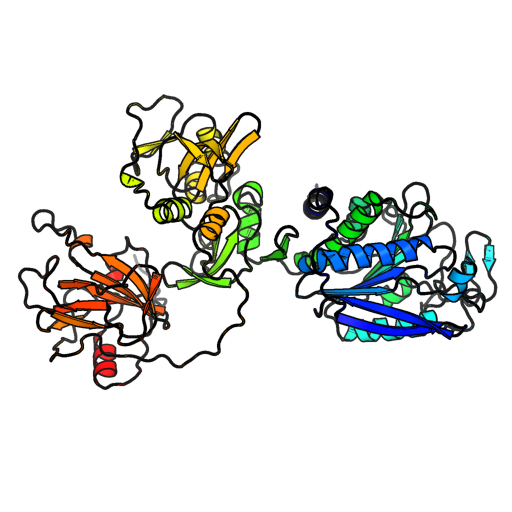 . GLU A 1 402 ? -12.761 18.155 14.112 1.00 76.25 402 GLU A CA 1
ATOM 3040 C C . GLU A 1 402 ? -11.668 17.396 14.864 1.00 76.25 402 GLU A C 1
ATOM 3042 O O . GLU A 1 402 ? -11.471 16.199 14.641 1.00 76.25 402 GLU A O 1
ATOM 3047 N N . SER A 1 403 ? -11.007 18.050 15.821 1.00 81.44 403 SER A N 1
ATOM 3048 C CA . SER A 1 403 ? -10.046 17.397 16.717 1.00 81.44 403 SER A CA 1
ATOM 3049 C C . SER A 1 403 ? -10.711 16.339 17.602 1.00 81.44 403 SER A C 1
ATOM 3051 O O . SER A 1 403 ? -10.165 15.251 17.792 1.00 81.44 403 SER A O 1
ATOM 3053 N N . LEU A 1 404 ? -11.925 16.602 18.095 1.00 76.81 404 LEU A N 1
ATOM 3054 C CA . LEU A 1 404 ? -12.705 15.638 18.872 1.00 76.81 404 LEU A CA 1
ATOM 3055 C C . LEU A 1 404 ? -13.113 14.425 18.029 1.00 76.81 404 LEU A C 1
ATOM 3057 O O . LEU A 1 404 ? -13.065 13.298 18.516 1.00 76.81 404 LEU A O 1
ATOM 3061 N N . ALA A 1 405 ? -13.487 14.632 16.769 1.00 68.69 405 ALA A N 1
ATOM 3062 C CA . ALA A 1 405 ? -13.838 13.543 15.867 1.00 68.69 405 ALA A CA 1
ATOM 3063 C C . ALA A 1 405 ? -12.630 12.640 15.564 1.00 68.69 405 ALA A C 1
ATOM 3065 O O . ALA A 1 405 ? -12.793 11.426 15.443 1.00 68.69 405 ALA A O 1
ATOM 3066 N N . LEU A 1 406 ? -11.422 13.213 15.509 1.00 76.00 406 LEU A N 1
ATOM 3067 C CA . LEU A 1 406 ? -10.191 12.463 15.268 1.00 76.00 406 LEU A CA 1
ATOM 3068 C C . LEU A 1 406 ? -9.701 11.711 16.515 1.00 76.00 406 LEU A C 1
ATOM 3070 O O . LEU A 1 406 ? -9.445 10.511 16.456 1.00 76.00 406 LEU A O 1
ATOM 3074 N N . PHE A 1 407 ? -9.580 12.395 17.652 1.00 82.25 407 PHE A N 1
ATOM 3075 C CA . PHE A 1 407 ? -8.920 11.847 18.846 1.00 82.25 407 PHE A CA 1
ATOM 3076 C C . PHE A 1 407 ? -9.893 11.285 19.889 1.00 82.25 407 PHE A C 1
ATOM 3078 O O . PHE A 1 407 ? -9.527 10.425 20.693 1.00 82.25 407 PHE A O 1
ATOM 3085 N N . GLY A 1 408 ? -11.153 11.721 19.851 1.00 81.25 408 GLY A N 1
ATOM 3086 C CA . GLY A 1 408 ? -12.147 11.453 20.886 1.00 81.25 408 GLY A CA 1
ATOM 3087 C C . GLY A 1 408 ? -11.932 12.266 22.160 1.00 81.25 408 GLY A C 1
ATOM 3088 O O . GLY A 1 408 ? -11.086 13.161 22.222 1.00 81.25 408 GLY A O 1
ATOM 3089 N N . LEU A 1 409 ? -12.749 11.982 23.173 1.00 81.00 409 LEU A N 1
ATOM 3090 C CA . LEU A 1 409 ? -12.688 12.672 24.462 1.00 81.00 409 LEU A CA 1
ATOM 3091 C C . LEU A 1 409 ? -11.421 12.289 25.250 1.00 81.00 409 LEU A C 1
ATOM 3093 O O . LEU A 1 409 ? -10.966 11.146 25.146 1.00 81.00 409 LEU A O 1
ATOM 3097 N N . PRO A 1 410 ? -10.856 13.198 26.068 1.00 92.69 410 PRO A N 1
ATOM 3098 C CA . PRO A 1 410 ? -9.766 12.850 26.974 1.00 92.69 410 PRO A CA 1
ATOM 3099 C C . PRO A 1 410 ? -10.262 11.904 28.074 1.00 92.69 410 PRO A C 1
ATOM 3101 O O . PRO A 1 410 ? -11.257 12.184 28.747 1.00 92.69 410 PRO A O 1
ATOM 3104 N N . LEU A 1 411 ? -9.546 10.798 28.256 1.00 90.56 411 LEU A N 1
ATOM 3105 C CA . LEU A 1 411 ? -9.782 9.764 29.270 1.00 90.56 411 LEU A CA 1
ATOM 3106 C C . LEU A 1 411 ? -8.902 9.937 30.509 1.00 90.56 411 LEU A C 1
ATOM 3108 O O . LEU A 1 411 ? -9.134 9.291 31.525 1.00 90.56 411 LEU A O 1
ATOM 3112 N N . SER A 1 412 ? -7.856 10.752 30.405 1.00 94.50 412 SER A N 1
ATOM 3113 C CA . SER A 1 412 ? -6.951 11.086 31.498 1.00 94.50 412 SER A CA 1
ATOM 3114 C C . SER A 1 412 ? -6.578 12.558 31.431 1.00 94.50 412 SER A C 1
ATOM 3116 O O . SER A 1 412 ? -6.730 13.197 30.389 1.00 94.50 412 SER A O 1
ATOM 3118 N N . ASP A 1 413 ? -6.002 13.070 32.514 1.00 92.94 413 ASP A N 1
ATOM 3119 C CA . ASP A 1 413 ? -5.158 14.262 32.439 1.00 92.94 413 ASP A CA 1
ATOM 3120 C C . ASP A 1 413 ? -3.738 13.868 31.998 1.00 92.94 413 ASP A C 1
ATOM 3122 O O . ASP A 1 413 ? -3.404 12.679 31.927 1.00 92.94 413 ASP A O 1
ATOM 3126 N N . ALA A 1 414 ? -2.899 14.856 31.678 1.00 93.06 414 ALA A N 1
ATOM 3127 C CA . ALA A 1 414 ? -1.502 14.611 31.338 1.00 93.06 414 ALA A CA 1
ATOM 3128 C C . ALA A 1 414 ? -0.728 14.068 32.553 1.00 93.06 414 ALA A C 1
ATOM 3130 O O . ALA A 1 414 ? -0.724 14.673 33.627 1.00 93.06 414 ALA A O 1
ATOM 3131 N N . GLN A 1 415 ? -0.051 12.934 32.382 1.00 92.94 415 GLN A N 1
ATOM 3132 C CA . GLN A 1 415 ? 0.645 12.219 33.452 1.00 92.94 415 GLN A CA 1
ATOM 3133 C C . GLN A 1 415 ? 1.938 11.575 32.950 1.00 92.94 415 GLN A C 1
ATOM 3135 O O . GLN A 1 415 ? 2.056 11.237 31.779 1.00 92.94 415 GLN A O 1
ATOM 3140 N N . LEU A 1 416 ? 2.929 11.407 33.827 1.00 93.75 416 LEU A N 1
ATOM 3141 C CA . LEU A 1 416 ? 4.178 10.732 33.472 1.00 93.75 416 LEU A CA 1
ATOM 3142 C C . LEU A 1 416 ? 3.970 9.208 33.485 1.00 93.75 416 LEU A C 1
ATOM 3144 O O . LEU A 1 416 ? 3.639 8.650 34.529 1.00 93.75 416 LEU A O 1
ATOM 3148 N N . GLU A 1 417 ? 4.213 8.536 32.361 1.00 92.56 417 GLU A N 1
ATOM 3149 C CA . GLU A 1 417 ? 4.163 7.072 32.240 1.00 92.56 417 GLU A CA 1
ATOM 3150 C C . GLU A 1 417 ? 5.465 6.534 31.633 1.00 92.56 417 GLU A C 1
ATOM 3152 O O . GLU A 1 417 ? 6.084 7.189 30.794 1.00 92.56 417 GLU A O 1
ATOM 3157 N N . THR A 1 418 ? 5.882 5.334 32.048 1.00 90.56 418 THR A N 1
ATOM 3158 C CA . THR A 1 418 ? 6.953 4.580 31.381 1.00 90.56 418 THR A CA 1
ATOM 3159 C C . THR A 1 418 ? 6.343 3.743 30.267 1.00 90.56 418 THR A C 1
ATOM 3161 O O . THR A 1 418 ? 5.509 2.878 30.529 1.00 90.56 418 THR A O 1
ATOM 3164 N N . LEU A 1 419 ? 6.754 4.012 29.033 1.00 84.44 419 LEU A N 1
ATOM 3165 C CA . LEU A 1 419 ? 6.247 3.349 27.839 1.00 84.44 419 LEU A CA 1
ATOM 3166 C C . LEU A 1 419 ? 6.960 2.010 27.573 1.00 84.44 419 LEU A C 1
ATOM 3168 O O . LEU A 1 419 ? 8.013 1.744 28.160 1.00 84.44 419 LEU A O 1
ATOM 3172 N N . PRO A 1 420 ? 6.430 1.159 26.670 1.00 74.06 420 PRO A N 1
ATOM 3173 C CA . PRO A 1 420 ? 7.045 -0.129 26.325 1.00 74.06 420 PRO A CA 1
ATOM 3174 C C . PRO A 1 420 ? 8.474 -0.039 25.764 1.00 74.06 420 PRO A C 1
ATOM 3176 O O . PRO A 1 420 ? 9.223 -1.011 25.835 1.00 74.06 420 PRO A O 1
ATOM 3179 N N . ASP A 1 421 ? 8.877 1.122 25.236 1.00 73.12 421 ASP A N 1
ATOM 3180 C CA . ASP A 1 421 ? 10.257 1.408 24.809 1.00 73.12 421 ASP A CA 1
ATOM 3181 C C . ASP A 1 421 ? 11.222 1.659 25.992 1.00 73.12 421 ASP A C 1
ATOM 3183 O O . ASP A 1 421 ? 12.421 1.867 25.794 1.00 73.12 421 ASP A O 1
ATOM 3187 N N . GLY A 1 422 ? 10.710 1.630 27.227 1.00 82.31 422 GLY A N 1
ATOM 3188 C CA . GLY A 1 422 ? 11.440 1.879 28.466 1.00 82.31 422 GLY A CA 1
ATOM 3189 C C . GLY A 1 422 ? 11.632 3.361 28.795 1.00 82.31 422 GLY A C 1
ATOM 3190 O O . GLY A 1 422 ? 12.259 3.672 29.810 1.00 82.31 422 GLY A O 1
ATOM 3191 N N . GLN A 1 423 ? 11.120 4.284 27.976 1.00 83.31 423 GLN A N 1
ATOM 3192 C CA . GLN A 1 423 ? 11.243 5.721 28.207 1.00 83.31 423 GLN A CA 1
ATOM 3193 C C . GLN A 1 423 ? 10.053 6.255 29.005 1.00 83.31 423 GLN A C 1
ATOM 3195 O O . GLN A 1 423 ? 8.901 5.911 28.748 1.00 83.31 423 GLN A O 1
ATOM 3200 N N . SER A 1 424 ? 10.327 7.131 29.974 1.00 91.75 424 SER A N 1
ATOM 3201 C CA . SER A 1 424 ? 9.277 7.848 30.702 1.00 91.75 424 SER A CA 1
ATOM 3202 C C . SER A 1 424 ? 8.922 9.143 29.985 1.00 91.75 424 SER A C 1
ATOM 3204 O O . SER A 1 424 ? 9.793 9.989 29.778 1.00 91.75 424 SER A O 1
ATOM 3206 N N . ARG A 1 425 ? 7.647 9.310 29.634 1.00 92.44 425 ARG A N 1
ATOM 3207 C CA . ARG A 1 425 ? 7.129 10.469 28.895 1.00 92.44 425 ARG A CA 1
ATOM 3208 C C . ARG A 1 425 ? 5.874 11.009 29.558 1.00 92.44 425 ARG A C 1
ATOM 3210 O O . ARG A 1 425 ? 5.154 10.268 30.226 1.00 92.44 425 ARG A O 1
ATOM 3217 N N . VAL A 1 426 ? 5.610 12.302 29.378 1.00 95.06 426 VAL A N 1
ATOM 3218 C CA . VAL A 1 426 ? 4.295 12.856 29.719 1.00 95.06 426 VAL A CA 1
ATOM 3219 C C . VAL A 1 426 ? 3.325 12.385 28.648 1.00 95.06 426 VAL A C 1
ATOM 3221 O O . VAL A 1 426 ? 3.542 12.636 27.465 1.00 95.06 426 VAL A O 1
ATOM 3224 N N . VAL A 1 427 ? 2.281 11.679 29.058 1.00 95.56 427 VAL A N 1
ATOM 3225 C CA . VAL A 1 427 ? 1.268 11.126 28.171 1.00 95.56 427 VAL A CA 1
ATOM 3226 C C . VAL A 1 427 ? -0.121 11.567 28.587 1.00 95.56 427 VAL A C 1
ATOM 3228 O O . VAL A 1 427 ? -0.379 11.838 29.760 1.00 95.56 427 VAL A O 1
ATOM 3231 N N . GLN A 1 428 ? -1.031 11.607 27.625 1.00 97.25 428 GLN A N 1
ATOM 3232 C CA . GLN A 1 428 ? -2.448 11.805 27.890 1.00 97.25 428 GLN A CA 1
ATOM 3233 C C . GLN A 1 428 ? -3.278 10.876 27.010 1.00 97.25 428 GLN A C 1
ATOM 3235 O O . GLN A 1 428 ? -3.066 10.796 25.797 1.00 97.25 428 GLN A O 1
ATOM 3240 N N . TRP A 1 429 ? -4.212 10.162 27.634 1.00 96.38 429 TRP A N 1
ATOM 3241 C CA . TRP A 1 429 ? -5.080 9.201 26.968 1.00 96.38 429 TRP A CA 1
ATOM 3242 C C . TRP A 1 429 ? -6.364 9.867 26.486 1.00 96.38 429 TRP A C 1
ATOM 3244 O O . TRP A 1 429 ? -6.985 10.648 27.205 1.00 96.38 429 TRP A O 1
ATOM 3254 N N . PHE A 1 430 ? -6.776 9.512 25.277 1.00 95.00 430 PHE A N 1
ATOM 3255 C CA . PHE A 1 430 ? -8.039 9.884 24.651 1.00 95.00 430 PHE A CA 1
ATOM 3256 C C . PHE A 1 430 ? -8.730 8.620 24.148 1.00 95.00 430 PHE A C 1
ATOM 3258 O O . PHE A 1 430 ? -8.103 7.567 24.060 1.00 95.00 430 PHE A O 1
ATOM 3265 N N . GLU A 1 431 ? -10.008 8.702 23.781 1.00 84.81 431 GLU A N 1
ATOM 3266 C CA . GLU A 1 431 ? -10.756 7.517 23.340 1.00 84.81 431 GLU A CA 1
ATOM 3267 C C . GLU A 1 431 ? -10.083 6.772 22.184 1.00 84.81 431 GLU A C 1
ATOM 3269 O O . GLU A 1 431 ? -10.123 5.545 22.148 1.00 84.81 431 GLU A O 1
ATOM 3274 N N . ARG A 1 432 ? -9.455 7.492 21.248 1.00 86.44 432 ARG A N 1
ATOM 3275 C CA . ARG A 1 432 ? -8.900 6.920 20.010 1.00 86.44 432 ARG A CA 1
ATOM 3276 C C . ARG A 1 432 ? -7.381 7.013 19.909 1.00 86.44 432 ARG A C 1
ATOM 3278 O O . ARG A 1 432 ? -6.804 6.510 18.954 1.00 86.44 432 ARG A O 1
ATOM 3285 N N . SER A 1 433 ? -6.715 7.647 20.870 1.00 91.62 433 SER A N 1
ATOM 3286 C CA . SER A 1 433 ? -5.279 7.922 20.772 1.00 91.62 433 SER A CA 1
ATOM 3287 C C . SER A 1 433 ? -4.625 8.154 22.128 1.00 91.62 433 SER A C 1
ATOM 3289 O O . SER A 1 433 ? -5.287 8.549 23.083 1.00 91.62 433 SER A O 1
ATOM 3291 N N . ARG A 1 434 ? -3.299 8.015 22.183 1.00 95.06 434 ARG A N 1
ATOM 3292 C CA . ARG A 1 434 ? -2.465 8.499 23.288 1.00 95.06 434 ARG A CA 1
ATOM 3293 C C . ARG A 1 434 ? -1.507 9.555 22.754 1.00 95.06 434 ARG A C 1
ATOM 3295 O O . ARG A 1 434 ? -0.762 9.269 21.822 1.00 95.06 434 ARG A O 1
ATOM 3302 N N . PHE A 1 435 ? -1.531 10.750 23.332 1.00 94.69 435 PHE A N 1
ATOM 3303 C CA . PHE A 1 435 ? -0.543 11.791 23.053 1.00 94.69 435 PHE A CA 1
ATOM 3304 C C . PHE A 1 435 ? 0.664 11.575 23.956 1.00 94.69 435 PHE A C 1
ATOM 3306 O O . PHE A 1 435 ? 0.499 11.258 25.132 1.00 94.69 435 PHE A O 1
ATOM 3313 N N . GLU A 1 436 ? 1.859 11.755 23.415 1.00 91.94 436 GLU A N 1
ATOM 3314 C CA . GLU A 1 436 ? 3.130 11.564 24.102 1.00 91.94 436 GLU A CA 1
ATOM 3315 C C . GLU A 1 436 ? 4.000 12.792 23.864 1.00 91.94 436 GLU A C 1
ATOM 3317 O O . GLU A 1 436 ? 4.232 13.166 22.717 1.00 91.94 436 GLU A O 1
ATOM 3322 N N . ASP A 1 437 ? 4.492 13.423 24.922 1.00 87.81 437 ASP A N 1
ATOM 3323 C CA . ASP A 1 437 ? 5.439 14.530 24.826 1.00 87.81 437 ASP A CA 1
ATOM 3324 C C . ASP A 1 437 ? 6.870 13.982 24.708 1.00 87.81 437 ASP A C 1
ATOM 3326 O O . ASP A 1 437 ? 7.392 13.340 25.627 1.00 87.81 437 ASP A O 1
ATOM 3330 N N . HIS A 1 438 ? 7.496 14.209 23.552 1.00 82.12 438 HIS A N 1
ATOM 3331 C CA . HIS A 1 438 ? 8.875 13.826 23.240 1.00 82.12 438 HIS A CA 1
ATOM 3332 C C . HIS A 1 438 ? 9.846 15.008 23.432 1.00 82.12 438 HIS A C 1
ATOM 3334 O O . HIS A 1 438 ? 11.008 14.940 23.033 1.00 82.12 438 HIS A O 1
ATOM 3340 N N . GLY A 1 439 ? 9.406 16.096 24.072 1.00 82.69 439 GLY A N 1
ATOM 3341 C CA . GLY A 1 439 ? 10.223 17.266 24.364 1.00 82.69 439 GLY A CA 1
ATOM 3342 C C . GLY A 1 439 ? 10.611 18.017 23.082 1.00 82.69 439 GLY A C 1
ATOM 3343 O O . GLY A 1 439 ? 9.728 18.565 22.422 1.00 82.69 439 GLY A O 1
ATOM 3344 N N . PRO A 1 440 ? 11.906 18.091 22.707 1.00 71.88 440 PRO A N 1
ATOM 3345 C CA . PRO A 1 440 ? 12.340 18.790 21.492 1.00 71.88 440 PRO A CA 1
ATOM 3346 C C . PRO A 1 440 ? 11.704 18.269 20.199 1.00 71.88 440 PRO A C 1
ATOM 3348 O O . PRO A 1 440 ? 11.513 19.050 19.268 1.00 71.88 440 PRO A O 1
ATOM 3351 N N . ASP A 1 441 ? 11.356 16.980 20.157 1.00 61.97 441 ASP A N 1
ATOM 3352 C CA . ASP A 1 441 ? 10.726 16.339 18.995 1.00 61.97 441 ASP A CA 1
ATOM 3353 C C . ASP A 1 441 ? 9.204 16.585 18.936 1.00 61.97 441 ASP A C 1
ATOM 3355 O O . ASP A 1 441 ? 8.521 16.128 18.019 1.00 61.97 441 ASP A O 1
ATOM 3359 N N . GLY A 1 442 ? 8.671 17.355 19.891 1.00 76.69 442 GLY A N 1
ATOM 3360 C CA . GLY A 1 442 ? 7.266 17.727 19.974 1.00 76.69 442 GLY A CA 1
ATOM 3361 C C . GLY A 1 442 ? 6.385 16.623 20.553 1.00 76.69 442 GLY A C 1
ATOM 3362 O O . GLY A 1 442 ? 6.851 15.700 21.216 1.00 76.69 442 GLY A O 1
ATOM 3363 N N . VAL A 1 443 ? 5.078 16.742 20.322 1.00 80.00 443 VAL A N 1
ATOM 3364 C CA . VAL A 1 443 ? 4.093 15.760 20.787 1.00 80.00 443 VAL A CA 1
ATOM 3365 C C . VAL A 1 443 ? 3.745 14.811 19.646 1.00 80.00 443 VAL A C 1
ATOM 3367 O O . VAL A 1 443 ? 3.347 15.254 18.568 1.00 80.00 443 VAL A O 1
ATOM 3370 N N . LEU A 1 444 ? 3.875 13.510 19.893 1.00 77.12 444 LEU A N 1
ATOM 3371 C CA . LEU A 1 444 ? 3.584 12.442 18.940 1.00 77.12 444 LEU A CA 1
ATOM 3372 C C . LEU A 1 444 ? 2.423 11.574 19.432 1.00 77.12 444 LEU A C 1
ATOM 3374 O O . LEU A 1 444 ? 2.094 11.554 20.617 1.00 77.12 444 LEU A O 1
ATOM 3378 N N . LEU A 1 445 ? 1.805 10.837 18.510 1.00 81.19 445 LEU A N 1
ATOM 3379 C CA . LEU A 1 445 ? 0.781 9.849 18.841 1.00 81.19 445 LEU A CA 1
ATOM 3380 C C . LEU A 1 445 ? 1.412 8.470 19.054 1.00 81.19 445 LEU A C 1
ATOM 3382 O O . LEU A 1 445 ? 2.186 7.995 18.210 1.00 81.19 445 LEU A O 1
ATOM 3386 N N . GLY A 1 446 ? 1.029 7.826 20.155 1.00 81.94 446 GLY A N 1
ATOM 3387 C CA . GLY A 1 446 ? 1.450 6.478 20.518 1.00 81.94 446 GLY A CA 1
ATOM 3388 C C . GLY A 1 446 ? 0.999 5.422 19.510 1.00 81.94 446 GLY A C 1
ATOM 3389 O O . GLY A 1 446 ? -0.053 5.537 18.877 1.00 81.94 446 GLY A O 1
ATOM 3390 N N . ARG A 1 447 ? 1.801 4.364 19.358 1.00 81.94 447 ARG A N 1
ATOM 3391 C CA . ARG A 1 447 ? 1.575 3.269 18.396 1.00 81.94 447 ARG A CA 1
ATOM 3392 C C . ARG A 1 447 ? 0.666 2.192 18.995 1.00 81.94 447 ARG A C 1
ATOM 3394 O O . ARG A 1 447 ? 1.043 1.029 19.111 1.00 81.94 447 ARG A O 1
ATOM 3401 N N . LEU A 1 448 ? -0.539 2.601 19.384 1.00 86.81 448 LEU A N 1
ATOM 3402 C CA . LEU A 1 448 ? -1.475 1.793 20.170 1.00 86.81 448 LEU A CA 1
ATOM 3403 C C . LEU A 1 448 ? -1.827 0.441 19.528 1.00 86.81 448 LEU A C 1
ATOM 3405 O O . LEU A 1 448 ? -1.925 -0.566 20.224 1.00 86.81 448 LEU A O 1
ATOM 3409 N N . SER A 1 449 ? -1.955 0.373 18.201 1.00 80.38 449 SER A N 1
ATOM 3410 C CA . SER A 1 449 ? -2.207 -0.903 17.517 1.00 80.38 449 SER A CA 1
ATOM 3411 C C . SER A 1 449 ? -0.994 -1.836 17.541 1.00 80.38 449 SER A C 1
ATOM 3413 O O . SER A 1 449 ? -1.157 -3.053 17.567 1.00 80.38 449 SER A O 1
ATOM 3415 N N . THR A 1 450 ? 0.226 -1.288 17.564 1.00 72.94 450 THR A N 1
ATOM 3416 C CA . THR A 1 450 ? 1.452 -2.079 17.764 1.00 72.94 450 THR A CA 1
ATOM 3417 C C . THR A 1 450 ? 1.522 -2.653 19.179 1.00 72.94 450 THR A C 1
ATOM 3419 O O . THR A 1 450 ? 1.931 -3.799 19.343 1.00 72.94 450 THR A O 1
ATOM 3422 N N . GLU A 1 451 ? 1.082 -1.894 20.183 1.00 81.00 451 GLU A N 1
ATOM 3423 C CA . GLU A 1 451 ? 1.023 -2.342 21.582 1.00 81.00 451 GLU A CA 1
ATOM 3424 C C . GLU A 1 451 ? 0.016 -3.487 21.764 1.00 81.00 451 GLU A C 1
ATOM 3426 O O . GLU A 1 451 ? 0.383 -4.544 22.278 1.00 81.00 451 GLU A O 1
ATOM 3431 N N . LEU A 1 452 ? -1.204 -3.346 21.230 1.00 76.75 452 LEU A N 1
ATOM 3432 C CA . LEU A 1 452 ? -2.219 -4.412 21.262 1.00 76.75 452 LEU A CA 1
ATOM 3433 C C . LEU A 1 452 ? -1.740 -5.708 20.594 1.00 76.75 452 LEU A C 1
ATOM 3435 O O . LEU A 1 452 ? -1.967 -6.799 21.116 1.00 76.75 452 LEU A O 1
ATOM 3439 N N . ALA A 1 453 ? -1.045 -5.604 19.457 1.00 66.31 453 ALA A N 1
ATOM 3440 C CA . ALA A 1 453 ? -0.513 -6.767 18.748 1.00 66.31 453 ALA A CA 1
ATOM 3441 C C . ALA A 1 453 ? 0.606 -7.497 19.521 1.00 66.31 453 ALA A C 1
ATOM 3443 O O . ALA A 1 453 ? 0.836 -8.684 19.288 1.00 66.31 453 ALA A O 1
ATOM 3444 N N . ALA A 1 454 ? 1.310 -6.805 20.423 1.00 57.47 454 ALA A N 1
ATOM 3445 C CA . ALA A 1 454 ? 2.371 -7.384 21.243 1.00 57.47 454 ALA A CA 1
ATOM 3446 C C . ALA A 1 454 ? 1.835 -8.093 22.504 1.00 57.47 454 ALA A C 1
ATOM 3448 O O . ALA A 1 454 ? 2.427 -9.083 22.936 1.00 57.47 454 ALA A O 1
ATOM 3449 N N . GLU A 1 455 ? 0.726 -7.615 23.080 1.00 49.16 455 GLU A N 1
ATOM 3450 C CA . GLU A 1 455 ? 0.121 -8.159 24.310 1.00 49.16 455 GLU A CA 1
ATOM 3451 C C . GLU A 1 455 ? -0.745 -9.407 24.064 1.00 49.16 455 GLU A C 1
ATOM 3453 O O . GLU A 1 455 ? -0.839 -10.280 24.929 1.00 49.16 455 GLU A O 1
ATOM 3458 N N . ALA A 1 456 ? -1.322 -9.550 22.868 1.00 43.59 456 ALA A N 1
ATOM 3459 C CA . ALA A 1 456 ? -2.033 -10.751 22.450 1.00 43.59 456 ALA A CA 1
ATOM 3460 C C . ALA A 1 456 ? -1.673 -11.086 20.992 1.00 43.59 456 ALA A C 1
ATOM 3462 O O . ALA A 1 456 ? -2.116 -10.379 20.085 1.00 43.59 456 ALA A O 1
ATOM 3463 N N . PRO A 1 457 ? -0.931 -12.178 20.706 1.00 37.84 457 PRO A N 1
ATOM 3464 C CA . PRO A 1 457 ? -0.723 -12.645 19.339 1.00 37.84 457 PRO A CA 1
ATOM 3465 C C . PRO A 1 457 ? -2.013 -13.305 18.820 1.00 37.84 457 PRO A C 1
ATOM 3467 O O . PRO A 1 457 ? -2.054 -14.493 18.504 1.00 37.84 457 PRO A O 1
ATOM 3470 N N . VAL A 1 458 ? -3.113 -12.556 18.768 1.00 35.06 458 VAL A N 1
ATOM 3471 C CA . VAL A 1 458 ? -4.331 -12.960 18.072 1.00 35.06 458 VAL A CA 1
ATOM 3472 C C . VAL A 1 458 ? -4.025 -12.827 16.591 1.00 35.06 458 VAL A C 1
ATOM 3474 O O . VAL A 1 458 ? -3.832 -11.720 16.111 1.00 35.06 458 VAL A O 1
ATOM 3477 N N . GLN A 1 459 ? -3.908 -13.971 15.912 1.00 39.78 459 GLN A N 1
ATOM 3478 C CA . GLN A 1 459 ? -3.780 -14.185 14.463 1.00 39.78 459 GLN A CA 1
ATOM 3479 C C . GLN A 1 459 ? -3.878 -12.933 13.558 1.00 39.78 459 GLN A C 1
ATOM 3481 O O . GLN A 1 459 ? -4.770 -12.819 12.723 1.00 39.78 459 GLN A O 1
ATOM 3486 N N . ILE A 1 460 ? -2.873 -12.056 13.602 1.00 40.72 460 ILE A N 1
ATOM 3487 C CA . ILE A 1 460 ? -2.505 -11.200 12.470 1.00 40.72 460 ILE A CA 1
ATOM 3488 C C . ILE A 1 460 ? -1.561 -12.037 11.602 1.00 40.72 460 ILE A C 1
ATOM 3490 O O . ILE A 1 460 ? -0.374 -11.764 11.456 1.00 40.72 460 ILE A O 1
ATOM 3494 N N . ALA A 1 461 ? -2.066 -13.167 11.111 1.00 36.72 461 ALA A N 1
ATOM 3495 C CA . ALA A 1 461 ? -1.331 -14.073 10.247 1.00 36.72 461 ALA A CA 1
ATOM 3496 C C . ALA A 1 461 ? -2.278 -14.618 9.184 1.00 36.72 461 ALA A C 1
ATOM 3498 O O . ALA A 1 461 ? -3.283 -15.253 9.488 1.00 36.72 461 ALA A O 1
ATOM 3499 N N . SER A 1 462 ? -1.904 -14.348 7.935 1.00 37.34 462 SER A N 1
ATOM 3500 C CA . SER A 1 462 ? -2.275 -15.062 6.714 1.00 37.34 462 SER A CA 1
ATOM 3501 C C . SER A 1 462 ? -3.092 -16.348 6.920 1.00 37.34 462 SER A C 1
ATOM 3503 O O . SER A 1 462 ? -2.518 -17.403 7.196 1.00 37.34 462 SER A O 1
ATOM 3505 N N . GLN A 1 463 ? -4.403 -16.304 6.685 1.00 31.88 463 GLN A N 1
ATOM 3506 C CA . GLN A 1 463 ? -5.155 -17.509 6.336 1.00 31.88 463 GLN A CA 1
ATOM 3507 C C . GLN A 1 463 ? -6.041 -17.253 5.110 1.00 31.88 463 GLN A C 1
ATOM 3509 O O . GLN A 1 463 ? -6.651 -16.188 5.007 1.00 31.88 463 GLN A O 1
ATOM 3514 N N . PRO A 1 464 ? -6.096 -18.197 4.151 1.00 33.69 464 PRO A N 1
ATOM 3515 C CA . PRO A 1 464 ? -7.075 -18.159 3.074 1.00 33.69 464 PRO A CA 1
ATOM 3516 C C . PRO A 1 464 ? -8.483 -18.421 3.631 1.00 33.69 464 PRO A C 1
ATOM 3518 O O . PRO A 1 464 ? -8.650 -19.185 4.581 1.00 33.69 464 PRO A O 1
ATOM 3521 N N . ALA A 1 465 ? -9.488 -17.783 3.029 1.00 30.64 465 ALA A N 1
ATOM 3522 C CA . ALA A 1 465 ? -10.882 -17.866 3.458 1.00 30.64 465 ALA A CA 1
ATOM 3523 C C . ALA A 1 465 ? -11.413 -19.321 3.464 1.00 30.64 465 ALA A C 1
ATOM 3525 O O . ALA A 1 465 ? -11.212 -20.037 2.476 1.00 30.64 465 ALA A O 1
ATOM 3526 N N . PRO A 1 466 ? -12.127 -19.768 4.517 1.00 34.16 466 PRO A N 1
ATOM 3527 C CA . PRO A 1 466 ? -12.894 -21.009 4.469 1.00 34.16 466 PRO A CA 1
ATOM 3528 C C . PRO A 1 466 ? -14.172 -20.839 3.629 1.00 34.16 466 PRO A C 1
ATOM 3530 O O . PRO A 1 466 ? -14.753 -19.757 3.570 1.00 34.16 466 PRO A O 1
ATOM 3533 N N . LEU A 1 467 ? -14.639 -21.925 3.005 1.00 31.36 467 LEU A N 1
ATOM 3534 C CA . LEU A 1 467 ? -15.920 -21.970 2.283 1.00 31.36 467 LEU A CA 1
ATOM 3535 C C . LEU A 1 467 ? -17.121 -21.841 3.254 1.00 31.36 467 LEU A C 1
ATOM 3537 O O . LEU A 1 467 ? -17.048 -22.378 4.364 1.00 31.36 467 LEU A O 1
ATOM 3541 N N . PRO A 1 468 ? -18.235 -21.191 2.854 1.00 40.12 468 PRO A N 1
ATOM 3542 C CA . PRO A 1 468 ? -19.382 -20.954 3.732 1.00 40.12 468 PRO A CA 1
ATOM 3543 C C . PRO A 1 468 ? -20.150 -22.247 4.051 1.00 40.12 468 PRO A C 1
ATOM 3545 O O . PRO A 1 468 ? -20.545 -22.994 3.155 1.00 40.12 468 PRO A O 1
ATOM 3548 N N . GLN A 1 469 ? -20.376 -22.494 5.343 1.00 46.03 469 GLN A N 1
ATOM 3549 C CA . GLN A 1 469 ? -21.276 -23.531 5.860 1.00 46.03 469 GLN A CA 1
ATOM 3550 C C . GLN A 1 469 ? -22.710 -22.969 5.970 1.00 46.03 469 GLN A C 1
ATOM 3552 O O . GLN A 1 469 ? -22.869 -21.772 6.213 1.00 46.03 469 GLN A O 1
ATOM 3557 N N . PRO A 1 470 ? -23.764 -23.792 5.814 1.00 58.56 470 PRO A N 1
ATOM 3558 C CA . PRO A 1 470 ? -25.143 -23.349 6.019 1.00 58.56 470 PRO A CA 1
ATOM 3559 C C . PRO A 1 470 ? -25.405 -22.957 7.484 1.00 58.56 470 PRO A C 1
ATOM 3561 O O . PRO A 1 470 ? -24.984 -23.659 8.404 1.00 58.56 470 PRO A O 1
ATOM 3564 N N . LEU A 1 471 ? -26.125 -21.848 7.691 1.00 70.31 471 LEU A N 1
ATOM 3565 C CA . LEU A 1 471 ? -26.508 -21.341 9.015 1.00 70.31 471 LEU A CA 1
ATOM 3566 C C . LEU A 1 471 ? -27.475 -22.312 9.718 1.00 70.31 471 LEU A C 1
ATOM 3568 O O . LEU A 1 471 ? -28.450 -22.781 9.122 1.00 70.31 471 LEU A O 1
ATOM 3572 N N . ALA A 1 472 ? -27.210 -22.604 10.992 1.00 83.62 472 ALA A N 1
ATOM 3573 C CA . ALA A 1 472 ? -28.016 -23.494 11.824 1.00 83.62 472 ALA A CA 1
ATOM 3574 C C . ALA A 1 472 ? -28.692 -22.705 12.950 1.00 83.62 472 ALA A C 1
ATOM 3576 O O . ALA A 1 472 ? -28.032 -21.906 13.610 1.00 83.62 472 ALA A O 1
ATOM 3577 N N . TYR A 1 473 ? -29.980 -22.972 13.186 1.00 91.88 473 TYR A N 1
ATOM 3578 C CA . TYR A 1 473 ? -30.768 -22.280 14.203 1.00 91.88 473 TYR A CA 1
ATOM 3579 C C . TYR A 1 473 ? -31.306 -23.224 15.276 1.00 91.88 473 TYR A C 1
ATOM 3581 O O . TYR A 1 473 ? -31.697 -24.356 14.989 1.00 91.88 473 TYR A O 1
ATOM 3589 N N . VAL A 1 474 ? -31.364 -22.739 16.514 1.00 94.50 474 VAL A N 1
ATOM 3590 C CA . VAL A 1 474 ? -31.925 -23.435 17.671 1.00 94.50 474 VAL A CA 1
ATOM 3591 C C . VAL A 1 474 ? -32.847 -22.513 18.460 1.00 94.50 474 VAL A C 1
ATOM 3593 O O . VAL A 1 474 ? -32.646 -21.303 18.544 1.00 94.50 474 VAL A O 1
ATOM 3596 N N . PHE A 1 475 ? -33.866 -23.096 19.088 1.00 97.00 475 PHE A N 1
ATOM 3597 C CA . PHE A 1 475 ? -34.733 -22.349 19.991 1.00 97.00 475 PHE A CA 1
ATOM 3598 C C . PHE A 1 475 ? -33.943 -21.905 21.249 1.00 97.00 475 PHE A C 1
ATOM 3600 O O . PHE A 1 475 ? -33.273 -22.749 21.855 1.00 97.00 475 PHE A O 1
ATOM 3607 N N . PRO A 1 476 ? -34.004 -20.620 21.662 1.00 97.00 476 PRO A N 1
ATOM 3608 C CA . PRO A 1 476 ? -33.096 -20.035 22.660 1.00 97.00 476 PRO A CA 1
ATOM 3609 C C . PRO A 1 476 ? -33.265 -20.555 24.090 1.00 97.00 476 PRO A C 1
ATOM 3611 O O . PRO A 1 476 ? -32.377 -20.345 24.911 1.00 97.00 476 PRO A O 1
ATOM 3614 N N . VAL A 1 477 ? -34.373 -21.220 24.421 1.00 97.31 477 VAL A N 1
ATOM 3615 C CA . VAL A 1 477 ? -34.610 -21.775 25.763 1.00 97.31 477 VAL A CA 1
ATOM 3616 C C . VAL A 1 477 ? -34.590 -23.299 25.694 1.00 97.31 477 VAL A C 1
ATOM 3618 O O . VAL A 1 477 ? -35.425 -23.904 25.028 1.00 97.31 477 VAL A O 1
ATOM 3621 N N . GLN A 1 478 ? -33.641 -23.928 26.388 1.00 95.12 478 GLN A N 1
ATOM 3622 C CA . GLN A 1 478 ? -33.421 -25.378 26.340 1.00 95.12 478 GLN A CA 1
ATOM 3623 C C . GLN A 1 478 ? -33.579 -26.021 27.722 1.00 95.12 478 GLN A C 1
ATOM 3625 O O . GLN A 1 478 ? -33.237 -25.436 28.749 1.00 95.12 478 GLN A O 1
ATOM 3630 N N . GLY A 1 479 ? -34.073 -27.262 27.745 1.00 86.31 479 GLY A N 1
ATOM 3631 C CA . GLY A 1 479 ? -34.166 -28.069 28.967 1.00 86.31 479 GLY A CA 1
ATOM 3632 C C . GLY A 1 479 ? -35.425 -27.862 29.822 1.00 86.31 479 GLY A C 1
ATOM 3633 O O . GLY A 1 479 ? -35.522 -28.473 30.883 1.00 86.31 479 GLY A O 1
ATOM 3634 N N . ALA A 1 480 ? -36.401 -27.062 29.375 1.00 89.31 480 ALA A N 1
ATOM 3635 C CA . ALA A 1 480 ? -37.707 -26.920 30.029 1.00 89.31 480 ALA A CA 1
ATOM 3636 C C . ALA A 1 480 ? -38.823 -26.576 29.026 1.00 89.31 480 ALA A C 1
ATOM 3638 O O . ALA A 1 480 ? -38.559 -26.160 27.899 1.00 89.31 480 ALA A O 1
ATOM 3639 N N . SER A 1 481 ? -40.083 -26.727 29.446 1.00 87.00 481 SER A N 1
ATOM 3640 C CA . SER A 1 481 ? -41.227 -26.207 28.690 1.00 87.00 481 SER A CA 1
ATOM 3641 C C . SER A 1 481 ? -41.205 -24.679 28.683 1.00 87.00 481 SER A C 1
ATOM 3643 O O . SER A 1 481 ? -41.100 -24.072 29.750 1.00 87.00 481 SER A O 1
ATOM 3645 N N . ALA A 1 482 ? -41.368 -24.083 27.504 1.00 91.44 482 ALA A N 1
ATOM 3646 C CA . ALA A 1 482 ? -41.413 -22.640 27.314 1.00 91.44 482 ALA A CA 1
ATOM 3647 C C . ALA A 1 482 ? -42.747 -22.207 26.690 1.00 91.44 482 ALA A C 1
ATOM 3649 O O . ALA A 1 482 ? -43.281 -22.901 25.821 1.00 91.44 482 ALA A O 1
ATOM 3650 N N . SER A 1 483 ? -43.264 -21.050 27.103 1.00 94.06 483 SER A N 1
ATOM 3651 C CA . SER A 1 483 ? -44.437 -20.409 26.493 1.00 94.06 483 SER A CA 1
ATOM 3652 C C . SER A 1 483 ? -44.153 -18.942 26.194 1.00 94.06 483 SER A C 1
ATOM 3654 O O . SER A 1 483 ? -43.568 -18.260 27.030 1.00 94.06 483 SER A O 1
ATOM 3656 N N . TYR A 1 484 ? -44.585 -18.455 25.033 1.00 93.94 484 TYR A N 1
ATOM 3657 C CA . TYR A 1 484 ? -44.382 -17.079 24.575 1.00 93.94 484 TYR A CA 1
ATOM 3658 C C . TYR A 1 484 ? -45.554 -16.645 23.684 1.00 93.94 484 TYR A C 1
ATOM 3660 O O . TYR A 1 484 ? -46.220 -17.479 23.067 1.00 93.94 484 TYR A O 1
ATOM 3668 N N . GLY A 1 485 ? -45.845 -15.344 23.661 1.00 83.94 485 GLY A N 1
ATOM 3669 C CA . GLY A 1 485 ? -46.924 -14.758 22.862 1.00 83.94 485 GLY A CA 1
ATOM 3670 C C . GLY A 1 485 ? -46.434 -14.153 21.546 1.00 83.94 485 GLY A C 1
ATOM 3671 O O . GLY A 1 485 ? -45.244 -13.906 21.375 1.00 83.94 485 GLY A O 1
ATOM 3672 N N . ALA A 1 486 ? -47.369 -13.870 20.634 1.00 77.50 486 ALA A N 1
ATOM 3673 C CA . ALA A 1 486 ? -47.086 -13.200 19.358 1.00 77.50 486 ALA A CA 1
ATOM 3674 C C . ALA A 1 486 ? -46.749 -11.708 19.493 1.00 77.50 486 ALA A C 1
ATOM 3676 O O . ALA A 1 486 ? -46.204 -11.114 18.567 1.00 77.50 486 ALA A O 1
ATOM 3677 N N . TYR A 1 487 ? -47.073 -11.106 20.639 1.00 72.44 487 TYR A N 1
ATOM 3678 C CA . TYR A 1 487 ? -46.913 -9.679 20.875 1.00 72.44 487 TYR A CA 1
ATOM 3679 C C . TYR A 1 487 ? -46.231 -9.438 22.217 1.00 72.44 487 TYR A C 1
ATOM 3681 O O . TYR A 1 487 ? -46.653 -9.976 23.242 1.00 72.44 487 TYR A O 1
ATOM 3689 N N . HIS A 1 488 ? -45.207 -8.593 22.188 1.00 77.44 488 HIS A N 1
ATOM 3690 C CA . HIS A 1 488 ? -44.624 -7.950 23.355 1.00 77.44 488 HIS A CA 1
ATOM 3691 C C . HIS A 1 488 ? -45.144 -6.506 23.414 1.00 77.44 488 HIS A C 1
ATOM 3693 O O . HIS A 1 488 ? -45.374 -5.883 22.378 1.00 77.44 488 HIS A O 1
ATOM 3699 N N . HIS A 1 489 ? -45.411 -6.008 24.619 1.00 66.62 489 HIS A N 1
ATOM 3700 C CA . HIS A 1 489 ? -46.304 -4.869 24.842 1.00 66.62 489 HIS A CA 1
ATOM 3701 C C . HIS A 1 489 ? -45.895 -3.570 24.115 1.00 66.62 489 HIS A C 1
ATOM 3703 O O . HIS A 1 489 ? -46.745 -2.965 23.465 1.00 66.62 489 HIS A O 1
ATOM 3709 N N . ASP A 1 490 ? -44.614 -3.179 24.160 1.00 75.06 490 ASP A N 1
ATOM 3710 C CA . ASP A 1 490 ? -44.189 -1.834 23.723 1.00 75.06 490 ASP A CA 1
ATOM 3711 C C . ASP A 1 490 ? -43.225 -1.808 22.517 1.00 75.06 490 ASP A C 1
ATOM 3713 O O . ASP A 1 490 ? -42.942 -0.733 21.989 1.00 75.06 490 ASP A O 1
ATOM 3717 N N . TYR A 1 491 ? -42.656 -2.948 22.107 1.00 82.25 491 TYR A N 1
ATOM 3718 C CA . TYR A 1 491 ? -41.658 -3.040 21.025 1.00 82.25 491 TYR A CA 1
ATOM 3719 C C . TYR A 1 491 ? -41.454 -4.494 20.555 1.00 82.25 491 TYR A C 1
ATOM 3721 O O . TYR A 1 491 ? -41.841 -5.412 21.286 1.00 82.25 491 TYR A O 1
ATOM 3729 N N . PRO A 1 492 ? -40.854 -4.721 19.363 1.00 85.19 492 PRO A N 1
ATOM 3730 C CA . PRO A 1 492 ? -40.654 -6.055 18.796 1.00 85.19 492 PRO A CA 1
ATOM 3731 C C . PRO A 1 492 ? -39.657 -6.899 19.607 1.00 85.19 492 PRO A C 1
ATOM 3733 O O . PRO A 1 492 ? -38.448 -6.812 19.427 1.00 85.19 492 PRO A O 1
ATOM 3736 N N . ALA A 1 493 ? -40.182 -7.720 20.511 1.00 91.56 493 ALA A N 1
ATOM 3737 C CA . ALA A 1 493 ? -39.448 -8.676 21.337 1.00 91.56 493 ALA A CA 1
ATOM 3738 C C . ALA A 1 493 ? -40.380 -9.843 21.710 1.00 91.56 493 ALA A C 1
ATOM 3740 O O . ALA A 1 493 ? -41.542 -9.873 21.293 1.00 91.56 493 ALA A O 1
ATOM 3741 N N . ALA A 1 494 ? -39.892 -10.807 22.485 1.00 94.88 494 ALA A N 1
ATOM 3742 C CA . ALA A 1 494 ? -40.708 -11.874 23.051 1.00 94.88 494 ALA A CA 1
ATOM 3743 C C . ALA A 1 494 ? -40.279 -12.188 24.486 1.00 94.88 494 ALA A C 1
ATOM 3745 O O . ALA A 1 494 ? -39.103 -12.434 24.737 1.00 94.88 494 ALA A O 1
ATOM 3746 N N . ASP A 1 495 ? -41.241 -12.271 25.403 1.00 96.25 495 ASP A N 1
ATOM 3747 C CA . ASP A 1 495 ? -40.997 -12.831 26.732 1.00 96.25 495 ASP A CA 1
ATOM 3748 C C . ASP A 1 495 ? -41.259 -14.337 26.690 1.00 96.25 495 ASP A C 1
ATOM 3750 O O . ASP A 1 495 ? -42.391 -14.799 26.500 1.00 96.25 495 ASP A O 1
ATOM 3754 N N . ILE A 1 496 ? -40.189 -15.114 26.832 1.00 97.31 496 ILE A N 1
ATOM 3755 C CA . ILE A 1 496 ? -40.216 -16.574 26.804 1.00 97.31 496 ILE A CA 1
ATOM 3756 C C . ILE A 1 496 ? -40.231 -17.077 28.247 1.00 97.31 496 ILE A C 1
ATOM 3758 O O . ILE A 1 496 ? -39.193 -17.166 28.906 1.00 97.31 496 ILE A O 1
ATOM 3762 N N . PHE A 1 497 ? -41.422 -17.394 28.755 1.00 97.56 497 PHE A N 1
ATOM 3763 C CA . PHE A 1 497 ? -41.623 -17.852 30.130 1.00 97.56 497 PHE A CA 1
ATOM 3764 C C . PHE A 1 497 ? -41.059 -19.259 30.327 1.00 97.56 497 PHE A C 1
ATOM 3766 O O . PHE A 1 497 ? -41.456 -20.195 29.628 1.00 97.56 497 PHE A O 1
ATOM 3773 N N . ALA A 1 498 ? -40.160 -19.401 31.302 1.00 97.25 498 ALA A N 1
ATOM 3774 C CA . ALA A 1 498 ? -39.527 -20.658 31.690 1.00 97.25 498 ALA A CA 1
ATOM 3775 C C . ALA A 1 498 ? -39.027 -20.576 33.148 1.00 97.25 498 ALA A C 1
ATOM 3777 O O . ALA A 1 498 ? -38.751 -19.477 33.629 1.00 97.25 498 ALA A O 1
ATOM 3778 N N . PRO A 1 499 ? -38.887 -21.701 33.877 1.00 97.62 499 PRO A N 1
ATOM 3779 C CA . PRO A 1 499 ? -38.391 -21.690 35.256 1.00 97.62 499 PRO A CA 1
ATOM 3780 C C . PRO A 1 499 ? -37.015 -21.016 35.407 1.00 97.62 499 PRO A C 1
ATOM 3782 O O . PRO A 1 499 ? -36.162 -21.138 34.525 1.00 97.62 499 PRO A O 1
ATOM 3785 N N . VAL A 1 500 ? -36.761 -20.372 36.554 1.00 97.25 500 VAL A N 1
ATOM 3786 C CA . VAL A 1 500 ? -35.423 -19.848 36.898 1.00 97.25 500 VAL A CA 1
ATOM 3787 C C . VAL A 1 500 ? -34.384 -20.970 36.806 1.00 97.25 500 VAL A C 1
ATOM 3789 O O . VAL A 1 500 ? -34.627 -22.081 37.274 1.00 97.25 500 VAL A O 1
ATOM 3792 N N . GLY A 1 501 ? -33.228 -20.678 36.213 1.00 96.38 501 GLY A N 1
ATOM 3793 C CA . GLY A 1 501 ? -32.152 -21.645 35.994 1.00 96.38 501 GLY A CA 1
ATOM 3794 C C . GLY A 1 501 ? -32.236 -22.396 34.660 1.00 96.38 501 GLY A C 1
ATOM 3795 O O . GLY A 1 501 ? -31.280 -23.080 34.305 1.00 96.38 501 GLY A O 1
ATOM 3796 N N . THR A 1 502 ? -33.329 -22.257 33.897 1.00 98.12 502 THR A N 1
ATOM 3797 C CA . THR A 1 502 ? -33.434 -22.842 32.546 1.00 98.12 502 THR A CA 1
ATOM 3798 C C . THR A 1 502 ? -32.355 -22.260 31.633 1.00 98.12 502 THR A C 1
ATOM 3800 O O . THR A 1 502 ? -32.063 -21.067 31.713 1.00 98.12 502 THR A O 1
ATOM 3803 N N . ALA A 1 503 ? -31.751 -23.077 30.768 1.00 98.00 503 ALA A N 1
ATOM 3804 C CA . ALA A 1 503 ? -30.663 -22.631 29.906 1.00 98.00 503 ALA A CA 1
ATOM 3805 C C . ALA A 1 503 ? -31.158 -21.640 28.841 1.00 98.00 503 ALA A C 1
ATOM 3807 O O . ALA A 1 503 ? -32.080 -21.949 28.083 1.00 98.00 503 ALA A O 1
ATOM 3808 N N . PHE A 1 504 ? -30.496 -20.484 28.765 1.00 98.31 504 PHE A N 1
ATOM 3809 C CA . PHE A 1 504 ? -30.531 -19.603 27.602 1.00 98.31 504 PHE A CA 1
ATOM 3810 C C . PHE A 1 504 ? -29.333 -19.947 26.711 1.00 98.31 504 PHE A C 1
ATOM 3812 O O . PHE A 1 504 ? -28.190 -19.890 27.173 1.00 98.31 504 PHE A O 1
ATOM 3819 N N . VAL A 1 505 ? -29.588 -20.332 25.461 1.00 98.12 505 VAL A N 1
ATOM 3820 C CA . VAL A 1 505 ? -28.572 -20.743 24.483 1.00 98.12 505 VAL A CA 1
ATOM 3821 C C . VAL A 1 505 ? -28.536 -19.812 23.273 1.00 98.12 505 VAL A C 1
ATOM 3823 O O . VAL A 1 505 ? -29.530 -19.168 22.939 1.00 98.12 505 VAL A O 1
ATOM 3826 N N . ALA A 1 506 ? -27.390 -19.780 22.597 1.00 96.06 506 ALA A N 1
ATOM 3827 C CA . ALA A 1 506 ? -27.181 -19.053 21.353 1.00 96.06 506 ALA A CA 1
ATOM 3828 C C . ALA A 1 506 ? -28.120 -19.579 20.247 1.00 96.06 506 ALA A C 1
ATOM 3830 O O . ALA A 1 506 ? -28.004 -20.758 19.899 1.00 96.06 506 ALA A O 1
ATOM 3831 N N . PRO A 1 507 ? -29.023 -18.754 19.675 1.00 95.12 507 PRO A N 1
ATOM 3832 C CA . PRO A 1 507 ? -29.951 -19.186 18.625 1.00 95.12 507 PRO A CA 1
ATOM 3833 C C . PRO A 1 507 ? -29.259 -19.628 17.338 1.00 95.12 507 PRO A C 1
ATOM 3835 O O . PRO A 1 507 ? -29.786 -20.464 16.624 1.00 95.12 507 PRO A O 1
ATOM 3838 N N . THR A 1 508 ? -28.085 -19.081 17.044 1.00 91.56 508 THR A N 1
ATOM 3839 C CA . THR A 1 508 ? -27.212 -19.442 15.920 1.00 91.56 508 THR A CA 1
ATOM 3840 C C . THR A 1 508 ? -25.758 -19.269 16.368 1.00 91.56 508 THR A C 1
ATOM 3842 O O . THR A 1 508 ? -25.514 -18.772 17.469 1.00 91.56 508 THR A O 1
ATOM 3845 N N . SER A 1 509 ? -24.783 -19.694 15.567 1.00 79.00 509 SER A N 1
ATOM 3846 C CA . SER A 1 509 ? -23.371 -19.388 15.835 1.00 79.00 509 SER A CA 1
ATOM 3847 C C . SER A 1 509 ? -23.119 -17.889 15.659 1.00 79.00 509 SER A C 1
ATOM 3849 O O . SER A 1 509 ? -23.758 -17.258 14.823 1.00 79.00 509 SER A O 1
ATOM 3851 N N . GLY A 1 510 ? -22.221 -17.300 16.448 1.00 64.88 510 GLY A N 1
ATOM 3852 C CA . GLY A 1 510 ? -21.963 -15.859 16.392 1.00 64.88 510 GLY A CA 1
ATOM 3853 C C . GLY A 1 510 ? -20.970 -15.369 17.438 1.00 64.88 510 GLY A C 1
ATOM 3854 O O . GLY A 1 510 ? -20.287 -16.170 18.074 1.00 64.88 510 GLY A O 1
ATOM 3855 N N . VAL A 1 511 ? -20.878 -14.054 17.621 1.00 53.03 511 VAL A N 1
ATOM 3856 C CA . VAL A 1 511 ? -19.946 -13.400 18.554 1.00 53.03 511 VAL A CA 1
ATOM 3857 C C . VAL A 1 511 ? -20.718 -12.608 19.603 1.00 53.03 511 VAL A C 1
ATOM 3859 O O . VAL A 1 511 ? -21.645 -11.870 19.282 1.00 53.03 511 VAL A O 1
ATOM 3862 N N . VAL A 1 512 ? -20.339 -12.746 20.869 1.00 59.12 512 VAL A N 1
ATOM 3863 C CA . VAL A 1 512 ? -20.916 -11.981 21.981 1.00 59.12 512 VAL A CA 1
ATOM 3864 C C . VAL A 1 512 ? -20.525 -10.503 21.841 1.00 59.12 512 VAL A C 1
ATOM 3866 O O . VAL A 1 512 ? -19.347 -10.167 21.820 1.00 59.12 512 VAL A O 1
ATOM 3869 N N . GLU A 1 513 ? -21.510 -9.613 21.750 1.00 61.31 513 GLU A N 1
ATOM 3870 C CA . GLU A 1 513 ? -21.334 -8.159 21.570 1.00 61.31 513 GLU A CA 1
ATOM 3871 C C . GLU A 1 513 ? -21.471 -7.408 22.902 1.00 61.31 513 GLU A C 1
ATOM 3873 O O . GLU A 1 513 ? -20.834 -6.382 23.127 1.00 61.31 513 GLU A O 1
ATOM 3878 N N . PHE A 1 514 ? -22.304 -7.916 23.810 1.00 69.62 514 PHE A N 1
ATOM 3879 C CA . PHE A 1 514 ? -22.647 -7.226 25.046 1.00 69.62 514 PHE A CA 1
ATOM 3880 C C . PHE A 1 514 ? -22.850 -8.216 26.185 1.00 69.62 514 PHE A C 1
ATOM 3882 O O . PHE A 1 514 ? -23.534 -9.225 26.022 1.00 69.62 514 PHE A O 1
ATOM 3889 N N . VAL A 1 515 ? -22.315 -7.895 27.363 1.00 74.56 515 VAL A N 1
ATOM 3890 C CA . VAL A 1 515 ? -22.546 -8.660 28.591 1.00 74.56 515 VAL A CA 1
ATOM 3891 C C . VAL A 1 515 ? -22.732 -7.696 29.756 1.00 74.56 515 VAL A C 1
ATOM 3893 O O . VAL A 1 515 ? -21.901 -6.829 30.000 1.00 74.56 515 VAL A O 1
ATOM 3896 N N . THR A 1 516 ? -23.802 -7.881 30.524 1.00 81.62 516 THR A N 1
ATOM 3897 C CA . THR A 1 516 ? -23.981 -7.270 31.844 1.00 81.62 516 THR A CA 1
ATOM 3898 C C . THR A 1 516 ? -24.049 -8.374 32.885 1.00 81.62 516 THR A C 1
ATOM 3900 O O . THR A 1 516 ? -24.974 -9.183 32.884 1.00 81.62 516 THR A O 1
ATOM 3903 N N . ARG A 1 517 ? -23.058 -8.410 33.782 1.00 87.25 517 ARG A N 1
ATOM 3904 C CA . ARG A 1 517 ? -22.959 -9.405 34.868 1.00 87.25 517 ARG A CA 1
ATOM 3905 C C . ARG A 1 517 ? -23.481 -8.891 36.212 1.00 87.25 517 ARG A C 1
ATOM 3907 O O . ARG A 1 517 ? -23.552 -9.656 37.168 1.00 87.25 517 ARG A O 1
ATOM 3914 N N . VAL A 1 518 ? -23.843 -7.611 36.288 1.00 80.00 518 VAL A N 1
ATOM 3915 C CA . VAL A 1 518 ? -24.275 -6.944 37.521 1.00 80.00 518 VAL A CA 1
ATOM 3916 C C . VAL A 1 518 ? -25.666 -6.357 37.320 1.00 80.00 518 VAL A C 1
ATOM 3918 O O . VAL A 1 518 ? -25.889 -5.594 36.385 1.00 80.00 518 VAL A O 1
ATOM 3921 N N . ASP A 1 519 ? -26.601 -6.685 38.213 1.00 90.94 519 ASP A N 1
ATOM 3922 C CA . ASP A 1 519 ? -27.926 -6.062 38.225 1.00 90.94 519 ASP A CA 1
ATOM 3923 C C . ASP A 1 519 ? -27.825 -4.670 38.858 1.00 90.94 519 ASP A C 1
ATOM 3925 O O . ASP A 1 519 ? -27.852 -4.519 40.080 1.00 90.94 519 ASP A O 1
ATOM 3929 N N . LEU A 1 520 ? -27.656 -3.655 38.011 1.00 81.25 520 LEU A N 1
ATOM 3930 C CA . LEU A 1 520 ? -27.557 -2.256 38.427 1.00 81.25 520 LEU A CA 1
ATOM 3931 C C . LEU A 1 520 ? -28.925 -1.571 38.558 1.00 81.25 520 LEU A C 1
ATOM 3933 O O . LEU A 1 520 ? -28.978 -0.412 38.971 1.00 81.25 520 LEU A O 1
ATOM 3937 N N . TRP A 1 521 ? -30.026 -2.246 38.208 1.00 92.75 521 TRP A N 1
ATOM 3938 C CA . TRP A 1 521 ? -31.342 -1.619 38.197 1.00 92.75 521 TRP A CA 1
ATOM 3939 C C . TRP A 1 521 ? -31.821 -1.292 39.610 1.00 92.75 521 TRP A C 1
ATOM 3941 O O . TRP A 1 521 ? -31.872 -2.142 40.506 1.00 92.75 521 TRP A O 1
ATOM 3951 N N . ASN A 1 522 ? -32.233 -0.040 39.788 1.00 88.88 522 ASN A N 1
ATOM 3952 C CA . ASN A 1 522 ? -32.811 0.456 41.023 1.00 88.88 522 ASN A CA 1
ATOM 3953 C C . ASN A 1 522 ? -34.255 0.927 40.768 1.00 88.88 522 ASN A C 1
ATOM 3955 O O . ASN A 1 522 ? -34.446 1.862 39.988 1.00 88.88 522 ASN A O 1
ATOM 3959 N N . PRO A 1 523 ? -35.270 0.363 41.452 1.00 91.62 523 PRO A N 1
ATOM 3960 C CA . PRO A 1 523 ? -36.667 0.754 41.257 1.00 91.62 523 PRO A CA 1
ATOM 3961 C C . PRO A 1 523 ? -36.962 2.212 41.635 1.00 91.62 523 PRO A C 1
ATOM 3963 O O . PRO A 1 523 ? -37.959 2.763 41.183 1.00 91.62 523 PRO A O 1
ATOM 3966 N N . ALA A 1 524 ? -36.124 2.851 42.459 1.00 91.69 524 ALA A N 1
ATOM 3967 C CA . ALA A 1 524 ? -36.309 4.249 42.842 1.00 91.69 524 ALA A CA 1
ATOM 3968 C C . ALA A 1 524 ? -35.955 5.232 41.712 1.00 91.69 524 ALA A C 1
ATOM 3970 O O . ALA A 1 524 ? -36.523 6.319 41.654 1.00 91.69 524 ALA A O 1
ATOM 3971 N N . THR A 1 525 ? -35.008 4.873 40.840 1.00 88.69 525 THR A N 1
ATOM 3972 C CA . THR A 1 525 ? -34.575 5.709 39.707 1.00 88.69 525 THR A CA 1
ATOM 3973 C C . THR A 1 525 ? -35.101 5.204 38.368 1.00 88.69 525 THR A C 1
ATOM 3975 O O . THR A 1 525 ? -35.181 5.989 37.430 1.00 88.69 525 THR A O 1
ATOM 3978 N N . ASP A 1 526 ? -35.427 3.911 38.289 1.00 88.88 526 ASP A N 1
ATOM 3979 C CA . ASP A 1 526 ? -35.997 3.193 37.147 1.00 88.88 526 ASP A CA 1
ATOM 3980 C C . ASP A 1 526 ? -35.394 3.588 35.793 1.00 88.88 526 ASP A C 1
ATOM 3982 O O . ASP A 1 526 ? -36.086 3.884 34.816 1.00 88.88 526 ASP A O 1
ATOM 3986 N N . ARG A 1 527 ? -34.060 3.603 35.753 1.00 77.00 527 ARG A N 1
ATOM 3987 C CA . ARG A 1 527 ? -33.311 3.948 34.551 1.00 77.00 527 ARG A CA 1
ATOM 3988 C C . ARG A 1 527 ? -33.568 2.912 33.447 1.00 77.00 527 ARG A C 1
ATOM 3990 O O . ARG A 1 527 ? -33.235 1.738 33.649 1.00 77.00 527 ARG A O 1
ATOM 3997 N N . PRO A 1 528 ? -34.163 3.304 32.303 1.00 78.00 528 PRO A N 1
ATOM 3998 C CA . PRO A 1 528 ? -34.601 2.362 31.276 1.00 78.00 528 PRO A CA 1
ATOM 3999 C C . PRO A 1 528 ? -33.493 1.449 30.741 1.00 78.00 528 PRO A C 1
ATOM 4001 O O . PRO A 1 528 ? -33.730 0.264 30.515 1.00 78.00 528 PRO A O 1
ATOM 4004 N N . GLU A 1 529 ? -32.273 1.965 30.617 1.00 75.06 529 GLU A N 1
ATOM 4005 C CA . GLU A 1 529 ? -31.096 1.247 30.127 1.00 75.06 529 GLU A CA 1
ATOM 4006 C C . GLU A 1 529 ? -30.610 0.136 31.071 1.00 75.06 529 GLU A C 1
ATOM 4008 O O . GLU A 1 529 ? -29.903 -0.774 30.642 1.00 75.06 529 GLU A O 1
ATOM 4013 N N . GLN A 1 530 ? -31.014 0.179 32.345 1.00 86.06 530 GLN A N 1
ATOM 4014 C CA . GLN A 1 530 ? -30.633 -0.799 33.369 1.00 86.06 530 GLN A CA 1
ATOM 4015 C C . GLN A 1 530 ? -31.687 -1.894 33.561 1.00 86.06 530 GLN A C 1
ATOM 4017 O O . GLN A 1 530 ? -31.395 -2.920 34.170 1.00 86.06 530 GLN A O 1
ATOM 4022 N N . ARG A 1 531 ? -32.908 -1.713 33.036 1.00 92.38 531 ARG A N 1
ATOM 4023 C CA . ARG A 1 531 ? -34.057 -2.602 33.291 1.00 92.38 531 ARG A CA 1
ATOM 4024 C C . ARG A 1 531 ? -33.810 -4.067 32.932 1.00 92.38 531 ARG A C 1
ATOM 4026 O O . ARG A 1 531 ? -34.390 -4.930 33.576 1.00 92.38 531 ARG A O 1
ATOM 4033 N N . GLY A 1 532 ? -32.928 -4.356 31.974 1.00 90.06 532 GLY A N 1
ATOM 4034 C CA . GLY A 1 532 ? -32.580 -5.729 31.590 1.00 90.06 532 GLY A CA 1
ATOM 4035 C C . GLY A 1 532 ? -31.836 -6.531 32.668 1.00 90.06 532 GLY A C 1
ATOM 4036 O O . GLY A 1 532 ? -31.821 -7.758 32.600 1.00 90.06 532 GLY A O 1
ATOM 4037 N N . GLY A 1 533 ? -31.241 -5.876 33.673 1.00 95.38 533 GLY A N 1
ATOM 4038 C CA . GLY A 1 533 ? -30.421 -6.544 34.687 1.00 95.38 533 GLY A CA 1
ATOM 4039 C C . GLY A 1 533 ? -29.260 -7.325 34.061 1.00 95.38 533 GLY A C 1
ATOM 4040 O O . GLY A 1 533 ? -28.594 -6.839 33.142 1.00 95.38 533 GLY A O 1
ATOM 4041 N N . LEU A 1 534 ? -29.031 -8.556 34.528 1.00 96.81 534 LEU A N 1
ATOM 4042 C CA . LEU A 1 534 ? -28.067 -9.454 33.901 1.00 96.81 534 LEU A CA 1
ATOM 4043 C C . LEU A 1 534 ? -28.551 -9.814 32.499 1.00 96.81 534 LEU A C 1
ATOM 4045 O O . LEU A 1 534 ? -29.681 -10.267 32.304 1.00 96.81 534 LEU A O 1
ATOM 4049 N N . SER A 1 535 ? -27.687 -9.602 31.515 1.00 94.75 535 SER A N 1
ATOM 4050 C CA . SER A 1 535 ? -28.064 -9.763 30.117 1.00 94.75 535 SER A CA 1
ATOM 4051 C C . SER A 1 535 ? -26.869 -10.026 29.212 1.00 94.75 535 SER A C 1
ATOM 4053 O O . SER A 1 535 ? -25.739 -9.657 29.532 1.00 94.75 535 SER A O 1
ATOM 4055 N N . VAL A 1 536 ? -27.127 -10.681 28.084 1.00 91.75 536 VAL A N 1
ATOM 4056 C CA . VAL A 1 536 ? -26.150 -10.976 27.030 1.00 91.75 536 VAL A CA 1
ATOM 4057 C C . VAL A 1 536 ? -26.765 -10.600 25.692 1.00 91.75 536 VAL A C 1
ATOM 4059 O O . VAL A 1 536 ? -27.931 -10.902 25.445 1.00 91.75 536 VAL A O 1
ATOM 4062 N N . ALA A 1 537 ? -25.986 -9.964 24.824 1.00 81.62 537 ALA A N 1
ATOM 4063 C CA . ALA A 1 537 ? -26.302 -9.861 23.408 1.00 81.62 537 ALA A CA 1
ATOM 4064 C C . ALA A 1 537 ? -25.187 -10.498 22.581 1.00 81.62 537 ALA A C 1
ATOM 4066 O O . ALA A 1 537 ? -24.006 -10.327 22.887 1.00 81.62 537 ALA A O 1
ATOM 4067 N N . MET A 1 538 ? -25.563 -11.206 21.523 1.00 83.12 538 MET A N 1
ATOM 4068 C CA . MET A 1 538 ? -24.640 -11.743 20.528 1.00 83.12 538 MET A CA 1
ATOM 4069 C C . MET A 1 538 ? -25.077 -11.334 19.130 1.00 83.12 538 MET A C 1
ATOM 4071 O O . MET A 1 538 ? -26.274 -11.230 18.880 1.00 83.12 538 MET A O 1
ATOM 4075 N N . VAL A 1 539 ? -24.131 -11.155 18.217 1.00 68.94 539 VAL A N 1
ATOM 4076 C CA . VAL A 1 539 ? -24.422 -11.027 16.790 1.00 68.94 539 VAL A CA 1
ATOM 4077 C C . VAL A 1 539 ? -24.167 -12.364 16.121 1.00 68.94 539 VAL A C 1
ATOM 4079 O O . VAL A 1 539 ? -23.063 -12.904 16.202 1.00 68.94 539 VAL A O 1
ATOM 4082 N N . GLY A 1 540 ? -25.220 -12.930 15.537 1.00 61.69 540 GLY A N 1
ATOM 4083 C CA . GLY A 1 540 ? -25.148 -14.176 14.792 1.00 61.69 540 GLY A CA 1
ATOM 4084 C C . GLY A 1 540 ? -24.319 -14.025 13.522 1.00 61.69 540 GLY A C 1
ATOM 4085 O O . GLY A 1 540 ? -24.190 -12.935 12.969 1.00 61.69 540 GLY A O 1
ATOM 4086 N N . ASP A 1 541 ? -23.813 -15.142 13.011 1.00 66.50 541 ASP A N 1
ATOM 4087 C CA . ASP A 1 541 ? -23.147 -15.224 11.705 1.00 66.50 541 ASP A CA 1
ATOM 4088 C C . ASP A 1 541 ? -24.098 -14.846 10.543 1.00 66.50 541 ASP A C 1
ATOM 4090 O O . ASP A 1 541 ? -23.670 -14.678 9.404 1.00 66.50 541 ASP A O 1
ATOM 4094 N N . ASP A 1 542 ? -25.395 -14.701 10.829 1.00 66.06 542 ASP A N 1
ATOM 4095 C CA . ASP A 1 542 ? -26.429 -14.173 9.939 1.00 66.06 542 ASP A CA 1
ATOM 4096 C C . ASP A 1 542 ? -26.576 -12.642 9.977 1.00 66.06 542 ASP A C 1
ATOM 4098 O O . ASP A 1 542 ? -27.400 -12.083 9.253 1.00 66.06 542 ASP A O 1
ATOM 4102 N N . GLY A 1 543 ? -25.784 -11.960 10.807 1.00 50.97 543 GLY A N 1
ATOM 4103 C CA . GLY A 1 543 ? -25.780 -10.507 10.954 1.00 50.97 543 GLY A CA 1
ATOM 4104 C C . GLY A 1 543 ? -26.901 -9.946 11.833 1.00 50.97 543 GLY A C 1
ATOM 4105 O O . GLY A 1 543 ? -27.014 -8.725 11.950 1.00 50.97 543 GLY A O 1
ATOM 4106 N N . VAL A 1 544 ? -27.725 -10.791 12.466 1.00 72.31 544 VAL A N 1
ATOM 4107 C CA . VAL A 1 544 ? -28.776 -10.355 13.399 1.00 72.31 544 VAL A CA 1
ATOM 4108 C C . VAL A 1 544 ? -28.270 -10.429 14.835 1.00 72.31 544 VAL A C 1
ATOM 4110 O O . VAL A 1 544 ? -27.604 -11.382 15.238 1.00 72.31 544 VAL A O 1
ATOM 4113 N N . ARG A 1 545 ? -28.588 -9.412 15.639 1.00 86.12 545 ARG A N 1
ATOM 4114 C CA . ARG A 1 545 ? -28.316 -9.425 17.075 1.00 86.12 545 ARG A CA 1
ATOM 4115 C C . ARG A 1 545 ? -29.422 -10.149 17.829 1.00 86.12 545 ARG A C 1
ATOM 4117 O O . ARG A 1 545 ? -30.590 -9.823 17.651 1.00 86.12 545 ARG A O 1
ATOM 4124 N N . TYR A 1 546 ? -29.032 -11.030 18.743 1.00 92.62 546 TYR A N 1
ATOM 4125 C CA . TYR A 1 546 ? -29.885 -11.761 19.673 1.00 92.62 546 TYR A CA 1
ATOM 4126 C C . TYR A 1 546 ? -29.584 -11.323 21.103 1.00 92.62 546 TYR A C 1
ATOM 4128 O O . TYR A 1 546 ? -28.473 -11.522 21.597 1.00 92.62 546 TYR A O 1
ATOM 4136 N N . TYR A 1 547 ? -30.566 -10.722 21.765 1.00 95.44 547 TYR A N 1
ATOM 4137 C CA . TYR A 1 547 ? -30.469 -10.205 23.126 1.00 95.44 547 TYR A CA 1
ATOM 4138 C C . TYR A 1 547 ? -31.303 -11.049 24.084 1.00 95.44 547 TYR A C 1
ATOM 4140 O O . TYR A 1 547 ? -32.473 -11.308 23.821 1.00 95.44 547 TYR A O 1
ATOM 4148 N N . GLY A 1 548 ? -30.705 -11.449 25.203 1.00 97.44 548 GLY A N 1
ATOM 4149 C CA . GLY A 1 548 ? -31.371 -12.125 26.307 1.00 97.44 548 GLY A CA 1
ATOM 4150 C C . GLY A 1 548 ? -31.143 -11.376 27.613 1.00 97.44 548 GLY A C 1
ATOM 4151 O O . GLY A 1 548 ? -29.994 -11.121 27.982 1.00 97.44 548 GLY A O 1
ATOM 4152 N N . SER A 1 549 ? -32.214 -11.032 28.325 1.00 97.00 549 SER A N 1
ATOM 4153 C CA . SER A 1 549 ? -32.133 -10.327 29.609 1.00 97.00 549 SER A CA 1
ATOM 4154 C C . SER A 1 549 ? -32.956 -10.986 30.711 1.00 97.00 549 SER A C 1
ATOM 4156 O O . SER A 1 549 ? -33.536 -12.057 30.517 1.00 97.00 549 SER A O 1
ATOM 4158 N N . HIS A 1 550 ? -32.930 -10.371 31.895 1.00 97.75 550 HIS A N 1
ATOM 4159 C CA . HIS A 1 550 ? -33.481 -10.906 33.139 1.00 97.75 550 HIS A CA 1
ATOM 4160 C C . HIS A 1 550 ? -32.783 -12.181 33.617 1.00 97.75 550 HIS A C 1
ATOM 4162 O O . HIS A 1 550 ? -33.379 -12.996 34.314 1.00 97.75 550 HIS A O 1
ATOM 4168 N N . LEU A 1 551 ? -31.509 -12.369 33.271 1.00 98.44 551 LEU A N 1
ATOM 4169 C CA . LEU A 1 551 ? -30.792 -13.615 33.527 1.00 98.44 551 LEU A CA 1
ATOM 4170 C C . LEU A 1 551 ? -30.485 -13.812 35.024 1.00 98.44 551 LEU A C 1
ATOM 4172 O O . LEU A 1 551 ? -30.257 -12.868 35.777 1.00 98.44 551 LEU A O 1
ATOM 4176 N N . ALA A 1 552 ? -30.471 -15.064 35.481 1.00 97.75 552 ALA A N 1
ATOM 4177 C CA . ALA A 1 552 ? -30.014 -15.417 36.828 1.00 97.75 552 ALA A CA 1
ATOM 4178 C C . ALA A 1 552 ? -28.486 -15.560 36.882 1.00 97.75 552 ALA A C 1
ATOM 4180 O O . ALA A 1 552 ? -27.866 -15.266 37.903 1.00 97.75 552 ALA A O 1
ATOM 4181 N N . SER A 1 553 ? -27.879 -16.000 35.780 1.00 96.69 553 SER A N 1
ATOM 4182 C CA . SER A 1 553 ? -26.431 -16.100 35.621 1.00 96.69 553 SER A CA 1
ATOM 4183 C C . SER A 1 553 ? -26.022 -15.987 34.155 1.00 96.69 553 SER A C 1
ATOM 4185 O O . SER A 1 553 ? -26.805 -16.289 33.251 1.00 96.69 553 SER A O 1
ATOM 4187 N N . ILE A 1 554 ? -24.772 -15.581 33.937 1.00 96.69 554 ILE A N 1
ATOM 4188 C CA . ILE A 1 554 ? -24.086 -15.649 32.644 1.00 96.69 554 ILE A CA 1
ATOM 4189 C C . ILE A 1 554 ? -23.106 -16.821 32.706 1.00 96.69 554 ILE A C 1
ATOM 4191 O O . ILE A 1 554 ? -22.397 -16.952 33.705 1.00 96.69 554 ILE A O 1
ATOM 4195 N N . ALA A 1 555 ? -23.070 -17.659 31.671 1.00 94.62 555 ALA A N 1
ATOM 4196 C CA . ALA A 1 555 ? -22.175 -18.812 31.627 1.00 94.62 555 ALA A CA 1
ATOM 4197 C C . ALA A 1 555 ? -20.688 -18.398 31.604 1.00 94.62 555 ALA A C 1
ATOM 4199 O O . ALA A 1 555 ? -20.327 -17.272 31.231 1.00 94.62 555 ALA A O 1
ATOM 4200 N N . ASP A 1 556 ? -19.823 -19.319 32.026 1.00 87.38 556 ASP A N 1
ATOM 4201 C CA . ASP A 1 556 ? -18.373 -19.125 31.999 1.00 87.38 556 ASP A CA 1
ATOM 4202 C C . ASP A 1 556 ? -17.871 -19.015 30.552 1.00 87.38 556 ASP A C 1
ATOM 4204 O O . ASP A 1 556 ? -18.367 -19.697 29.653 1.00 87.38 556 ASP A O 1
ATOM 4208 N N . GLY A 1 557 ? -16.902 -18.128 30.316 1.00 70.81 557 GLY A N 1
ATOM 4209 C CA . GLY A 1 557 ? -16.347 -17.870 28.980 1.00 70.81 557 GLY A CA 1
ATOM 4210 C C . GLY A 1 557 ? -17.233 -17.026 28.053 1.00 70.81 557 GLY A C 1
ATOM 4211 O O . GLY A 1 557 ? -16.846 -16.769 26.916 1.00 70.81 557 GLY A O 1
ATOM 4212 N N . ILE A 1 558 ? -18.404 -16.571 28.513 1.00 82.62 558 ILE A N 1
ATOM 4213 C CA . ILE A 1 558 ? -19.257 -15.633 27.768 1.00 82.62 558 ILE A CA 1
ATOM 4214 C C . ILE A 1 558 ? -18.807 -14.199 28.061 1.00 82.62 558 ILE A C 1
ATOM 4216 O O . ILE A 1 558 ? -19.275 -13.546 28.994 1.00 82.62 558 ILE A O 1
ATOM 4220 N N . GLU A 1 559 ? -17.856 -13.719 27.276 1.00 61.59 559 GLU A N 1
ATOM 4221 C CA . GLU A 1 559 ? -17.290 -12.369 27.355 1.00 61.59 559 GLU A CA 1
ATOM 4222 C C . GLU A 1 559 ? -17.485 -11.647 26.023 1.00 61.59 559 GLU A C 1
ATOM 4224 O O . GLU A 1 559 ? -17.698 -12.293 25.000 1.00 61.59 559 GLU A O 1
ATOM 4229 N N . VAL A 1 560 ? -17.437 -10.314 26.017 1.00 54.34 560 VAL A N 1
ATOM 4230 C CA . VAL A 1 560 ? -17.502 -9.552 24.759 1.00 54.34 560 VAL A CA 1
ATOM 4231 C C . VAL A 1 560 ? -16.352 -9.996 23.847 1.00 54.34 560 VAL A C 1
ATOM 4233 O O . VAL A 1 560 ? -15.211 -10.098 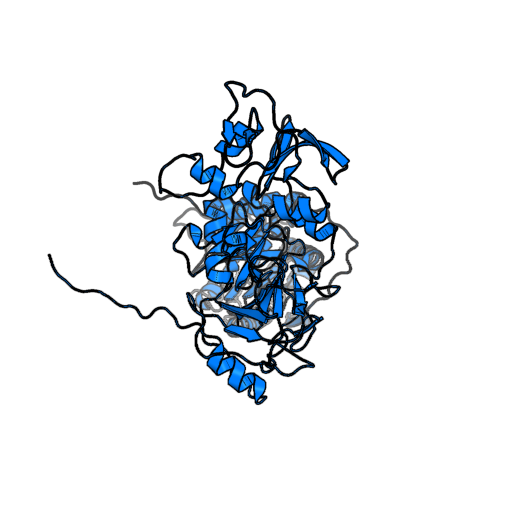24.286 1.00 54.34 560 VAL A O 1
ATOM 4236 N N . GLY A 1 561 ? -16.664 -10.313 22.591 1.00 44.47 561 GLY A N 1
ATOM 4237 C CA . GLY A 1 561 ? -15.732 -10.889 21.620 1.00 44.47 561 GLY A CA 1
ATOM 4238 C C . GLY A 1 561 ? -15.671 -12.422 21.614 1.00 44.47 561 GLY A C 1
ATOM 4239 O O . GLY A 1 561 ? -15.092 -12.999 20.693 1.00 44.47 561 GLY A O 1
ATOM 4240 N N . ALA A 1 562 ? -16.297 -13.113 22.574 1.00 55.78 562 ALA A N 1
ATOM 4241 C CA . ALA A 1 562 ? -16.324 -14.572 22.589 1.00 55.78 562 ALA A CA 1
ATOM 4242 C C . ALA A 1 562 ? -17.148 -15.122 21.413 1.00 55.78 562 ALA A C 1
ATOM 4244 O O . ALA A 1 562 ? -18.320 -14.778 21.240 1.00 55.78 562 ALA A O 1
ATOM 4245 N N . ARG A 1 563 ? -16.548 -16.018 20.619 1.00 71.56 563 ARG A N 1
ATOM 4246 C CA . ARG A 1 563 ? -17.272 -16.803 19.610 1.00 71.56 563 ARG A CA 1
ATOM 4247 C C . ARG A 1 563 ? -18.072 -17.903 20.307 1.00 71.56 563 ARG A C 1
ATOM 4249 O O . ARG A 1 563 ? -17.525 -18.652 21.114 1.00 71.56 563 ARG A O 1
ATOM 4256 N N . VAL A 1 564 ? -19.346 -18.027 19.957 1.00 68.69 564 VAL A N 1
ATOM 4257 C CA . VAL A 1 564 ? -20.264 -19.050 20.463 1.00 68.69 564 VAL A CA 1
ATOM 4258 C C . VAL A 1 564 ? -20.851 -19.853 19.307 1.00 68.69 564 VAL A C 1
ATOM 4260 O O . VAL A 1 564 ? -21.085 -19.321 18.222 1.00 68.69 564 VAL A O 1
ATOM 4263 N N . ASN A 1 565 ? -21.080 -21.145 19.528 1.00 89.81 565 ASN A N 1
ATOM 4264 C CA . ASN A 1 565 ? -21.748 -22.012 18.555 1.00 89.81 565 ASN A CA 1
ATOM 4265 C C . ASN A 1 565 ? -23.265 -22.028 18.787 1.00 89.81 565 ASN A C 1
ATOM 4267 O O . ASN A 1 565 ? -23.709 -21.893 19.927 1.00 89.81 565 ASN A O 1
ATOM 4271 N N . ALA A 1 566 ? -24.058 -22.275 17.740 1.00 93.12 566 ALA A N 1
ATOM 4272 C CA . ALA A 1 566 ? -25.496 -22.518 17.879 1.00 93.12 566 ALA A CA 1
ATOM 4273 C C . ALA A 1 566 ? -25.771 -23.585 18.960 1.00 93.12 566 ALA A C 1
ATOM 4275 O O . ALA A 1 566 ? -25.190 -24.672 18.941 1.00 93.12 566 ALA A O 1
ATOM 4276 N N . GLY A 1 567 ? -26.636 -23.270 19.927 1.00 94.88 567 GLY A N 1
ATOM 4277 C CA . GLY A 1 567 ? -26.956 -24.142 21.064 1.00 94.88 567 GLY A CA 1
ATOM 4278 C C . GLY A 1 567 ? -25.994 -24.062 22.249 1.00 94.88 567 GLY A C 1
ATOM 4279 O O . GLY A 1 567 ? -26.276 -24.660 23.287 1.00 94.88 567 GLY A O 1
ATOM 4280 N N . GLN A 1 568 ? -24.900 -23.304 22.154 1.00 97.00 568 GLN A N 1
ATOM 4281 C CA . GLN A 1 568 ? -24.021 -23.048 23.293 1.00 97.00 568 GLN A CA 1
ATOM 4282 C C . GLN A 1 568 ? -24.746 -22.216 24.354 1.00 97.00 568 GLN A C 1
ATOM 4284 O O . GLN A 1 568 ? -25.404 -21.225 24.042 1.00 97.00 568 GLN A O 1
ATOM 4289 N N . GLN A 1 569 ? -24.612 -22.608 25.620 1.00 98.12 569 GLN A N 1
ATOM 4290 C CA . GLN A 1 569 ? -25.231 -21.896 26.731 1.00 98.12 569 GLN A CA 1
ATOM 4291 C C . GLN A 1 569 ? -24.594 -20.516 26.937 1.00 98.12 569 GLN A C 1
ATOM 4293 O O . GLN A 1 569 ? -23.384 -20.404 27.113 1.00 98.12 569 GLN A O 1
ATOM 4298 N N . LEU A 1 570 ? -25.432 -19.479 26.951 1.00 97.31 570 LEU A N 1
ATOM 4299 C CA . LEU A 1 570 ? -25.054 -18.088 27.207 1.00 97.31 570 LEU A CA 1
ATOM 4300 C C . LEU A 1 570 ? -25.309 -17.687 28.664 1.00 97.31 570 LEU A C 1
ATOM 4302 O O . LEU A 1 570 ? -24.581 -16.886 29.246 1.00 97.31 570 LEU A O 1
ATOM 4306 N N . GLY A 1 571 ? -26.340 -18.264 29.275 1.00 97.94 571 GLY A N 1
ATOM 4307 C CA . GLY A 1 571 ? -26.719 -17.977 30.649 1.00 97.94 571 GLY A CA 1
ATOM 4308 C C . GLY A 1 571 ? -27.894 -18.822 31.113 1.00 97.94 571 GLY A C 1
ATOM 4309 O O . GLY A 1 571 ? -28.192 -19.883 30.549 1.00 97.94 571 GLY A O 1
ATOM 4310 N N . THR A 1 572 ? -28.568 -18.350 32.155 1.00 98.38 572 THR A N 1
ATOM 4311 C CA . THR A 1 572 ? -29.790 -18.975 32.662 1.00 98.38 572 THR A CA 1
ATOM 4312 C C . THR A 1 572 ? -30.901 -17.961 32.879 1.00 98.38 572 THR A C 1
ATOM 4314 O O . THR A 1 572 ? -30.650 -16.828 33.286 1.00 98.38 572 THR A O 1
ATOM 4317 N N . VAL A 1 573 ? -32.139 -18.378 32.618 1.00 98.38 573 VAL A N 1
ATOM 4318 C CA . VAL A 1 573 ? -33.353 -17.589 32.856 1.00 98.38 573 VAL A CA 1
ATOM 4319 C C . VAL A 1 573 ? -33.444 -17.197 34.330 1.00 98.38 573 VAL A C 1
ATOM 4321 O O . VAL A 1 573 ? -33.171 -18.014 35.212 1.00 98.38 573 VAL A O 1
ATOM 4324 N N . GLY A 1 574 ? -33.843 -15.959 34.607 1.00 97.69 574 GLY A N 1
ATOM 4325 C CA . GLY A 1 574 ? -33.945 -15.426 35.960 1.00 97.69 574 GLY A CA 1
ATOM 4326 C C . GLY A 1 574 ? -35.053 -14.391 36.115 1.00 97.69 574 GLY A C 1
ATOM 4327 O O . GLY A 1 574 ? -36.104 -14.481 35.484 1.00 97.69 574 GLY A O 1
ATOM 4328 N N . ILE A 1 575 ? -34.805 -13.443 37.022 1.00 97.75 575 ILE A N 1
ATOM 4329 C CA . ILE A 1 575 ? -35.699 -12.329 37.371 1.00 97.75 575 ILE A CA 1
ATOM 4330 C C . ILE A 1 575 ? -34.902 -11.048 37.703 1.00 97.75 575 ILE A C 1
ATOM 4332 O O . ILE A 1 575 ? -35.327 -10.240 38.529 1.00 97.75 575 ILE A O 1
ATOM 4336 N N . SER A 1 576 ? -33.698 -10.876 37.143 1.00 97.38 576 SER A N 1
ATOM 4337 C CA . SER A 1 576 ? -32.883 -9.674 37.397 1.00 97.38 576 SER A CA 1
ATOM 4338 C C . SER A 1 576 ? -33.466 -8.435 36.716 1.00 97.38 576 SER A C 1
ATOM 4340 O O . SER A 1 576 ? -34.221 -8.551 35.751 1.00 97.38 576 SER A O 1
ATOM 4342 N N . GLY A 1 577 ? -33.060 -7.241 37.139 1.00 96.12 577 GLY A N 1
ATOM 4343 C CA . GLY A 1 577 ? -33.573 -6.004 36.561 1.00 96.12 577 GLY A CA 1
ATOM 4344 C C . GLY A 1 577 ? -35.025 -5.758 36.972 1.00 96.12 577 GLY A C 1
ATOM 4345 O O . GLY A 1 577 ? -35.439 -6.118 38.079 1.00 96.12 577 GLY A O 1
ATOM 4346 N N . ASN A 1 578 ? -35.827 -5.174 36.083 1.00 94.44 578 ASN A N 1
ATOM 4347 C CA . ASN A 1 578 ? -37.227 -4.865 36.388 1.00 94.44 578 ASN A CA 1
ATOM 4348 C C . ASN A 1 578 ? -38.160 -6.093 36.364 1.00 94.44 578 ASN A C 1
ATOM 4350 O O . ASN A 1 578 ? -39.298 -5.984 36.816 1.00 94.44 578 ASN A O 1
ATOM 4354 N N . ALA A 1 579 ? -37.688 -7.270 35.933 1.00 95.12 579 ALA A N 1
ATOM 4355 C CA . ALA A 1 579 ? -38.451 -8.522 35.999 1.00 95.12 579 ALA A CA 1
ATOM 4356 C C . ALA A 1 579 ? -38.590 -9.101 37.419 1.00 95.12 579 ALA A C 1
ATOM 4358 O O . ALA A 1 579 ? -39.310 -10.083 37.611 1.00 95.12 579 ALA A O 1
ATOM 4359 N N . ARG A 1 580 ? -37.957 -8.494 38.434 1.00 93.44 580 ARG A N 1
ATOM 4360 C CA . ARG A 1 580 ? -37.912 -8.984 39.827 1.00 93.44 580 ARG A CA 1
ATOM 4361 C C . ARG A 1 580 ? -39.282 -9.241 40.468 1.00 93.44 580 ARG A C 1
ATOM 4363 O O . ARG A 1 580 ? -39.374 -10.018 41.415 1.00 93.44 580 ARG A O 1
ATOM 4370 N N . SER A 1 581 ? -40.336 -8.591 39.978 1.00 91.81 581 SER A N 1
ATOM 4371 C CA . SER A 1 581 ? -41.723 -8.734 40.448 1.00 91.81 581 SER A CA 1
ATOM 4372 C C . SER A 1 581 ? -42.648 -9.460 39.459 1.00 91.81 581 SER A C 1
ATOM 4374 O O . SER A 1 581 ? -43.864 -9.464 39.650 1.00 91.81 581 SER A O 1
ATOM 4376 N N . THR A 1 582 ? -42.098 -10.075 38.411 1.00 93.38 582 THR A N 1
ATOM 4377 C CA . THR A 1 582 ? -42.842 -10.768 37.344 1.00 93.38 582 THR A CA 1
ATOM 4378 C C . THR A 1 582 ? -42.587 -12.284 37.377 1.00 93.38 582 THR A C 1
ATOM 4380 O O . THR A 1 582 ? -41.639 -12.728 38.032 1.00 93.38 582 THR A O 1
ATOM 4383 N N . PRO A 1 583 ? -43.406 -13.114 36.699 1.00 96.31 583 PRO A N 1
ATOM 4384 C CA . PRO A 1 583 ? -43.061 -14.518 36.486 1.00 96.31 583 PRO A CA 1
ATOM 4385 C C . PRO A 1 583 ? -41.721 -14.664 35.732 1.00 96.31 583 PRO A C 1
ATOM 4387 O O . PRO A 1 583 ? -41.467 -13.871 34.826 1.00 96.31 583 PRO A O 1
ATOM 4390 N N . PRO A 1 584 ? -40.882 -15.671 36.046 1.00 97.31 584 PRO A N 1
ATOM 4391 C CA . PRO A 1 584 ? -39.590 -15.871 35.385 1.00 97.31 584 PRO A CA 1
ATOM 4392 C C . PRO A 1 584 ? -39.707 -16.043 33.866 1.00 97.31 584 PRO A C 1
ATOM 4394 O O . PRO A 1 584 ? -40.514 -16.842 33.380 1.00 97.31 584 PRO A O 1
ATOM 4397 N N . HIS A 1 585 ? -38.894 -15.298 33.121 1.00 97.75 585 HIS A N 1
ATOM 4398 C CA . HIS A 1 585 ? -38.872 -15.328 31.661 1.00 97.75 585 HIS A CA 1
ATOM 4399 C C . HIS A 1 585 ? -37.518 -14.870 31.112 1.00 97.75 585 HIS A C 1
ATOM 4401 O O . HIS A 1 585 ? -36.774 -14.146 31.772 1.00 97.75 585 HIS A O 1
ATOM 4407 N N . LEU A 1 586 ? -37.207 -15.304 29.891 1.00 97.69 586 LEU A N 1
ATOM 4408 C CA . LEU A 1 586 ? -36.186 -14.689 29.053 1.00 97.69 586 LEU A CA 1
ATOM 4409 C C . LEU A 1 586 ? -36.862 -13.599 28.233 1.00 97.69 586 LEU A C 1
ATOM 4411 O O . LEU A 1 586 ? -37.681 -13.914 27.370 1.00 97.69 586 LEU A O 1
ATOM 4415 N N . HIS A 1 587 ? -36.498 -12.345 28.462 1.00 97.38 587 HIS A N 1
ATOM 4416 C CA . HIS A 1 587 ? -36.814 -11.313 27.487 1.00 97.38 587 HIS A CA 1
ATOM 4417 C C . HIS A 1 587 ? -35.854 -11.465 26.305 1.00 97.38 587 HIS A C 1
ATOM 4419 O O . HIS A 1 587 ? -34.637 -11.335 26.469 1.00 97.38 587 HIS A O 1
ATOM 4425 N N . PHE A 1 588 ? -36.403 -11.805 25.141 1.00 97.38 588 PHE A N 1
ATOM 4426 C CA . PHE A 1 588 ? -35.670 -12.133 23.926 1.00 97.38 588 PHE A CA 1
ATOM 4427 C C . PHE A 1 588 ? -35.910 -11.071 22.852 1.00 97.38 588 PHE A C 1
ATOM 4429 O O . PHE A 1 588 ? -37.010 -10.950 22.307 1.00 97.38 588 PHE A O 1
ATOM 4436 N N . GLY A 1 589 ? -34.867 -10.305 22.550 1.00 93.19 589 GLY A N 1
ATOM 4437 C CA . GLY A 1 589 ? -34.870 -9.270 21.522 1.00 93.19 589 GLY A CA 1
ATOM 4438 C C . GLY A 1 589 ? -34.079 -9.700 20.293 1.00 93.19 589 GLY A C 1
ATOM 4439 O O . GLY A 1 589 ? -33.039 -10.348 20.414 1.00 93.19 589 GLY A O 1
ATOM 4440 N N . MET A 1 590 ? -34.548 -9.303 19.111 1.00 92.31 590 MET A N 1
ATOM 4441 C CA . MET A 1 590 ? -33.780 -9.404 17.869 1.00 92.31 590 MET A CA 1
ATOM 4442 C C . MET A 1 590 ? -33.666 -8.030 17.222 1.00 92.31 590 MET A C 1
ATOM 4444 O O . MET A 1 590 ? -34.654 -7.300 17.176 1.00 92.31 590 MET A O 1
ATOM 4448 N N . SER A 1 591 ? -32.496 -7.654 16.718 1.00 74.12 591 SER A N 1
ATOM 4449 C CA . SER A 1 591 ? -32.297 -6.334 16.105 1.00 74.12 591 SER A CA 1
ATOM 4450 C C . SER A 1 591 ? -31.104 -6.304 15.157 1.00 74.12 591 SER A C 1
ATOM 4452 O O . SER A 1 591 ? -30.331 -7.260 15.097 1.00 74.12 591 SER A O 1
ATOM 4454 N N . ARG A 1 592 ? -30.874 -5.173 14.481 1.00 69.19 592 ARG A N 1
ATOM 4455 C CA . ARG A 1 592 ? -29.538 -4.882 13.932 1.00 69.19 592 ARG A CA 1
ATOM 4456 C C . ARG A 1 592 ? -28.490 -4.725 15.054 1.00 69.19 592 ARG A C 1
ATOM 4458 O O . ARG A 1 592 ? -28.878 -4.378 16.180 1.00 69.19 592 ARG A O 1
ATOM 4465 N N . PRO A 1 593 ? -27.194 -4.962 14.785 1.00 51.47 593 PRO A N 1
ATOM 4466 C CA . PRO A 1 593 ? -26.119 -4.639 15.724 1.00 51.47 593 PRO A CA 1
ATOM 4467 C C . PRO A 1 593 ? -26.053 -3.134 15.993 1.00 51.47 593 PRO A C 1
ATOM 4469 O O . PRO A 1 593 ? -26.289 -2.323 15.091 1.00 51.47 593 PRO A O 1
ATOM 4472 N N . THR A 1 594 ? -25.772 -2.750 17.236 1.00 48.22 594 THR A N 1
ATOM 4473 C CA . THR A 1 594 ? -25.669 -1.343 17.654 1.00 48.22 594 THR A CA 1
ATOM 4474 C C . THR A 1 594 ? -24.674 -1.202 18.797 1.00 48.22 594 THR A C 1
ATOM 4476 O O . THR A 1 594 ? -24.413 -2.159 19.519 1.00 48.22 594 THR A O 1
ATOM 4479 N N . TYR A 1 595 ? -24.167 0.011 19.017 1.00 43.03 595 TYR A N 1
ATOM 4480 C CA . TYR A 1 595 ? -23.254 0.295 20.124 1.00 43.03 595 TYR A CA 1
ATOM 4481 C C . TYR A 1 595 ? -23.844 -0.102 21.496 1.00 43.03 595 TYR A C 1
ATOM 4483 O O . TYR A 1 595 ? -25.063 -0.020 21.685 1.00 43.03 595 TYR A O 1
ATOM 4491 N N . PRO A 1 596 ? -23.015 -0.440 22.507 1.00 42.84 596 PRO A N 1
ATOM 4492 C CA . PRO A 1 596 ? -23.484 -0.856 23.837 1.00 42.84 596 PRO A CA 1
ATOM 4493 C C . PRO A 1 596 ? -24.421 0.133 24.553 1.00 42.84 596 PRO A C 1
ATOM 4495 O O . PRO A 1 596 ? -25.200 -0.277 25.420 1.00 42.84 596 PRO A O 1
ATOM 4498 N N . SER A 1 597 ? -24.355 1.423 24.207 1.00 46.03 597 SER A N 1
ATOM 4499 C CA . SER A 1 597 ? -25.221 2.485 24.735 1.00 46.03 597 SER A CA 1
ATOM 4500 C C . SER A 1 597 ? -26.616 2.516 24.100 1.00 46.03 597 SER A C 1
ATOM 4502 O O . SER A 1 597 ? -27.543 3.073 24.692 1.00 46.03 597 SER A O 1
ATOM 4504 N N . ASP A 1 598 ? -26.806 1.887 22.939 1.00 53.44 598 ASP A N 1
ATOM 4505 C CA . ASP A 1 598 ? -28.081 1.831 22.226 1.00 53.44 598 ASP A CA 1
ATOM 4506 C C . ASP A 1 598 ? -28.948 0.672 22.743 1.00 53.44 598 ASP A C 1
ATOM 4508 O O . ASP A 1 598 ? -29.218 -0.336 22.082 1.00 53.44 598 ASP A O 1
ATOM 4512 N N . TRP A 1 599 ? -29.375 0.827 23.995 1.00 70.50 599 TRP A N 1
ATOM 4513 C CA . TRP A 1 599 ? -30.245 -0.120 24.685 1.00 70.50 599 TRP A CA 1
ATOM 4514 C C . TRP A 1 599 ? -31.652 -0.195 24.061 1.00 70.50 599 TRP A C 1
ATOM 4516 O O . TRP A 1 599 ? -32.344 -1.197 24.251 1.00 70.50 599 TRP A O 1
ATOM 4526 N N . ILE A 1 600 ? -32.070 0.841 23.317 1.00 72.12 600 ILE A N 1
ATOM 4527 C CA . ILE A 1 600 ? -33.396 0.945 22.689 1.00 72.12 600 ILE A CA 1
ATOM 4528 C C . ILE A 1 600 ? -33.515 -0.038 21.533 1.00 72.12 600 ILE A C 1
ATOM 4530 O O . ILE A 1 600 ? -34.531 -0.723 21.442 1.00 72.12 600 ILE A O 1
ATOM 4534 N N . VAL A 1 601 ? -32.492 -0.122 20.682 1.00 67.69 601 VAL A N 1
ATOM 4535 C CA . VAL A 1 601 ? -32.451 -1.109 19.599 1.00 67.69 601 VAL A CA 1
ATOM 4536 C C . VAL A 1 601 ? -32.094 -2.489 20.158 1.00 67.69 601 VAL A C 1
ATOM 4538 O O . VAL A 1 601 ? -32.638 -3.489 19.702 1.00 67.69 601 VAL A O 1
ATOM 4541 N N . ARG A 1 602 ? -31.253 -2.569 21.205 1.00 81.19 602 ARG A N 1
ATOM 4542 C CA . ARG A 1 602 ? -30.818 -3.850 21.806 1.00 81.19 602 ARG A CA 1
ATOM 4543 C C . ARG A 1 602 ? -31.938 -4.702 22.360 1.00 81.19 602 ARG A C 1
ATOM 4545 O O . ARG A 1 602 ? -31.904 -5.915 22.193 1.00 81.19 602 ARG A O 1
ATOM 4552 N N . ARG A 1 603 ? -32.932 -4.084 22.989 1.00 85.81 603 ARG A N 1
ATOM 4553 C CA . ARG A 1 603 ? -34.097 -4.803 23.521 1.00 85.81 603 ARG A CA 1
ATOM 4554 C C . ARG A 1 603 ? -35.016 -5.378 22.434 1.00 85.81 603 ARG A C 1
ATOM 4556 O O . ARG A 1 603 ? -35.808 -6.253 22.744 1.00 85.81 603 ARG A O 1
ATOM 4563 N N . GLY A 1 604 ? -34.894 -4.940 21.178 1.00 85.12 604 GLY A N 1
ATOM 4564 C CA . GLY A 1 604 ? -35.596 -5.545 20.048 1.00 85.12 604 GLY A CA 1
ATOM 4565 C C . GLY A 1 604 ? -36.142 -4.542 19.027 1.00 85.12 604 GLY A C 1
ATOM 4566 O O . GLY A 1 604 ? -36.704 -3.504 19.375 1.00 85.12 604 GLY A O 1
ATOM 4567 N N . GLU A 1 605 ? -35.972 -4.886 17.752 1.00 83.56 605 GLU A N 1
ATOM 4568 C CA . GLU A 1 605 ? -36.378 -4.140 16.550 1.00 83.56 605 GLU A CA 1
ATOM 4569 C C . GLU A 1 605 ? -37.092 -5.064 15.538 1.00 83.56 605 GLU A C 1
ATOM 4571 O O . GLU A 1 605 ? -37.928 -4.604 14.764 1.00 83.56 605 GLU A O 1
ATOM 4576 N N . LEU A 1 606 ? -36.830 -6.379 15.593 1.00 83.44 606 LEU A N 1
ATOM 4577 C CA . LEU A 1 606 ? -37.464 -7.419 14.782 1.00 83.44 606 LEU A CA 1
ATOM 4578 C C . LEU A 1 606 ? -38.402 -8.307 15.624 1.00 83.44 606 LEU A C 1
ATOM 4580 O O . LEU A 1 606 ? -37.975 -8.802 16.669 1.00 83.44 606 LEU A O 1
ATOM 4584 N N . PRO A 1 607 ? -39.640 -8.591 15.168 1.00 88.50 607 PRO A N 1
ATOM 4585 C CA . PRO A 1 607 ? -40.558 -9.502 15.857 1.00 88.50 607 PRO A CA 1
ATOM 4586 C C . PRO A 1 607 ? -40.017 -10.949 15.897 1.00 88.50 607 PRO A C 1
ATOM 4588 O O . PRO A 1 607 ? -39.875 -11.566 14.840 1.00 88.50 607 PRO A O 1
ATOM 4591 N N . PRO A 1 608 ? -39.750 -11.545 17.078 1.00 91.94 608 PRO A N 1
ATOM 4592 C CA . PRO A 1 608 ? -39.157 -12.888 17.148 1.00 91.94 608 PRO A CA 1
ATOM 4593 C C . PRO A 1 608 ? -40.126 -14.045 16.900 1.00 91.94 608 PRO A C 1
ATOM 4595 O O . PRO A 1 608 ? -39.680 -15.162 16.661 1.00 91.94 608 PRO A O 1
ATOM 4598 N N . TYR A 1 609 ? -41.439 -13.812 16.974 1.00 92.81 609 TYR A N 1
ATOM 4599 C CA . TYR A 1 609 ? -42.440 -14.875 17.106 1.00 92.81 609 TYR A CA 1
ATOM 4600 C C . TYR A 1 609 ? -42.365 -15.964 16.023 1.00 92.81 609 TYR A C 1
ATOM 4602 O O . TYR A 1 609 ? -42.265 -17.144 16.360 1.00 92.81 609 TYR A O 1
ATOM 4610 N N . ASP A 1 610 ? -42.361 -15.588 14.743 1.00 90.69 610 ASP A N 1
ATOM 4611 C CA . ASP A 1 610 ? -42.373 -16.561 13.642 1.00 90.69 610 ASP A CA 1
ATOM 4612 C C . ASP A 1 610 ? -41.074 -17.381 13.586 1.00 90.69 610 ASP A C 1
ATOM 4614 O O . ASP A 1 610 ? -41.093 -18.588 13.327 1.00 90.69 610 ASP A O 1
ATOM 4618 N N . TYR A 1 611 ? -39.945 -16.747 13.911 1.00 93.88 611 TYR A N 1
ATOM 4619 C CA . TYR A 1 611 ? -38.639 -17.398 13.973 1.00 93.88 611 TYR A CA 1
ATOM 4620 C C . TYR A 1 611 ? -38.544 -18.349 15.162 1.00 93.88 611 TYR A C 1
ATOM 4622 O O . TYR A 1 611 ? -38.127 -19.492 15.003 1.00 93.88 611 TYR A O 1
ATOM 4630 N N . LEU A 1 612 ? -39.023 -17.928 16.334 1.00 95.75 612 LEU A N 1
ATOM 4631 C CA . LEU A 1 612 ? -39.115 -18.780 17.516 1.00 95.75 612 LEU A CA 1
ATOM 4632 C C . LEU A 1 612 ? -39.965 -20.026 17.238 1.00 95.75 612 LEU A C 1
ATOM 4634 O O . LEU A 1 612 ? -39.558 -21.129 17.603 1.00 95.75 612 LEU A O 1
ATOM 4638 N N . GLN A 1 613 ? -41.091 -19.881 16.532 1.00 94.50 613 GLN A N 1
ATOM 4639 C CA . GLN A 1 613 ? -41.911 -21.019 16.122 1.00 94.50 613 GLN A CA 1
ATOM 4640 C C . GLN A 1 613 ? -41.169 -21.967 15.170 1.00 94.50 613 GLN A C 1
ATOM 4642 O O . GLN A 1 613 ? -41.257 -23.185 15.336 1.00 94.50 613 GLN A O 1
ATOM 4647 N N . ALA A 1 614 ? -40.450 -21.431 14.180 1.00 91.94 614 ALA A N 1
ATOM 4648 C CA . ALA A 1 614 ? -39.657 -22.221 13.240 1.00 91.94 614 ALA A CA 1
ATOM 4649 C C . ALA A 1 614 ? -38.524 -22.976 13.953 1.00 91.94 614 ALA A C 1
ATOM 4651 O O . ALA A 1 614 ? -38.421 -24.200 13.843 1.00 91.94 614 ALA A O 1
ATOM 4652 N N . TRP A 1 615 ? -37.737 -22.284 14.777 1.00 95.00 615 TRP A N 1
ATOM 4653 C CA . TRP A 1 615 ? -36.622 -22.880 15.513 1.00 95.00 615 TRP A CA 1
ATOM 4654 C C . TRP A 1 615 ? -37.090 -23.906 16.548 1.00 95.00 615 TRP A C 1
ATOM 4656 O O . TRP A 1 615 ? -36.413 -24.909 16.767 1.00 95.00 615 TRP A O 1
ATOM 4666 N N . GLN A 1 616 ? -38.274 -23.722 17.144 1.00 93.62 616 GLN A N 1
ATOM 4667 C CA . GLN A 1 616 ? -38.880 -24.711 18.042 1.00 93.62 616 GLN A CA 1
ATOM 4668 C C . GLN A 1 616 ? -39.317 -25.991 17.307 1.00 93.62 616 GLN A C 1
ATOM 4670 O O . GLN A 1 616 ? -39.338 -27.062 17.915 1.00 93.62 616 GLN A O 1
ATOM 4675 N N . ARG A 1 617 ? -39.622 -25.910 16.003 1.00 92.50 617 ARG A N 1
ATOM 4676 C CA . ARG A 1 617 ? -39.876 -27.069 15.125 1.00 92.50 617 ARG A CA 1
ATOM 4677 C C . ARG A 1 617 ? -38.601 -27.664 14.509 1.00 92.50 617 ARG A C 1
ATOM 4679 O O . ARG A 1 617 ? -38.687 -28.692 13.843 1.00 92.50 617 ARG A O 1
ATOM 4686 N N . GLY A 1 618 ? -37.437 -27.050 14.738 1.00 87.56 618 GLY A N 1
ATOM 4687 C CA . GLY A 1 618 ? -36.161 -27.451 14.137 1.00 87.56 618 GLY A CA 1
ATOM 4688 C C . GLY A 1 618 ? -35.975 -26.983 12.688 1.00 87.56 618 GLY A C 1
ATOM 4689 O O . GLY A 1 618 ? -35.172 -27.559 11.958 1.00 87.56 618 GLY A O 1
ATOM 4690 N N . GLU A 1 619 ? -36.722 -25.970 12.252 1.00 88.44 619 GLU A N 1
ATOM 4691 C CA . GLU A 1 619 ? -36.597 -25.365 10.924 1.00 88.44 619 GLU A CA 1
ATOM 4692 C C . GLU A 1 619 ? -35.551 -24.237 10.944 1.00 88.44 619 GLU A C 1
ATOM 4694 O O . GLU A 1 619 ? -35.580 -23.371 11.819 1.00 88.44 619 GLU A O 1
ATOM 4699 N N . SER A 1 620 ? -34.653 -24.203 9.954 1.00 80.25 620 SER A N 1
ATOM 4700 C CA . SER A 1 620 ? -33.695 -23.101 9.779 1.00 80.25 620 SER A CA 1
ATOM 4701 C C . SER A 1 620 ? -34.360 -21.904 9.092 1.00 80.25 620 SER A C 1
ATOM 4703 O O . SER A 1 620 ? -34.311 -21.779 7.869 1.00 80.25 620 SER A O 1
ATOM 4705 N N . ALA A 1 621 ? -34.992 -21.030 9.876 1.00 83.44 621 ALA A N 1
ATOM 4706 C CA . ALA A 1 621 ? -35.516 -19.749 9.405 1.00 83.44 621 ALA A CA 1
ATOM 4707 C C . ALA A 1 621 ? -34.536 -18.615 9.742 1.00 83.44 621 ALA A C 1
ATOM 4709 O O . ALA A 1 621 ? -34.334 -18.312 10.917 1.00 83.44 621 ALA A O 1
ATOM 4710 N N . THR A 1 622 ? -33.947 -17.991 8.719 1.00 81.81 622 THR A N 1
ATOM 4711 C CA . THR A 1 622 ? -33.032 -16.849 8.876 1.00 81.81 622 THR A CA 1
ATOM 4712 C C . THR A 1 622 ? -33.810 -15.546 9.048 1.00 81.81 622 THR A C 1
ATOM 4714 O O . THR A 1 622 ? -34.618 -15.222 8.172 1.00 81.81 622 THR A O 1
ATOM 4717 N N . PRO A 1 623 ? -33.573 -14.775 10.125 1.00 77.62 623 PRO A N 1
ATOM 4718 C CA . PRO A 1 623 ? -34.193 -13.469 10.290 1.00 77.62 623 PRO A CA 1
ATOM 4719 C C . PRO A 1 623 ? -33.792 -12.477 9.202 1.00 77.62 623 PRO A C 1
ATOM 4721 O O . PRO A 1 623 ? -32.615 -12.297 8.902 1.00 77.62 623 PRO A O 1
ATOM 4724 N N . ALA A 1 624 ? -34.786 -11.815 8.611 1.00 68.81 624 ALA A N 1
ATOM 4725 C CA . ALA A 1 624 ? -34.570 -10.752 7.641 1.00 68.81 624 ALA A CA 1
ATOM 4726 C C . ALA A 1 624 ? -34.645 -9.386 8.336 1.00 68.81 624 ALA A C 1
ATOM 4728 O O . ALA A 1 624 ? -35.695 -9.003 8.852 1.00 68.81 624 ALA A O 1
ATOM 4729 N N . LEU A 1 625 ? -33.545 -8.629 8.317 1.00 56.44 625 LEU A N 1
ATOM 4730 C CA . LEU A 1 625 ? -33.565 -7.201 8.630 1.00 56.44 625 LEU A CA 1
ATOM 4731 C C . LEU A 1 625 ? -34.244 -6.483 7.456 1.00 56.44 625 LEU A C 1
ATOM 4733 O O . LEU A 1 625 ? -33.615 -6.233 6.425 1.00 56.44 625 LEU A O 1
ATOM 4737 N N . GLU A 1 626 ? -35.546 -6.210 7.557 1.00 43.75 626 GLU A N 1
ATOM 4738 C CA . GLU A 1 626 ? -36.230 -5.428 6.527 1.00 43.75 626 GLU A CA 1
ATOM 4739 C C . GLU A 1 626 ? -35.570 -4.045 6.418 1.00 43.75 626 GLU A C 1
ATOM 4741 O O . GLU A 1 626 ? -35.496 -3.286 7.385 1.00 43.75 626 GLU A O 1
ATOM 4746 N N . ARG A 1 627 ? -35.088 -3.697 5.216 1.00 31.95 627 ARG A N 1
ATOM 4747 C CA . ARG A 1 627 ? -34.774 -2.302 4.881 1.00 31.95 627 ARG A CA 1
ATOM 4748 C C . ARG A 1 627 ? -36.038 -1.482 5.139 1.00 31.95 627 ARG A C 1
ATOM 4750 O O . ARG A 1 627 ? -37.082 -1.875 4.614 1.00 31.95 627 ARG A O 1
ATOM 4757 N N . PRO A 1 628 ? -35.975 -0.332 5.834 1.00 28.66 628 PRO A N 1
ATOM 4758 C CA . PRO A 1 628 ? -37.110 0.572 5.863 1.00 28.66 628 PRO A CA 1
ATOM 4759 C C . PRO A 1 628 ? -37.510 0.869 4.417 1.00 28.66 628 PRO A C 1
ATOM 4761 O O . PRO A 1 628 ? -36.698 1.359 3.624 1.00 28.66 628 PRO A O 1
ATOM 4764 N N . ALA A 1 629 ? -38.736 0.501 4.043 1.00 27.05 629 ALA A N 1
ATOM 4765 C CA . ALA A 1 629 ? -39.281 0.866 2.750 1.00 27.05 629 ALA A CA 1
ATOM 4766 C C . ALA A 1 629 ? -39.183 2.389 2.619 1.00 27.05 629 ALA A C 1
ATOM 4768 O O . ALA A 1 629 ? -39.523 3.118 3.550 1.00 27.05 629 ALA A O 1
ATOM 4769 N N . ALA A 1 630 ? -38.707 2.872 1.470 1.00 29.09 630 ALA A N 1
ATOM 4770 C CA . ALA A 1 630 ? -38.667 4.292 1.156 1.00 29.09 630 ALA A CA 1
ATOM 4771 C C . ALA A 1 630 ? -40.101 4.842 1.046 1.00 29.09 630 ALA A C 1
ATOM 4773 O O . ALA A 1 630 ? -40.643 5.016 -0.045 1.00 29.09 630 ALA A O 1
ATOM 4774 N N . THR A 1 631 ? -40.750 5.096 2.178 1.00 26.00 631 THR A N 1
ATOM 4775 C CA . THR A 1 631 ? -42.031 5.786 2.231 1.00 26.00 631 THR A CA 1
ATOM 4776 C C . THR A 1 631 ? -41.758 7.277 2.154 1.00 26.00 631 THR A C 1
ATOM 4778 O O . THR A 1 631 ? -41.392 7.910 3.142 1.00 26.00 631 THR A O 1
ATOM 4781 N N . ARG A 1 632 ? -41.948 7.848 0.961 1.00 31.27 632 ARG A N 1
ATOM 4782 C CA . ARG A 1 632 ? -42.266 9.274 0.836 1.00 31.27 632 ARG A CA 1
ATOM 4783 C C . ARG A 1 632 ? -43.624 9.528 1.490 1.00 31.27 632 ARG A C 1
ATOM 4785 O O . ARG A 1 632 ? -44.570 8.811 1.164 1.00 31.27 632 ARG A O 1
ATOM 4792 N N . PRO A 1 633 ? -43.774 10.618 2.244 1.00 27.38 633 PRO A N 1
ATOM 4793 C CA . PRO A 1 633 ? -45.034 11.331 2.304 1.00 27.38 633 PRO A CA 1
ATOM 4794 C C . PRO A 1 633 ? -44.973 12.513 1.333 1.00 27.38 633 PRO A C 1
ATOM 4796 O O . PRO A 1 633 ? -44.145 13.415 1.455 1.00 27.38 633 PRO A O 1
ATOM 4799 N N . SER A 1 634 ? -45.850 12.468 0.338 1.00 29.72 634 SER A N 1
ATOM 4800 C CA . SER A 1 634 ? -46.296 13.611 -0.450 1.00 29.72 634 SER A CA 1
ATOM 4801 C C . SER A 1 634 ? -47.210 14.525 0.376 1.00 29.72 634 SER A C 1
ATOM 4803 O O . SER A 1 634 ? -48.055 14.022 1.108 1.00 29.72 634 SER A O 1
ATOM 4805 N N . GLU A 1 635 ? -47.053 15.834 0.157 1.00 29.88 635 GLU A N 1
ATOM 4806 C CA . GLU A 1 635 ? -48.058 16.917 0.188 1.00 29.88 635 GLU A CA 1
ATOM 4807 C C . GLU A 1 635 ? -49.075 16.999 1.348 1.00 29.88 635 GLU A C 1
ATOM 4809 O O . GLU A 1 635 ? -50.005 16.206 1.447 1.00 29.88 635 GLU A O 1
ATOM 4814 N N . SER A 1 636 ? -49.034 18.097 2.113 1.00 29.88 636 SER A N 1
ATOM 4815 C CA . SER A 1 636 ? -49.966 19.247 2.005 1.00 29.88 636 SER A CA 1
ATOM 4816 C C . SER A 1 636 ? -50.102 20.030 3.325 1.00 29.88 636 SER A C 1
ATOM 4818 O O . SER A 1 636 ? -50.287 19.436 4.384 1.00 29.88 636 SER A O 1
ATOM 4820 N N . LEU A 1 637 ? -50.084 21.366 3.160 1.00 32.62 637 LEU A N 1
ATOM 4821 C CA . LEU A 1 637 ? -50.307 22.485 4.100 1.00 32.62 637 LEU A CA 1
ATOM 4822 C C . LEU A 1 637 ? -49.184 22.860 5.076 1.00 32.62 637 LEU A C 1
ATOM 4824 O O . LEU A 1 637 ? -48.925 22.122 6.048 1.00 32.62 637 LEU A O 1
#

Sequence (637 aa):
MSTPNRPLIGLLIVALLLGTLPYTSGVAARQATAVHAIATSVQGQPIEAVQYGTGSHSIVIVGAIHGNENNSAVLTSELEAHLAANLHLLPPDTQVFFLPNLNPDGSAINVRYNANGVDLNRNWDTPNWQPDTRDASGNVSGGGGTAPFSEPETAGLAAWLLALRDQSSQTTVLFYHSAYPPNGLVLGGSVGAPTAPAFADVIGYDIPAPGRGGWSAYPVTGAAPGWCRAQEIGCFEIELPSRANLTPDQVQRHAAAVLGVLLWGQTARGQHCFLETGFCISGRIKQFWEQNGGLAVFGFPMTRQQPQLVDGVERQVQWFERNRLELHPENEPPYDVLLGRLGVEVLESQGRDWWTFARASTPDDDCRTFAETGHTICGAIWQAWRAAGLELDGRAGINDAESLALFGLPLSDAQLETLPDGQSRVVQWFERSRFEDHGPDGVLLGRLSTELAAEAPVQIASQPAPLPQPLAYVFPVQGASASYGAYHHDYPAADIFAPVGTAFVAPTSGVVEFVTRVDLWNPATDRPEQRGGLSVAMVGDDGVRYYGSHLASIADGIEVGARVNAGQQLGTVGISGNARSTPPHLHFGMSRPTYPSDWIVRRGELPPYDYLQAWQRGESATPALERPAATRPSESL

Foldseek 3Di:
DDDDDDPQPQLVVLLVVLLPDDPDPPDDFDDFPDKAFQFAFPVGHTFIKTKDADAQEEEEEAACLFLLLLLQLVLLVLLVVVCSSQVLLFANRYMYIGGSHLAVQNVVVNGGAHPVQARSQQQAPFPQRDLWWADPVGIRHSNNPPHRVNTRSNVSNVVVQLVSCVRHPAAEYEYEAEADPDAWEKAFFDDQFDARVSLCVLLVHDYDDPPPHDDDSDDGHRGDRNNCVVSRHGYMYTYYNHSDHDDPSSSSSNSSSVSVVSQRVVVSVQWHADSVASEIDGDPRVVQLVQFPHCQQQNHWNAYQDFDQDLLDGFRWTHHQWWIWTAQVVDDPPVRIATAQLLVVLCVLVVHPLLPADADPDDDPQWDADPVNRHIDHDLRVVVLQQGFGDDPPDPGGDPVRSCRRFNAWSYYFDWDQDPVRDTFTWTGHRRWIWTQPDVVGIGTHRSVVVVCVSDVPPPDDDDDDDDDDKFFAQQWPDFDWDWDQDDDPAQWIWIFDDWFTFGWDGTWFFWSDFDFAQPADPVVRDVLNQQGTKTWTQHPLQKIKIWGQFPGADPQRDGGGTHGHGHTGGTWHQGGNSVVPHITITIAIAGRDHSVPSVRRSYHHHCVVVSVCNVVRHDDRDDPDDPPPDDDDDDD

Secondary structure (DSSP, 8-state):
------SHHHHHHHHHHHTT----TTS-PPPPSEEEEEEE-TTS-EEEEEEEE--SEEEEEE--SSTT-HHHHHHHHHHHHHHHHTGGGS-TTEEEEEE--S-HHHHHTT-SS-TTS--GGG-S--TT--SSEE-SS-EETTTT-SSTT-SHHHHHHHHHHHHHHHHSSEEEEEEEEE--TTT-EEEE--SSS--HHHHHHHHT-B-PPTT--S--SS---S-HHHHHHHTT-EEEEEEESSSSPPPHHHHHHHHHHHHHHHHHHHHTTTEEEETTTTEEEEHHHHHHHHHTTHHHHH-SB-S--EEEEETTEEEEEEEBSS-EEEE-TTSPTTTTEEE--HHHHHHHHTT--GGG----SS--TT-EEPTTT--EE-HHHHHHHHT-----SS-SS--HHHHHHHH-SB-S--EEEE-TTS-EEEEEEBSS-EEEE-GGG-EEE--HHHHHHHH-----S--PPPPPPPP----SEESS--B--S--SSSSEEEEE--TTPEEE-SSSEEEEEEE-S----TTT--GGGTT-SEEEEEETTS-EEEEESEEEE-TT--TT-EE-TT-EEEEEB--GGGGGS--EEEEEEE----TT-HHHHT-SB--HHHHHHHHTT---PPP-PPPP--PPP---